Protein AF-A0A8J1YBP2-F1 (afdb_monomer)

InterPro domains:
  IPR032171 C-terminal of Roc, COR-A domain [PF16095] (63-232)
  IPR036388 Winged helix-like DNA-binding domain superfamily [G3DSA:1.10.10.10] (39-136)

Radius of gyration: 26.57 Å; Cα contacts (8 Å, |Δi|>4): 537; chains: 1; bounding box: 78×64×63 Å

Structure (mmCIF, N/CA/C/O backbone):
data_AF-A0A8J1YBP2-F1
#
_entry.id   AF-A0A8J1YBP2-F1
#
loop_
_atom_site.group_PDB
_atom_site.id
_atom_site.type_symbol
_atom_site.label_atom_id
_atom_site.label_alt_id
_atom_site.label_comp_id
_atom_site.label_asym_id
_atom_site.label_entity_id
_atom_site.label_seq_id
_atom_site.pdbx_PDB_ins_code
_atom_site.Cartn_x
_atom_site.Cartn_y
_atom_site.Cartn_z
_atom_site.occupancy
_atom_site.B_iso_or_equiv
_atom_site.auth_seq_id
_atom_site.auth_comp_id
_atom_site.auth_asym_id
_atom_site.auth_atom_id
_atom_site.pdbx_PDB_model_num
ATOM 1 N N . THR A 1 1 ? -0.899 -42.991 -10.304 1.00 75.31 1 THR A N 1
ATOM 2 C CA . THR A 1 1 ? -0.446 -41.584 -10.368 1.00 75.31 1 THR A CA 1
ATOM 3 C C . THR A 1 1 ? -1.577 -40.623 -10.692 1.00 75.31 1 THR A C 1
ATOM 5 O O . THR A 1 1 ? -1.861 -39.784 -9.856 1.00 75.31 1 THR A O 1
ATOM 8 N N . VAL A 1 2 ? -2.296 -40.777 -11.814 1.00 81.94 2 VAL A N 1
ATOM 9 C CA . VAL A 1 2 ? -3.406 -39.869 -12.197 1.00 81.94 2 VAL A CA 1
ATOM 10 C C . VAL A 1 2 ? -4.534 -39.805 -11.155 1.00 81.94 2 VAL A C 1
ATOM 12 O O . VAL A 1 2 ? -4.934 -38.715 -10.767 1.00 81.94 2 VAL A O 1
ATOM 15 N N . GLN A 1 3 ? -4.990 -40.953 -10.634 1.00 84.62 3 GLN A N 1
ATOM 16 C CA . GLN A 1 3 ? -5.997 -41.007 -9.559 1.00 84.62 3 GLN A CA 1
ATOM 17 C C . GLN A 1 3 ? -5.565 -40.187 -8.331 1.00 84.62 3 GLN A C 1
ATOM 19 O O . GLN A 1 3 ? -6.313 -39.351 -7.848 1.00 84.62 3 GLN A O 1
ATOM 24 N N . TYR A 1 4 ? -4.317 -40.368 -7.891 1.00 89.19 4 TYR A N 1
ATOM 25 C CA . TYR A 1 4 ? -3.750 -39.655 -6.746 1.00 89.19 4 TYR A CA 1
ATOM 26 C C . TYR A 1 4 ? -3.688 -38.137 -6.973 1.00 89.19 4 TYR A C 1
ATOM 28 O O . TYR A 1 4 ? -4.004 -37.369 -6.069 1.00 89.19 4 TYR A O 1
ATOM 36 N N . ILE A 1 5 ? -3.313 -37.700 -8.181 1.00 89.62 5 ILE A N 1
ATOM 37 C CA . ILE A 1 5 ? -3.302 -36.279 -8.562 1.00 89.62 5 ILE A CA 1
ATOM 38 C C . ILE A 1 5 ? -4.719 -35.698 -8.499 1.00 89.62 5 ILE A C 1
ATOM 40 O O . ILE A 1 5 ? -4.921 -34.649 -7.891 1.00 89.62 5 ILE A O 1
ATOM 44 N N . ASN A 1 6 ? -5.705 -36.397 -9.066 1.00 90.88 6 ASN A N 1
ATOM 45 C CA . ASN A 1 6 ? -7.100 -35.954 -9.055 1.00 90.88 6 ASN A CA 1
ATOM 46 C C . ASN A 1 6 ? -7.674 -35.892 -7.634 1.00 90.88 6 ASN A C 1
ATOM 48 O O . ASN A 1 6 ? -8.322 -34.908 -7.281 1.00 90.88 6 ASN A O 1
ATOM 52 N N . ASP A 1 7 ? -7.377 -36.886 -6.793 1.00 92.94 7 ASP A N 1
ATOM 53 C CA . ASP A 1 7 ? -7.766 -36.882 -5.381 1.00 92.94 7 ASP A CA 1
ATOM 54 C C . ASP A 1 7 ? -7.135 -35.692 -4.639 1.00 92.94 7 ASP A C 1
ATOM 56 O O . ASP A 1 7 ? -7.766 -35.070 -3.782 1.00 92.94 7 ASP A O 1
ATOM 60 N N . TYR A 1 8 ? -5.891 -35.339 -4.974 1.00 93.12 8 TYR A N 1
ATOM 61 C CA . TYR A 1 8 ? -5.205 -34.189 -4.391 1.00 93.12 8 TYR A CA 1
ATOM 62 C C . TYR A 1 8 ? -5.815 -32.859 -4.852 1.00 93.12 8 TYR A C 1
ATOM 64 O O . TYR A 1 8 ? -6.065 -31.985 -4.023 1.00 93.12 8 TYR A O 1
ATOM 72 N N . PHE A 1 9 ? -6.128 -32.711 -6.141 1.00 94.38 9 PHE A N 1
ATOM 73 C CA . PHE A 1 9 ? -6.833 -31.534 -6.656 1.00 94.38 9 PHE A CA 1
ATOM 74 C C . PHE A 1 9 ? -8.212 -31.375 -6.021 1.00 94.38 9 PHE A C 1
ATOM 76 O O . PHE A 1 9 ? -8.542 -30.276 -5.587 1.00 94.38 9 PHE A O 1
ATOM 83 N N . HIS A 1 10 ? -8.969 -32.461 -5.859 1.00 92.00 10 HIS A N 1
ATOM 84 C CA . HIS A 1 10 ? -10.250 -32.427 -5.156 1.00 92.00 10 HIS A CA 1
ATOM 85 C C . HIS A 1 10 ? -10.090 -31.970 -3.699 1.00 92.00 10 HIS A C 1
ATOM 87 O O . HIS A 1 10 ? -10.885 -31.172 -3.202 1.00 92.00 10 HIS A O 1
ATOM 93 N N . LYS A 1 11 ? -9.049 -32.439 -2.995 1.00 92.62 11 LYS A N 1
ATOM 94 C CA . LYS A 1 11 ? -8.742 -31.968 -1.635 1.00 92.62 11 LYS A CA 1
ATOM 95 C C . LYS A 1 11 ? -8.429 -30.476 -1.613 1.00 92.62 11 LYS A C 1
ATOM 97 O O . LYS A 1 11 ? -8.917 -29.786 -0.721 1.00 92.62 11 LYS A O 1
ATOM 102 N N . ILE A 1 12 ? -7.633 -29.974 -2.558 1.00 90.25 12 ILE A N 1
ATOM 103 C CA . ILE A 1 12 ? -7.346 -28.537 -2.651 1.00 90.25 12 ILE A CA 1
ATOM 104 C C . ILE A 1 12 ? -8.647 -27.771 -2.903 1.00 90.25 12 ILE A C 1
ATOM 106 O O . ILE A 1 12 ? -8.955 -26.861 -2.142 1.00 90.25 12 ILE A O 1
ATOM 110 N N . ASP A 1 13 ? -9.432 -28.168 -3.903 1.00 88.69 13 ASP A N 1
ATOM 111 C CA . ASP A 1 13 ? -10.696 -27.517 -4.252 1.00 88.69 13 ASP A CA 1
ATOM 112 C C . ASP A 1 13 ? -11.648 -27.467 -3.052 1.00 88.69 13 ASP A C 1
ATOM 114 O O . ASP A 1 13 ? -12.064 -26.388 -2.651 1.00 88.69 13 ASP A O 1
ATOM 118 N N . THR A 1 14 ? -11.854 -28.592 -2.360 1.00 89.88 14 THR A N 1
ATOM 119 C CA . THR A 1 14 ? -12.707 -28.666 -1.159 1.00 89.88 14 THR A CA 1
ATOM 120 C C . THR A 1 14 ? -12.252 -27.698 -0.059 1.00 89.88 14 THR A C 1
ATOM 122 O O . THR A 1 14 ? -13.075 -27.046 0.584 1.00 89.88 14 THR A O 1
ATOM 125 N N . ASN A 1 15 ? -10.937 -27.572 0.161 1.00 86.81 15 ASN A N 1
ATOM 126 C CA . ASN A 1 15 ? -10.382 -26.661 1.167 1.00 86.81 15 ASN A CA 1
ATOM 127 C C . ASN A 1 15 ? -10.476 -25.188 0.751 1.00 86.81 15 ASN A C 1
ATOM 129 O O . ASN A 1 15 ? -10.581 -24.307 1.608 1.00 86.81 15 ASN A O 1
ATOM 133 N N . LEU A 1 16 ? -10.416 -24.919 -0.554 1.00 86.00 16 LEU A N 1
ATOM 134 C CA . LEU A 1 16 ? -10.424 -23.572 -1.102 1.00 86.00 16 LEU A CA 1
ATOM 135 C C . LEU A 1 16 ? -11.826 -23.058 -1.409 1.00 86.00 16 LEU A C 1
ATOM 137 O O . LEU A 1 16 ? -12.016 -21.856 -1.324 1.00 86.00 16 LEU A O 1
ATOM 141 N N . HIS A 1 17 ? -12.805 -23.911 -1.704 1.00 81.75 17 HIS A N 1
ATOM 142 C CA . HIS A 1 17 ? -14.106 -23.522 -2.259 1.00 81.75 17 HIS A CA 1
ATOM 143 C C . HIS A 1 17 ? -14.854 -22.477 -1.415 1.00 81.75 17 HIS A C 1
ATOM 145 O O . HIS A 1 17 ? -15.512 -21.584 -1.941 1.00 81.75 17 HIS A O 1
ATOM 151 N N . SER A 1 18 ? -14.717 -22.550 -0.088 1.00 75.81 18 SER A N 1
ATOM 152 C CA . SER A 1 18 ? -15.318 -21.596 0.859 1.00 75.81 18 SER A CA 1
ATOM 153 C C . SER A 1 18 ? -14.463 -20.348 1.121 1.00 75.81 18 SER A C 1
ATOM 155 O O . SER A 1 18 ? -14.872 -19.449 1.857 1.00 75.81 18 SER A O 1
ATOM 157 N N . LYS A 1 19 ? -13.256 -20.281 0.557 1.00 79.12 19 LYS A N 1
ATOM 158 C CA . LYS A 1 19 ? -12.270 -19.227 0.794 1.00 79.12 19 LYS A CA 1
ATOM 159 C C . LYS A 1 19 ? -12.343 -18.166 -0.292 1.00 79.12 19 LYS A C 1
ATOM 161 O O . LYS A 1 19 ? -12.462 -18.435 -1.482 1.00 79.12 19 LYS A O 1
ATOM 166 N N . VAL A 1 20 ? -12.149 -16.921 0.118 1.00 70.56 20 VAL A N 1
ATOM 167 C CA . VAL A 1 20 ? -12.237 -15.751 -0.769 1.00 70.56 20 VAL A CA 1
ATOM 168 C C . VAL A 1 20 ? -11.179 -15.741 -1.870 1.00 70.56 20 VAL A C 1
ATOM 170 O O . VAL A 1 20 ? -11.384 -15.127 -2.918 1.00 70.56 20 VAL A O 1
ATOM 173 N N . TYR A 1 21 ? -10.062 -16.437 -1.668 1.00 74.19 21 TYR A N 1
ATOM 174 C CA . TYR A 1 21 ? -9.009 -16.556 -2.669 1.00 74.19 21 TYR A CA 1
ATOM 175 C C . TYR A 1 21 ? -9.258 -17.650 -3.714 1.00 74.19 21 TYR A C 1
ATOM 177 O O . TYR A 1 21 ? -8.520 -17.708 -4.694 1.00 74.19 21 TYR A O 1
ATOM 185 N N . PHE A 1 22 ? -10.325 -18.448 -3.592 1.00 82.06 22 PHE A N 1
ATOM 186 C CA . PHE A 1 22 ? -10.689 -19.456 -4.593 1.00 82.06 22 PHE A CA 1
ATOM 187 C C . PHE A 1 22 ? -10.850 -18.869 -5.996 1.00 82.06 22 PHE A C 1
ATOM 189 O O . PHE A 1 22 ? -10.316 -19.402 -6.959 1.00 82.06 22 PHE A O 1
ATOM 196 N N . ARG A 1 23 ? -11.478 -17.693 -6.107 1.00 78.75 23 ARG A N 1
ATOM 197 C CA . ARG A 1 23 ? -11.649 -16.960 -7.378 1.00 78.75 23 ARG A CA 1
ATOM 198 C C . ARG A 1 23 ? -10.333 -16.581 -8.079 1.00 78.75 23 ARG A C 1
ATOM 200 O O . ARG A 1 23 ? -10.348 -16.214 -9.257 1.00 78.75 23 ARG A O 1
ATOM 207 N N . HIS A 1 24 ? -9.209 -16.615 -7.357 1.00 78.31 24 HIS A N 1
ATOM 208 C CA . HIS A 1 24 ? -7.876 -16.371 -7.910 1.00 78.31 24 HIS A CA 1
ATOM 209 C C . HIS A 1 24 ? -7.230 -17.642 -8.471 1.00 78.31 24 HIS A C 1
ATOM 211 O O . HIS A 1 24 ? -6.307 -17.538 -9.276 1.00 78.31 24 HIS A O 1
ATOM 217 N N . VAL A 1 25 ? -7.729 -18.828 -8.115 1.00 86.88 25 VAL A N 1
ATOM 218 C CA . VAL A 1 25 ? -7.287 -20.093 -8.702 1.00 86.88 25 VAL A CA 1
ATOM 219 C C . VAL A 1 25 ? -7.885 -20.215 -10.102 1.00 86.88 25 VAL A C 1
ATOM 221 O O . VAL A 1 25 ? -9.101 -20.186 -10.275 1.00 86.88 25 VAL A O 1
ATOM 224 N N . LYS A 1 26 ? -7.026 -20.304 -11.123 1.00 87.12 26 LYS A N 1
ATOM 225 C CA . LYS A 1 26 ? -7.454 -20.416 -12.530 1.00 87.12 26 LYS A CA 1
ATOM 226 C C . LYS A 1 26 ? -7.502 -21.850 -13.035 1.00 87.12 26 LYS A C 1
ATOM 228 O O . LYS A 1 26 ? -8.333 -22.164 -13.877 1.00 87.12 26 LYS A O 1
ATOM 233 N N . THR A 1 27 ? -6.606 -22.701 -12.551 1.00 91.44 27 THR A N 1
ATOM 234 C CA . THR A 1 27 ? -6.520 -24.113 -12.932 1.00 91.44 27 THR A CA 1
ATOM 235 C C . THR A 1 27 ? -5.600 -24.857 -11.964 1.00 91.44 27 THR A C 1
ATOM 237 O O . THR A 1 27 ? -4.835 -24.233 -11.226 1.00 91.44 27 THR A O 1
ATOM 240 N N . TYR A 1 28 ? -5.640 -26.186 -12.015 1.00 92.00 28 TYR A N 1
ATOM 241 C CA . TYR A 1 28 ? -4.717 -27.080 -11.327 1.00 92.00 28 TYR A CA 1
ATOM 242 C C . TYR A 1 28 ? -3.837 -27.797 -12.351 1.00 92.00 28 TYR A C 1
ATOM 244 O O . TYR A 1 28 ? -4.343 -28.313 -13.351 1.00 92.00 28 TYR A O 1
ATOM 252 N N . ILE A 1 29 ? -2.522 -27.814 -12.119 1.00 92.44 29 ILE A N 1
ATOM 253 C CA . ILE A 1 29 ? -1.518 -28.437 -12.995 1.00 92.44 29 ILE A CA 1
ATOM 254 C C . ILE A 1 29 ? -0.521 -29.199 -12.128 1.00 92.44 29 ILE A C 1
ATOM 256 O O . ILE A 1 29 ? -0.041 -28.657 -11.133 1.00 92.44 29 ILE A O 1
ATOM 260 N N . ALA A 1 30 ? -0.248 -30.456 -12.476 1.00 92.25 30 ALA A N 1
ATOM 261 C CA . ALA A 1 30 ? 0.678 -31.314 -11.745 1.00 92.25 30 ALA A CA 1
ATOM 262 C C . ALA A 1 30 ? 1.942 -31.485 -12.581 1.00 92.25 30 ALA A C 1
ATOM 264 O O . ALA A 1 30 ? 1.922 -32.218 -13.559 1.00 92.25 30 ALA A O 1
ATOM 265 N N . VAL A 1 31 ? 3.008 -30.783 -12.200 1.00 90.81 31 VAL A N 1
ATOM 266 C CA . VAL A 1 31 ? 4.286 -30.805 -12.920 1.00 90.81 31 VAL A CA 1
ATOM 267 C C . VAL A 1 31 ? 5.199 -31.871 -12.314 1.00 90.81 31 VAL A C 1
ATOM 269 O O . VAL A 1 31 ? 5.371 -31.908 -11.093 1.00 90.81 31 VAL A O 1
ATOM 272 N N . ASP A 1 32 ? 5.784 -32.720 -13.156 1.00 87.44 32 ASP A N 1
ATOM 273 C CA . ASP A 1 32 ? 6.799 -33.697 -12.761 1.00 87.44 32 ASP A CA 1
ATOM 274 C C . ASP A 1 32 ? 8.190 -33.051 -12.791 1.00 87.44 32 ASP A C 1
ATOM 276 O O . ASP A 1 32 ? 8.646 -32.551 -13.815 1.00 87.44 32 ASP A O 1
ATOM 280 N N . ASN A 1 33 ? 8.891 -33.065 -11.657 1.00 85.62 33 ASN A N 1
ATOM 281 C CA . ASN A 1 33 ? 10.236 -32.504 -11.542 1.00 85.62 33 ASN A CA 1
ATOM 282 C C . ASN A 1 33 ? 11.355 -33.478 -11.950 1.00 85.62 33 ASN A C 1
ATOM 284 O O . ASN A 1 33 ? 12.526 -33.118 -11.847 1.00 85.62 33 ASN A O 1
ATOM 288 N N . LYS A 1 34 ? 11.019 -34.709 -12.356 1.00 86.81 34 LYS A N 1
ATOM 289 C CA . LYS A 1 34 ? 11.974 -35.738 -12.803 1.00 86.81 34 LYS A CA 1
ATOM 290 C C . LYS A 1 34 ? 11.939 -35.991 -14.307 1.00 86.81 34 LYS A C 1
ATOM 292 O O . LYS A 1 34 ? 12.757 -36.767 -14.794 1.00 86.81 34 LYS A O 1
ATOM 297 N N . SER A 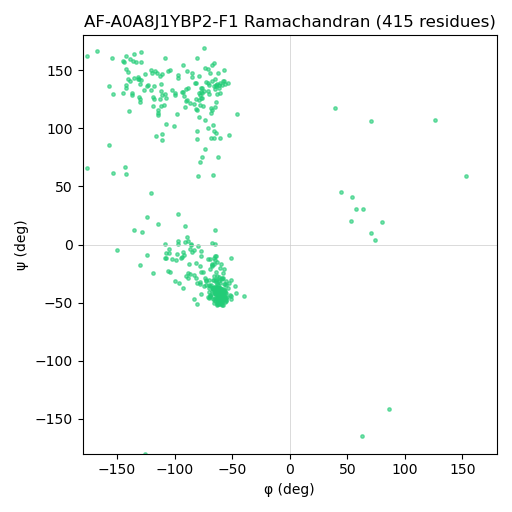1 35 ? 10.982 -35.404 -15.021 1.00 83.06 35 SER A N 1
ATOM 298 C CA . SER A 1 35 ? 10.832 -35.572 -16.463 1.00 83.06 35 SER A CA 1
ATOM 299 C C . SER A 1 35 ? 11.220 -34.287 -17.181 1.00 83.06 35 SER A C 1
ATOM 301 O O . SER A 1 35 ? 10.599 -33.248 -16.974 1.00 83.06 35 SER A O 1
ATOM 303 N N . ASP A 1 36 ? 12.223 -34.372 -18.054 1.00 78.38 36 ASP A N 1
ATOM 304 C CA . ASP A 1 36 ? 12.651 -33.234 -18.875 1.00 78.38 36 ASP A CA 1
ATOM 305 C C . ASP A 1 36 ? 11.602 -32.850 -19.943 1.00 78.38 36 ASP A C 1
ATOM 307 O O . ASP A 1 36 ? 11.572 -31.706 -20.395 1.00 78.38 36 ASP A O 1
ATOM 311 N N . ASP A 1 37 ? 10.699 -33.776 -20.296 1.00 83.62 37 ASP A N 1
ATOM 312 C CA . ASP A 1 37 ? 9.673 -33.640 -21.344 1.00 83.62 37 ASP A CA 1
ATOM 313 C C . ASP A 1 37 ? 8.241 -33.803 -20.790 1.00 83.62 37 ASP A C 1
ATOM 315 O O . ASP A 1 37 ? 7.387 -34.485 -21.362 1.00 83.62 37 ASP A O 1
ATOM 319 N N . ASP A 1 38 ? 7.949 -33.166 -19.652 1.00 86.38 38 ASP A N 1
ATOM 320 C CA . ASP A 1 38 ? 6.623 -33.216 -19.028 1.00 86.38 38 ASP A CA 1
ATOM 321 C C . ASP A 1 38 ? 5.543 -32.476 -19.865 1.00 86.38 38 ASP A C 1
ATOM 323 O O . ASP A 1 38 ? 5.597 -31.246 -20.034 1.00 86.38 38 ASP A O 1
ATOM 327 N N . PRO A 1 39 ? 4.496 -33.172 -20.362 1.00 89.38 39 PRO A N 1
ATOM 328 C CA . PRO A 1 39 ? 3.372 -32.536 -21.047 1.00 89.38 39 PRO A CA 1
ATOM 329 C C . PRO A 1 39 ? 2.642 -31.496 -20.187 1.00 89.38 39 PRO A C 1
ATOM 331 O O . PRO A 1 39 ? 2.119 -30.515 -20.727 1.00 89.38 39 PRO A O 1
ATOM 334 N N . GLU A 1 40 ? 2.620 -31.664 -18.863 1.00 92.38 40 GLU A N 1
ATOM 335 C CA . GLU A 1 40 ? 1.961 -30.740 -17.938 1.00 92.38 40 GLU A CA 1
ATOM 336 C C . GLU A 1 40 ? 2.739 -29.428 -17.787 1.00 92.38 40 GLU A C 1
ATOM 338 O O . GLU A 1 40 ? 2.123 -28.363 -17.689 1.00 92.38 40 GLU A O 1
ATOM 343 N N . LEU A 1 41 ? 4.072 -29.451 -17.898 1.00 91.62 41 LEU A N 1
ATOM 344 C CA . LEU A 1 41 ? 4.877 -28.231 -18.006 1.00 91.62 41 LEU A CA 1
ATOM 345 C C . LEU A 1 41 ? 4.533 -27.451 -19.284 1.00 91.62 41 LEU A C 1
ATOM 347 O O . LEU A 1 41 ? 4.387 -26.225 -19.263 1.00 91.62 41 LEU A O 1
ATOM 351 N N . ASN A 1 42 ? 4.344 -28.150 -20.404 1.00 90.31 42 ASN A N 1
ATOM 352 C CA . ASN A 1 42 ? 3.882 -27.523 -21.643 1.00 90.31 42 ASN A CA 1
ATOM 353 C C . ASN A 1 42 ? 2.449 -26.985 -21.512 1.00 90.31 42 ASN A C 1
ATOM 355 O O . ASN A 1 42 ? 2.147 -25.903 -22.027 1.00 90.31 42 ASN A O 1
ATOM 359 N N . ARG A 1 43 ? 1.571 -27.685 -20.782 1.00 94.00 43 ARG A N 1
ATOM 360 C CA . ARG A 1 43 ? 0.224 -27.199 -20.450 1.00 94.00 43 ARG A CA 1
ATOM 361 C C . ARG A 1 43 ? 0.273 -25.942 -19.585 1.00 94.00 43 ARG A C 1
ATOM 363 O O . ARG A 1 43 ? -0.477 -25.006 -19.861 1.00 94.00 43 ARG A O 1
ATOM 370 N N . LEU A 1 44 ? 1.175 -25.876 -18.605 1.00 93.75 44 LEU A N 1
ATOM 371 C CA . LEU A 1 44 ? 1.409 -24.686 -17.787 1.00 93.75 44 LEU A CA 1
ATOM 372 C C . LEU A 1 44 ? 1.823 -23.495 -18.652 1.00 93.75 44 LEU A C 1
ATOM 374 O O . LEU A 1 44 ? 1.166 -22.457 -18.596 1.00 93.75 44 LEU A O 1
ATOM 378 N N . LYS A 1 45 ? 2.840 -23.656 -19.510 1.00 93.00 45 LYS A N 1
ATOM 379 C CA . LYS A 1 45 ? 3.295 -22.598 -20.432 1.00 93.00 45 LYS A CA 1
ATOM 380 C C . LYS A 1 45 ? 2.151 -22.080 -21.312 1.00 93.00 45 LYS A C 1
ATOM 382 O O . LYS A 1 45 ? 1.932 -20.874 -21.379 1.00 93.00 45 LYS A O 1
ATOM 387 N N . LYS A 1 46 ? 1.375 -22.981 -21.930 1.00 94.69 46 LYS A N 1
ATOM 388 C CA . LYS A 1 46 ? 0.204 -22.612 -22.751 1.00 94.69 46 LYS A CA 1
ATOM 389 C C . LYS A 1 46 ? -0.863 -21.880 -21.943 1.00 94.69 46 LYS A C 1
ATOM 391 O O . LYS A 1 46 ? -1.400 -20.885 -22.414 1.00 94.69 46 LYS A O 1
ATOM 396 N N . THR A 1 47 ? -1.140 -22.345 -20.727 1.00 95.38 47 THR A N 1
ATOM 397 C CA . THR A 1 47 ? -2.120 -21.710 -19.837 1.00 95.38 47 THR A CA 1
ATOM 398 C C . THR A 1 47 ? -1.691 -20.289 -19.476 1.00 95.38 47 THR A C 1
ATOM 400 O O . THR A 1 47 ? -2.517 -19.383 -19.507 1.00 95.38 47 THR A O 1
ATOM 403 N N . ILE A 1 48 ? -0.408 -20.069 -19.166 1.00 94.75 48 ILE A N 1
ATOM 404 C CA . ILE A 1 48 ? 0.124 -18.732 -18.862 1.00 94.75 48 ILE A CA 1
ATOM 405 C C . ILE A 1 48 ? -0.093 -17.788 -20.050 1.00 94.75 48 ILE A C 1
ATOM 407 O O . ILE A 1 48 ? -0.603 -16.688 -19.856 1.00 94.75 48 ILE A O 1
ATOM 411 N N . VAL A 1 49 ? 0.229 -18.231 -21.271 1.00 94.31 49 VAL A N 1
ATOM 412 C CA . VAL A 1 49 ? 0.016 -17.436 -22.492 1.00 94.31 49 VAL A CA 1
ATOM 413 C C . VAL A 1 49 ? -1.468 -17.125 -22.696 1.00 94.31 49 VAL A C 1
ATOM 415 O O . VAL A 1 49 ? -1.817 -15.963 -22.855 1.00 94.31 49 VAL A O 1
ATOM 418 N N . GLN A 1 50 ? -2.354 -18.118 -22.587 1.00 94.38 50 GLN A N 1
ATOM 419 C CA . GLN A 1 50 ? -3.804 -17.915 -22.727 1.00 94.38 50 GLN A CA 1
ATOM 420 C C . GLN A 1 50 ? -4.367 -16.931 -21.689 1.00 94.38 50 GLN A C 1
ATOM 422 O O . GLN A 1 50 ? -5.222 -16.103 -22.000 1.00 94.38 50 GLN A O 1
ATOM 427 N N . LEU A 1 51 ? -3.888 -17.000 -20.443 1.00 92.69 51 LEU A N 1
ATOM 428 C CA . LEU A 1 51 ? -4.284 -16.062 -19.391 1.00 92.69 51 LEU A CA 1
ATOM 429 C C . LEU A 1 51 ? -3.756 -14.647 -19.650 1.00 92.69 51 LEU A C 1
ATOM 431 O O . LEU A 1 51 ? -4.450 -13.685 -19.315 1.00 92.69 51 LEU A O 1
ATOM 435 N N . ALA A 1 52 ? -2.558 -14.516 -20.225 1.00 91.31 52 ALA A N 1
ATOM 436 C CA . ALA A 1 52 ? -1.986 -13.234 -20.629 1.00 91.31 52 ALA A CA 1
ATOM 437 C C . ALA A 1 52 ? -2.759 -12.620 -21.809 1.00 91.31 52 ALA A C 1
ATOM 439 O O . ALA A 1 52 ? -3.107 -11.443 -21.760 1.00 91.31 52 ALA A O 1
ATOM 440 N N . GLU A 1 53 ? -3.114 -13.427 -22.812 1.00 93.12 53 GLU A N 1
ATOM 441 C CA . GLU A 1 53 ? -3.938 -13.024 -23.961 1.00 93.12 53 GLU A CA 1
ATOM 442 C C . GLU A 1 53 ? -5.340 -12.557 -23.550 1.00 93.12 53 GLU A C 1
ATOM 444 O O . GLU A 1 53 ? -5.916 -11.674 -24.183 1.00 93.12 53 GLU A O 1
ATOM 449 N N . GLY A 1 54 ? -5.887 -13.123 -22.470 1.00 90.25 54 GLY A N 1
ATOM 450 C CA . GLY A 1 54 ? -7.178 -12.725 -21.908 1.00 90.25 54 GLY A CA 1
ATOM 451 C C . GLY A 1 54 ? -7.157 -11.426 -21.093 1.00 90.25 54 GLY A C 1
ATOM 452 O O . GLY A 1 54 ? -8.215 -10.985 -20.640 1.00 90.25 54 GLY A O 1
ATOM 453 N N . GLN A 1 55 ? -5.992 -10.813 -20.858 1.00 87.00 55 GLN A N 1
ATOM 454 C CA . GLN A 1 55 ? -5.920 -9.539 -20.142 1.00 87.00 55 GLN A CA 1
ATOM 455 C C . GLN A 1 55 ? -6.434 -8.395 -21.022 1.00 87.00 55 GLN A C 1
ATOM 457 O O . GLN A 1 55 ? -6.102 -8.306 -22.198 1.00 87.00 55 GLN A O 1
ATOM 462 N N . GLY A 1 56 ? -7.185 -7.451 -20.445 1.00 85.56 56 GLY A N 1
ATOM 463 C CA . GLY A 1 56 ? -7.789 -6.344 -21.208 1.00 85.56 56 GLY A CA 1
ATOM 464 C C . GLY A 1 56 ? -6.791 -5.370 -21.854 1.00 85.56 56 GLY A C 1
ATOM 465 O O . GLY A 1 56 ? -7.180 -4.560 -22.696 1.00 85.56 56 GLY A O 1
ATOM 466 N N . PHE A 1 57 ? -5.516 -5.431 -21.464 1.00 81.94 57 PHE A N 1
ATOM 467 C CA . PHE A 1 57 ? -4.440 -4.654 -22.080 1.00 81.94 57 PHE A CA 1
ATOM 468 C C . PHE A 1 57 ? -3.702 -5.400 -23.198 1.00 81.94 57 PHE A C 1
ATOM 470 O O . PHE A 1 57 ? -2.930 -4.787 -23.935 1.00 81.94 57 PHE A O 1
ATOM 477 N N . TRP A 1 58 ? -3.939 -6.703 -23.364 1.00 87.50 58 TRP A N 1
ATOM 478 C CA . TRP A 1 58 ? -3.326 -7.468 -24.441 1.00 87.50 58 TRP A CA 1
ATOM 479 C C . TRP A 1 58 ? -3.812 -6.966 -25.806 1.00 87.50 58 TRP A C 1
ATOM 481 O O . TRP A 1 58 ? -5.001 -6.733 -26.017 1.00 87.50 58 TRP A O 1
ATOM 491 N N . GLY A 1 59 ? -2.883 -6.767 -26.743 1.00 86.62 59 GLY A N 1
ATOM 492 C CA . GLY A 1 59 ? -3.191 -6.243 -28.078 1.00 86.62 59 GLY A CA 1
ATOM 493 C C . GLY A 1 59 ? -3.509 -4.742 -28.133 1.00 86.62 59 GLY A C 1
ATOM 494 O O . GLY A 1 59 ? -3.827 -4.237 -29.214 1.00 86.62 59 GLY A O 1
ATOM 495 N N . GLN A 1 60 ? -3.407 -4.006 -27.017 1.00 87.75 60 GLN A N 1
ATOM 496 C CA . GLN A 1 60 ? -3.488 -2.546 -27.052 1.00 87.75 60 GLN A CA 1
ATOM 497 C C . GLN A 1 60 ? -2.357 -1.969 -27.910 1.00 87.75 60 GLN A C 1
ATOM 499 O O . GLN A 1 60 ? -1.198 -2.377 -27.822 1.00 87.75 60 GLN A O 1
ATOM 504 N N . LYS A 1 61 ? -2.705 -1.007 -28.768 1.00 91.06 61 LYS A N 1
ATOM 505 C CA . LYS A 1 61 ? -1.737 -0.339 -29.637 1.00 91.06 61 LYS A CA 1
ATOM 506 C C . LYS A 1 61 ? -0.971 0.700 -28.831 1.00 91.06 61 LYS A C 1
ATOM 508 O O . LYS A 1 61 ? -1.577 1.618 -28.286 1.00 91.06 61 LYS A O 1
ATOM 513 N N . VAL A 1 62 ? 0.351 0.585 -28.832 1.00 90.75 62 VAL A N 1
ATOM 514 C CA . VAL A 1 62 ? 1.263 1.588 -28.275 1.00 90.75 62 VAL A CA 1
ATOM 515 C C . VAL A 1 62 ? 2.039 2.275 -29.403 1.00 90.75 62 VAL A C 1
ATOM 517 O O . VAL A 1 62 ? 2.320 1.636 -30.424 1.00 90.75 62 VAL A O 1
ATOM 520 N N . PRO A 1 63 ? 2.381 3.569 -29.276 1.00 94.38 63 PRO A N 1
ATOM 521 C CA . PRO A 1 63 ? 3.210 4.250 -30.264 1.00 94.38 63 PRO A CA 1
ATOM 522 C C . PRO A 1 63 ? 4.572 3.566 -30.434 1.00 94.38 63 PRO A C 1
ATOM 524 O O . PRO A 1 63 ? 5.239 3.245 -29.456 1.00 94.38 63 PRO A O 1
ATOM 527 N N . ILE A 1 64 ? 5.040 3.414 -31.678 1.00 94.56 64 ILE A N 1
ATOM 528 C CA . ILE A 1 64 ? 6.348 2.792 -31.968 1.00 94.56 64 ILE A CA 1
ATOM 529 C C . ILE A 1 64 ? 7.486 3.534 -31.253 1.00 94.56 64 ILE A C 1
ATOM 531 O O . ILE A 1 64 ? 8.385 2.900 -30.711 1.00 94.56 64 ILE A O 1
ATOM 535 N N . LYS A 1 65 ? 7.410 4.868 -31.177 1.00 95.75 65 LYS A N 1
ATOM 536 C CA . LYS A 1 65 ? 8.390 5.700 -30.462 1.00 95.75 65 LYS A CA 1
ATOM 537 C C . LYS A 1 65 ? 8.530 5.310 -28.982 1.00 95.75 65 LYS A C 1
ATOM 539 O O . LYS A 1 65 ? 9.631 5.334 -28.447 1.00 95.75 65 LYS A O 1
ATOM 544 N N . TRP A 1 66 ? 7.446 4.869 -28.335 1.00 95.62 66 TRP A N 1
ATOM 545 C CA . TRP A 1 66 ? 7.485 4.407 -26.942 1.00 95.62 66 TRP A CA 1
ATOM 546 C C . TRP A 1 66 ? 8.246 3.090 -26.798 1.00 95.62 66 TRP A C 1
ATOM 548 O O . TRP A 1 66 ? 8.955 2.901 -25.812 1.00 95.62 66 TRP A O 1
ATOM 558 N N . LEU A 1 67 ? 8.132 2.195 -27.784 1.00 94.06 67 LEU A N 1
ATOM 559 C CA . LEU A 1 67 ? 8.901 0.948 -27.835 1.00 94.06 67 LEU A CA 1
ATOM 560 C C . LEU A 1 67 ? 10.385 1.212 -28.116 1.00 94.06 67 LEU A C 1
ATOM 562 O O . LEU A 1 67 ? 11.245 0.537 -27.564 1.00 94.06 67 LEU A O 1
ATOM 566 N N . LEU A 1 68 ? 10.702 2.198 -28.962 1.00 95.06 68 LEU A N 1
ATOM 567 C CA . LEU A 1 68 ? 12.087 2.587 -29.248 1.00 95.06 68 LEU A CA 1
ATOM 568 C C . LEU A 1 68 ? 12.775 3.166 -28.006 1.00 95.06 68 LEU A C 1
ATOM 570 O O . LEU A 1 68 ? 13.876 2.733 -27.658 1.00 95.06 68 LEU A O 1
ATOM 574 N N . LEU A 1 69 ? 12.093 4.074 -27.299 1.00 95.81 69 LEU A N 1
ATOM 575 C CA . LEU A 1 69 ? 12.572 4.613 -26.029 1.00 95.81 69 LEU A CA 1
ATOM 576 C C . LEU A 1 69 ? 12.761 3.499 -24.989 1.00 95.81 69 LEU A C 1
ATOM 578 O O . LEU A 1 69 ? 13.823 3.405 -24.377 1.00 95.81 69 LEU A O 1
ATOM 582 N N . GLU A 1 70 ? 11.767 2.626 -24.820 1.00 94.62 70 GLU A N 1
ATOM 583 C CA . GLU A 1 70 ? 11.828 1.503 -23.879 1.00 94.62 70 GLU A CA 1
ATOM 584 C C . GLU A 1 70 ? 12.978 0.549 -24.187 1.00 94.62 70 GLU A C 1
ATOM 586 O O . GLU A 1 70 ? 13.749 0.220 -23.286 1.00 94.62 70 GLU A O 1
ATOM 591 N N . LYS A 1 71 ? 13.171 0.187 -25.458 1.00 93.94 71 LYS A N 1
ATOM 592 C CA . LYS A 1 71 ? 14.291 -0.645 -25.899 1.00 93.94 71 LYS A CA 1
ATOM 593 C C . LYS A 1 71 ? 15.632 -0.012 -25.537 1.00 93.94 71 LYS A C 1
ATOM 595 O O . LYS A 1 71 ? 16.525 -0.715 -25.060 1.00 93.94 71 LYS A O 1
ATOM 600 N N . HIS A 1 72 ? 15.779 1.298 -25.745 1.00 93.75 72 HIS A N 1
ATOM 601 C CA . HIS A 1 72 ? 16.996 2.019 -25.376 1.00 93.75 72 HIS A CA 1
ATOM 602 C C . HIS A 1 72 ? 17.223 1.955 -23.864 1.00 93.75 72 HIS A C 1
ATOM 604 O O . HIS A 1 72 ? 18.292 1.539 -23.424 1.00 93.75 72 HIS A O 1
ATOM 610 N N . LEU A 1 73 ? 16.208 2.308 -23.070 1.00 94.69 73 LEU A N 1
ATOM 611 C CA . LEU A 1 73 ? 16.281 2.315 -21.610 1.00 94.69 73 LEU A CA 1
ATOM 612 C C . LEU A 1 73 ? 16.540 0.917 -21.038 1.00 94.69 73 LEU A C 1
ATOM 614 O O . LEU A 1 73 ? 17.363 0.775 -20.141 1.00 94.69 73 LEU A O 1
ATOM 618 N N . ARG A 1 74 ? 15.907 -0.131 -21.578 1.00 91.56 74 ARG A N 1
ATOM 619 C CA . ARG A 1 74 ? 16.151 -1.526 -21.188 1.00 91.56 74 ARG A CA 1
ATOM 620 C C . ARG A 1 74 ? 17.588 -1.947 -21.482 1.00 91.56 74 ARG A C 1
ATOM 622 O O . ARG A 1 74 ? 18.188 -2.608 -20.644 1.00 91.56 74 ARG A O 1
ATOM 629 N N . GLY A 1 75 ? 18.161 -1.509 -22.604 1.00 91.31 75 GLY A N 1
ATOM 630 C CA . GLY A 1 75 ? 19.578 -1.725 -22.910 1.00 91.31 75 GLY A CA 1
ATOM 631 C C . GLY A 1 75 ? 20.525 -1.133 -21.859 1.00 91.31 75 GLY A C 1
ATOM 632 O O . GLY A 1 75 ? 21.591 -1.687 -21.626 1.00 91.31 75 GLY A O 1
ATOM 633 N N . LEU A 1 76 ? 20.121 -0.059 -21.170 1.00 91.00 76 LEU A N 1
ATOM 634 C CA . LEU A 1 76 ? 20.892 0.533 -20.069 1.00 91.00 76 LEU A CA 1
ATOM 635 C C . LEU A 1 76 ? 20.807 -0.283 -18.768 1.00 91.00 76 LEU A C 1
ATOM 637 O O . LEU A 1 76 ? 21.702 -0.153 -17.935 1.00 91.00 76 LEU A O 1
ATOM 641 N N . LYS A 1 77 ? 19.749 -1.090 -18.584 1.00 86.06 77 LYS A N 1
ATOM 642 C CA . LYS A 1 77 ? 19.521 -1.928 -17.389 1.00 86.06 77 LYS A CA 1
ATOM 643 C C . LYS A 1 77 ? 20.369 -3.208 -17.388 1.00 86.06 77 LYS A C 1
ATOM 645 O O . LYS A 1 77 ? 20.497 -3.847 -16.344 1.00 86.06 77 LYS A O 1
ATOM 650 N N . VAL A 1 78 ? 20.882 -3.615 -18.551 1.00 84.81 78 VAL A N 1
ATOM 651 C CA . VAL A 1 78 ? 21.635 -4.863 -18.738 1.00 84.81 78 VAL A CA 1
ATOM 652 C C . VAL A 1 78 ? 23.115 -4.611 -18.469 1.00 84.81 78 VAL A C 1
ATOM 654 O O . VAL A 1 78 ? 23.674 -3.616 -18.924 1.00 84.81 78 VAL A O 1
ATOM 657 N N . GLU A 1 79 ? 23.734 -5.509 -17.709 1.00 78.75 79 GLU A N 1
ATOM 658 C CA . GLU A 1 79 ? 25.172 -5.489 -17.453 1.00 78.75 79 GLU A CA 1
ATOM 659 C C . GLU A 1 79 ? 25.949 -5.788 -18.740 1.00 78.75 79 GLU A C 1
ATOM 661 O O . GLU A 1 79 ? 25.549 -6.628 -19.548 1.00 78.75 79 GLU A O 1
ATOM 666 N N . SER A 1 80 ? 27.060 -5.086 -18.936 1.00 79.44 80 SER A N 1
ATOM 667 C CA . SER A 1 80 ? 27.973 -5.306 -20.058 1.00 79.44 80 SER A CA 1
ATOM 668 C C . SER A 1 80 ? 29.412 -5.271 -19.558 1.00 79.44 80 SER A C 1
ATOM 670 O O . SER A 1 80 ? 29.669 -4.660 -18.524 1.00 79.44 80 SER A O 1
ATOM 672 N N . GLU A 1 81 ? 30.341 -5.881 -20.299 1.00 75.06 81 GLU A N 1
ATOM 673 C CA . GLU A 1 81 ? 31.760 -5.991 -19.910 1.00 75.06 81 GLU A CA 1
ATOM 674 C C . GLU A 1 81 ? 32.394 -4.642 -19.519 1.00 75.06 81 GLU A C 1
ATOM 676 O O . GLU A 1 81 ? 33.240 -4.597 -18.630 1.00 75.06 81 GLU A O 1
ATOM 681 N N . ASP A 1 82 ? 31.928 -3.540 -20.117 1.00 79.75 82 ASP A N 1
ATOM 682 C CA . ASP A 1 82 ? 32.483 -2.197 -19.922 1.00 79.75 82 ASP A CA 1
ATOM 683 C C . ASP A 1 82 ? 31.633 -1.278 -19.026 1.00 79.75 82 ASP A C 1
ATOM 685 O O . ASP A 1 82 ? 32.004 -0.122 -18.791 1.00 79.75 82 ASP A O 1
ATOM 689 N N . ARG A 1 83 ? 30.454 -1.722 -18.567 1.00 80.25 83 ARG A N 1
ATOM 690 C CA . ARG A 1 83 ? 29.509 -0.829 -17.886 1.00 80.25 83 ARG A CA 1
ATOM 691 C C . ARG A 1 83 ? 28.581 -1.542 -16.911 1.00 80.25 83 ARG A C 1
ATOM 693 O O . ARG A 1 83 ? 27.818 -2.435 -17.282 1.00 80.25 83 ARG A O 1
ATOM 700 N N . GLU A 1 84 ? 28.549 -0.977 -15.708 1.00 81.06 84 GLU A N 1
ATOM 701 C CA . GLU A 1 84 ? 27.575 -1.283 -14.666 1.00 81.06 84 GLU A CA 1
ATOM 702 C C . GLU A 1 84 ? 26.136 -0.966 -15.114 1.00 81.06 84 GLU A C 1
ATOM 704 O O . GLU A 1 84 ? 25.865 0.096 -15.698 1.00 81.06 84 GLU A O 1
ATOM 709 N N . PRO A 1 85 ? 25.183 -1.854 -14.809 1.00 86.75 85 PRO A N 1
ATOM 710 C CA . PRO A 1 85 ? 23.795 -1.677 -15.189 1.00 86.75 85 PRO A CA 1
ATOM 711 C C . PRO A 1 85 ? 23.157 -0.481 -14.474 1.00 86.75 85 PRO A C 1
ATOM 713 O O . PRO A 1 85 ? 23.289 -0.278 -13.265 1.00 86.75 85 PRO A O 1
ATOM 716 N N . VAL A 1 86 ? 22.400 0.309 -15.230 1.00 90.25 86 VAL A N 1
ATOM 717 C CA . VAL A 1 86 ? 21.760 1.525 -14.728 1.00 90.25 86 VAL A CA 1
ATOM 718 C C . VAL A 1 86 ? 20.364 1.216 -14.206 1.00 90.25 86 VAL A C 1
ATOM 720 O O . VAL A 1 86 ? 19.479 0.783 -14.943 1.00 90.25 86 VAL A O 1
ATOM 723 N N . ARG A 1 87 ? 20.167 1.471 -12.909 1.00 90.56 87 ARG A N 1
ATOM 724 C CA . ARG A 1 87 ? 18.909 1.211 -12.190 1.00 90.56 87 ARG A CA 1
ATOM 725 C C . ARG A 1 87 ? 17.924 2.372 -12.250 1.00 90.56 87 ARG A C 1
ATOM 727 O O . ARG A 1 87 ? 16.721 2.158 -12.120 1.00 90.56 87 ARG A O 1
ATOM 734 N N . PHE A 1 88 ? 18.419 3.587 -12.457 1.00 92.75 88 PHE A N 1
ATOM 735 C CA . PHE A 1 88 ? 17.628 4.810 -12.509 1.00 92.75 88 PHE A CA 1
ATOM 736 C C . PHE A 1 88 ? 18.330 5.881 -13.349 1.00 92.75 88 PHE A C 1
ATOM 738 O O . PHE A 1 88 ? 19.540 5.817 -13.551 1.00 92.75 88 PHE A O 1
ATOM 745 N N . LEU A 1 89 ? 17.573 6.871 -13.809 1.00 94.38 89 LEU A N 1
ATOM 746 C CA . LEU A 1 89 ? 18.060 8.048 -14.525 1.00 94.38 89 LEU A CA 1
ATOM 747 C C . LEU A 1 89 ? 17.322 9.293 -14.051 1.00 94.38 89 LEU A C 1
ATOM 749 O O . LEU A 1 89 ? 16.203 9.200 -13.539 1.00 94.38 89 LEU A O 1
ATOM 753 N N . LYS A 1 90 ? 17.917 10.462 -14.283 1.00 94.62 90 LYS A N 1
ATOM 754 C CA . LYS A 1 90 ? 17.186 11.718 -14.181 1.00 94.62 90 LYS A CA 1
ATOM 755 C C . LYS A 1 90 ? 16.195 11.867 -15.328 1.00 94.62 90 LYS A C 1
ATOM 757 O O . LYS A 1 90 ? 16.436 11.394 -16.443 1.00 94.62 90 LYS A O 1
ATOM 762 N N . PHE A 1 91 ? 15.101 12.580 -15.090 1.00 95.69 91 PHE A N 1
ATOM 763 C CA . PHE A 1 91 ? 14.078 12.814 -16.106 1.00 95.69 91 PHE A CA 1
ATOM 764 C C . PHE A 1 91 ? 14.650 13.518 -17.341 1.00 95.69 91 PHE A C 1
ATOM 766 O O . PHE A 1 91 ? 14.355 13.119 -18.467 1.00 95.69 91 PHE A O 1
ATOM 773 N N . GLU A 1 92 ? 15.533 14.503 -17.156 1.00 95.50 92 GLU A N 1
ATOM 774 C CA . GLU A 1 92 ? 16.181 15.199 -18.276 1.00 95.50 92 GLU A CA 1
ATOM 775 C C . GLU A 1 92 ? 17.080 14.276 -19.123 1.00 95.50 92 GLU A C 1
ATOM 777 O O . GLU A 1 92 ? 17.161 14.447 -20.340 1.00 95.50 92 GLU A O 1
ATOM 782 N N . GLU A 1 93 ? 17.692 13.243 -18.533 1.00 95.75 93 GLU A N 1
ATOM 783 C CA . GLU A 1 93 ? 18.465 12.244 -19.287 1.00 95.75 93 GLU A CA 1
ATOM 784 C C . GLU A 1 93 ? 17.543 11.382 -20.154 1.00 95.75 93 GLU A C 1
ATOM 786 O O . GLU A 1 93 ? 17.807 11.171 -21.340 1.00 95.75 93 GLU A O 1
ATOM 791 N N . VAL A 1 94 ? 16.415 10.937 -19.595 1.00 96.81 94 VAL A N 1
ATOM 792 C CA . VAL A 1 94 ? 15.402 10.177 -20.341 1.00 96.81 94 VAL A CA 1
ATOM 793 C C . VAL A 1 94 ? 14.785 11.025 -21.451 1.00 96.81 94 VAL A C 1
ATOM 795 O O . VAL A 1 94 ? 14.605 10.550 -22.573 1.00 96.81 94 VAL A O 1
ATOM 798 N N . LYS A 1 95 ? 14.518 12.302 -21.179 1.00 96.50 95 LYS A N 1
ATOM 799 C CA . LYS A 1 95 ? 14.024 13.266 -22.164 1.00 96.50 95 LYS A CA 1
ATOM 800 C C . LYS A 1 95 ? 15.018 13.483 -23.299 1.00 96.50 95 LYS A C 1
ATOM 802 O O . LYS A 1 95 ? 14.604 13.493 -24.454 1.00 96.50 95 LYS A O 1
ATOM 807 N N . ALA A 1 96 ? 16.316 13.588 -23.013 1.00 96.56 96 ALA A N 1
ATOM 808 C CA . ALA A 1 96 ? 17.343 13.674 -24.050 1.00 96.56 96 ALA A CA 1
ATOM 809 C C . ALA A 1 96 ? 17.362 12.426 -24.951 1.00 96.56 96 ALA A C 1
ATOM 811 O O . ALA A 1 96 ? 17.524 12.547 -26.165 1.00 96.56 96 ALA A O 1
ATOM 812 N N . ILE A 1 97 ? 17.140 11.233 -24.384 1.00 95.50 97 ILE A N 1
ATOM 813 C CA . ILE A 1 97 ? 16.979 9.997 -25.166 1.00 95.50 97 ILE A CA 1
ATOM 814 C C . ILE A 1 97 ? 15.709 10.077 -26.025 1.00 95.50 97 ILE A C 1
ATOM 816 O O . ILE A 1 97 ? 15.786 9.835 -27.226 1.00 95.50 97 ILE A O 1
ATOM 820 N N . GLY A 1 98 ? 14.573 10.471 -25.444 1.00 95.31 98 GLY A N 1
ATOM 821 C CA . GLY A 1 98 ? 13.299 10.610 -26.157 1.00 95.31 98 GLY A CA 1
ATOM 822 C C . GLY A 1 98 ? 13.342 11.625 -27.302 1.00 95.31 98 GLY A C 1
ATOM 823 O O . GLY A 1 98 ? 12.787 11.370 -28.366 1.00 95.31 98 GLY A O 1
ATOM 824 N N . LEU A 1 99 ? 14.066 12.736 -27.141 1.00 94.00 99 LEU A N 1
ATOM 825 C CA . LEU A 1 99 ? 14.258 13.734 -28.198 1.00 94.00 99 LEU A CA 1
ATOM 826 C C . LEU A 1 99 ? 14.982 13.159 -29.425 1.00 94.00 99 LEU A C 1
ATOM 828 O O . LEU A 1 99 ? 14.652 13.538 -30.547 1.00 94.00 99 LEU A O 1
ATOM 832 N N . ARG A 1 100 ? 15.927 12.224 -29.238 1.00 92.62 100 ARG A N 1
ATOM 833 C CA . ARG A 1 100 ? 16.586 11.517 -30.358 1.00 92.62 100 ARG A CA 1
ATOM 834 C C . ARG A 1 100 ? 15.619 10.626 -31.134 1.00 92.62 100 ARG A C 1
ATOM 836 O O . ARG A 1 100 ? 15.813 10.429 -32.326 1.00 92.62 100 ARG A O 1
ATOM 843 N N . GLU A 1 101 ? 14.565 10.159 -30.472 1.00 91.62 101 GLU A N 1
ATOM 844 C CA . GLU A 1 101 ? 13.452 9.412 -31.069 1.00 91.62 101 GLU A CA 1
ATOM 845 C C . GLU A 1 101 ? 12.305 10.339 -31.526 1.00 91.62 101 GLU A C 1
ATOM 847 O O . GLU A 1 101 ? 11.175 9.891 -31.747 1.00 91.62 101 GLU A O 1
ATOM 852 N N . GLU A 1 102 ? 12.574 11.648 -31.647 1.00 93.88 102 GLU A N 1
ATOM 853 C CA . GLU A 1 102 ? 11.610 12.684 -32.032 1.00 93.88 102 GLU A CA 1
ATOM 854 C C . GLU A 1 102 ? 10.349 12.691 -31.145 1.00 93.88 102 GLU A C 1
ATOM 856 O O . GLU A 1 102 ? 9.217 12.806 -31.636 1.00 93.88 102 GLU A O 1
ATOM 861 N N . MET A 1 103 ? 10.526 12.499 -29.839 1.00 96.50 103 MET A N 1
ATOM 862 C CA . MET A 1 103 ? 9.471 12.640 -28.838 1.00 96.50 103 MET A CA 1
ATOM 863 C C . MET A 1 103 ? 9.591 14.000 -28.157 1.00 96.50 103 MET A C 1
ATOM 865 O O . MET A 1 103 ? 10.663 14.370 -27.680 1.00 96.50 103 MET A O 1
ATOM 869 N N . ASP A 1 104 ? 8.484 14.736 -28.078 1.00 95.44 104 ASP A N 1
ATOM 870 C CA . ASP A 1 104 ? 8.412 15.919 -27.226 1.00 95.44 104 ASP A CA 1
ATOM 871 C C . ASP A 1 104 ? 8.300 15.529 -25.741 1.00 95.44 104 ASP A C 1
ATOM 873 O O . ASP A 1 104 ? 8.093 14.366 -25.381 1.00 95.44 104 ASP A O 1
ATOM 877 N N . GLN A 1 105 ? 8.444 16.514 -24.852 1.00 94.56 105 GLN A N 1
ATOM 878 C CA . GLN A 1 105 ? 8.407 16.271 -23.410 1.00 94.56 105 GLN A CA 1
ATOM 879 C C . GLN A 1 105 ? 7.082 15.636 -22.963 1.00 94.56 105 GLN A C 1
ATOM 881 O O . GLN A 1 105 ? 7.100 14.709 -22.158 1.00 94.56 105 GLN A O 1
ATOM 886 N N . ALA A 1 106 ? 5.949 16.084 -23.514 1.00 95.31 106 ALA A N 1
ATOM 887 C CA . ALA A 1 106 ? 4.636 15.531 -23.189 1.00 95.31 106 ALA A CA 1
ATOM 888 C C . ALA A 1 106 ? 4.526 14.046 -23.578 1.00 95.31 106 ALA A C 1
ATOM 890 O O . ALA A 1 106 ? 4.022 13.238 -22.799 1.00 95.31 106 ALA A O 1
ATOM 891 N N . SER A 1 107 ? 5.058 13.665 -24.743 1.00 96.12 107 SER A N 1
ATOM 892 C CA . SER A 1 107 ? 5.101 12.274 -25.199 1.00 96.12 107 SER A CA 1
ATOM 893 C C . SER A 1 107 ? 6.005 11.404 -24.329 1.00 96.12 107 SER A C 1
ATOM 895 O O . SER A 1 107 ? 5.662 10.250 -24.079 1.00 96.12 107 SER A O 1
ATOM 897 N N . VAL A 1 108 ? 7.146 11.929 -23.862 1.00 97.06 108 VAL A N 1
ATOM 898 C CA . VAL A 1 108 ? 8.037 11.212 -22.930 1.00 97.06 108 VAL A CA 1
ATOM 899 C C . VAL A 1 108 ? 7.346 11.001 -21.585 1.00 97.06 108 VAL A C 1
ATOM 901 O O . VAL A 1 108 ? 7.330 9.880 -21.086 1.00 97.06 108 VAL A O 1
ATOM 904 N N . THR A 1 109 ? 6.718 12.037 -21.028 1.00 96.75 109 THR A N 1
ATOM 905 C CA . THR A 1 109 ? 5.963 11.937 -19.772 1.00 96.75 109 THR A CA 1
ATOM 906 C C . THR A 1 109 ? 4.834 10.908 -19.877 1.00 96.75 109 THR A C 1
ATOM 908 O O . THR A 1 109 ? 4.771 10.003 -19.049 1.00 96.75 109 THR A O 1
ATOM 911 N N . ALA A 1 110 ? 4.010 10.963 -20.930 1.00 96.06 110 ALA A N 1
ATOM 912 C CA . ALA A 1 110 ? 2.925 9.999 -21.139 1.00 96.06 110 ALA A CA 1
ATOM 913 C C . ALA A 1 110 ? 3.435 8.554 -21.304 1.00 96.06 110 ALA A C 1
ATOM 915 O O . ALA A 1 110 ? 2.825 7.610 -20.805 1.00 96.06 110 ALA A O 1
ATOM 916 N N . CYS A 1 111 ? 4.578 8.382 -21.976 1.00 96.31 111 CYS A N 1
ATOM 917 C CA . CYS A 1 111 ? 5.248 7.092 -22.124 1.00 96.31 111 CYS A CA 1
ATOM 918 C C . CYS A 1 111 ? 5.702 6.527 -20.766 1.00 96.31 111 CYS A C 1
ATOM 920 O O . CYS A 1 111 ? 5.454 5.361 -20.459 1.00 96.31 111 CYS A O 1
ATOM 922 N N . LEU A 1 112 ? 6.317 7.357 -19.918 1.00 97.00 112 LEU A N 1
ATOM 923 C CA . LEU A 1 112 ? 6.755 6.953 -18.580 1.00 97.00 112 LEU A CA 1
ATOM 924 C C . LEU A 1 112 ? 5.580 6.651 -17.643 1.00 97.00 112 LEU A C 1
ATOM 926 O O . LEU A 1 112 ? 5.634 5.670 -16.908 1.00 97.00 112 LEU A O 1
ATOM 930 N N . GLU A 1 113 ? 4.501 7.435 -17.692 1.00 95.81 113 GLU A N 1
ATOM 931 C CA . GLU A 1 113 ? 3.271 7.171 -16.930 1.00 95.81 113 GLU A CA 1
ATOM 932 C C . GLU A 1 113 ? 2.601 5.854 -17.359 1.00 95.81 113 GLU A C 1
ATOM 934 O O . GLU A 1 113 ? 2.100 5.096 -16.519 1.00 95.81 113 GLU A O 1
ATOM 939 N N . PHE A 1 114 ? 2.643 5.529 -18.655 1.00 94.62 114 PHE A N 1
ATOM 940 C CA . PHE A 1 114 ? 2.204 4.230 -19.161 1.00 94.62 114 PHE A CA 1
ATOM 941 C C . PHE A 1 114 ? 3.064 3.088 -18.605 1.00 94.62 114 PHE A C 1
ATOM 943 O O . PHE A 1 114 ? 2.516 2.145 -18.030 1.00 94.62 114 PHE A O 1
ATOM 950 N N . TYR A 1 115 ? 4.395 3.180 -18.708 1.00 94.56 115 TYR A N 1
ATOM 951 C CA . TYR A 1 115 ? 5.291 2.136 -18.194 1.00 94.56 115 TYR A CA 1
ATOM 952 C C . TYR A 1 115 ? 5.250 1.997 -16.669 1.00 94.56 115 TYR A C 1
ATOM 954 O O . TYR A 1 115 ? 5.369 0.882 -16.157 1.00 94.56 115 TYR A O 1
ATOM 962 N N . HIS A 1 116 ? 4.981 3.092 -15.955 1.00 94.56 116 HIS A N 1
ATOM 963 C CA . HIS A 1 116 ? 4.657 3.078 -14.531 1.00 94.56 116 HIS A CA 1
ATOM 964 C C . HIS A 1 116 ? 3.390 2.283 -14.230 1.00 94.56 116 HIS A C 1
ATOM 966 O O . HIS A 1 116 ? 3.384 1.442 -13.334 1.00 94.56 116 HIS A O 1
ATOM 972 N N . SER A 1 117 ? 2.335 2.491 -15.017 1.00 89.75 117 SER A N 1
ATOM 973 C CA . SER A 1 117 ? 1.046 1.823 -14.817 1.00 89.75 117 SER A CA 1
ATOM 974 C C . SER A 1 117 ? 1.104 0.310 -15.058 1.00 89.75 117 SER A C 1
ATOM 976 O O . SER A 1 117 ? 0.356 -0.433 -14.424 1.00 89.75 117 SER A O 1
ATOM 978 N N . VAL A 1 118 ? 1.986 -0.159 -15.948 1.00 89.62 118 VAL A N 1
ATOM 979 C CA . VAL A 1 118 ? 2.207 -1.601 -16.191 1.00 89.62 118 VAL A CA 1
ATOM 980 C C . VAL A 1 118 ? 3.323 -2.203 -15.329 1.00 89.62 118 VAL A C 1
ATOM 982 O O . VAL A 1 118 ? 3.467 -3.422 -15.296 1.00 89.62 118 VAL A O 1
ATOM 985 N N . GLY A 1 119 ? 4.090 -1.372 -14.616 1.00 91.19 119 GLY A N 1
ATOM 986 C CA . GLY A 1 119 ? 5.146 -1.802 -13.700 1.00 91.19 119 GLY A CA 1
ATOM 987 C C . GLY A 1 119 ? 6.482 -2.176 -14.354 1.00 91.19 119 GLY A C 1
ATOM 988 O O . GLY A 1 119 ? 7.270 -2.867 -13.715 1.00 91.19 119 GLY A O 1
ATOM 989 N N . ASP A 1 120 ? 6.762 -1.744 -15.591 1.00 92.75 120 ASP A N 1
ATOM 990 C CA . ASP A 1 120 ? 8.071 -1.976 -16.246 1.00 92.75 120 ASP A CA 1
ATOM 991 C C . ASP A 1 120 ? 9.144 -0.964 -15.793 1.00 92.75 120 ASP A C 1
ATOM 993 O O . ASP A 1 120 ? 10.340 -1.266 -15.752 1.00 92.75 120 ASP A O 1
ATOM 997 N N . MET A 1 121 ? 8.711 0.242 -15.418 1.00 95.81 121 MET A N 1
ATOM 998 C CA . MET A 1 121 ? 9.532 1.333 -14.876 1.00 95.81 121 MET A CA 1
ATOM 999 C C . MET A 1 121 ? 8.737 2.050 -13.783 1.00 95.81 121 MET A C 1
ATOM 1001 O O . MET A 1 121 ? 7.522 1.915 -13.743 1.00 95.81 121 MET A O 1
ATOM 1005 N N . ILE A 1 122 ? 9.373 2.824 -12.900 1.00 95.88 122 ILE A N 1
ATOM 1006 C CA . ILE A 1 122 ? 8.661 3.649 -11.908 1.00 95.88 122 ILE A CA 1
ATOM 1007 C C . ILE A 1 122 ? 8.979 5.122 -12.152 1.00 95.88 122 ILE A C 1
ATOM 1009 O O . ILE A 1 122 ? 10.144 5.515 -12.177 1.00 95.88 122 ILE A O 1
ATOM 1013 N N . PHE A 1 123 ? 7.936 5.932 -12.317 1.00 96.19 123 PHE A N 1
ATOM 1014 C CA . PHE A 1 123 ? 8.035 7.372 -12.506 1.00 96.19 123 PHE A CA 1
ATOM 1015 C C . PHE A 1 123 ? 6.855 8.053 -11.815 1.00 96.19 123 PHE A C 1
ATOM 1017 O O . PHE A 1 123 ? 5.706 7.664 -12.025 1.00 96.19 123 PHE A O 1
ATOM 1024 N N . PHE A 1 124 ? 7.142 9.068 -11.004 1.00 94.19 124 PHE A N 1
ATOM 1025 C CA . PHE A 1 124 ? 6.127 9.869 -10.329 1.00 94.19 124 PHE A CA 1
ATOM 1026 C C . PHE A 1 124 ? 6.178 11.292 -10.865 1.00 94.19 124 PHE A C 1
ATOM 1028 O O . PHE A 1 124 ? 7.135 12.017 -10.616 1.00 94.19 124 PHE A O 1
ATOM 1035 N N . ASN A 1 125 ? 5.129 11.713 -11.565 1.00 92.06 125 ASN A N 1
ATOM 1036 C CA . ASN A 1 125 ? 4.998 13.077 -12.068 1.00 92.06 125 ASN A CA 1
ATOM 1037 C C . ASN A 1 125 ? 4.517 14.036 -10.956 1.00 92.06 125 ASN A C 1
ATOM 1039 O O . ASN A 1 125 ? 3.440 14.622 -11.025 1.00 92.06 125 ASN A O 1
ATOM 1043 N N . GLU A 1 126 ? 5.289 14.114 -9.870 1.00 89.44 126 GLU A N 1
ATOM 1044 C CA . GLU A 1 126 ? 4.976 14.841 -8.635 1.00 89.44 126 GLU A CA 1
ATOM 1045 C C . GLU A 1 126 ? 6.192 15.696 -8.228 1.00 89.44 126 GLU A C 1
ATOM 1047 O O . GLU A 1 126 ? 7.325 15.258 -8.403 1.00 89.44 126 GLU A O 1
ATOM 1052 N N . ASN A 1 127 ? 5.984 16.899 -7.672 1.00 77.38 127 ASN A N 1
ATOM 1053 C CA . ASN A 1 127 ? 7.027 17.938 -7.511 1.00 77.38 127 ASN A CA 1
ATOM 1054 C C . ASN A 1 127 ? 8.375 17.470 -6.921 1.00 77.38 127 ASN A C 1
ATOM 1056 O O . ASN A 1 127 ? 9.412 17.996 -7.311 1.00 77.38 127 ASN A O 1
ATOM 1060 N N . ASN A 1 128 ? 8.375 16.517 -5.983 1.00 82.12 128 ASN A N 1
ATOM 1061 C CA . ASN A 1 128 ? 9.600 16.051 -5.316 1.00 82.12 128 ASN A CA 1
ATOM 1062 C C . ASN A 1 128 ? 10.220 14.801 -5.963 1.00 82.12 128 ASN A C 1
ATOM 1064 O O . ASN A 1 128 ? 11.338 14.428 -5.622 1.00 82.12 128 ASN A O 1
ATOM 1068 N N . LEU A 1 129 ? 9.503 14.139 -6.874 1.00 90.81 129 LEU A N 1
ATOM 1069 C CA . LEU A 1 129 ? 9.886 12.845 -7.450 1.00 90.81 129 LEU A CA 1
ATOM 1070 C C . LEU A 1 129 ? 9.973 12.867 -8.985 1.00 90.81 129 LEU A C 1
ATOM 1072 O O . LEU A 1 129 ? 10.482 11.920 -9.580 1.00 90.81 129 LEU A O 1
ATOM 1076 N N . CYS A 1 130 ? 9.533 13.953 -9.629 1.00 90.94 130 CYS A N 1
ATOM 1077 C CA . CYS A 1 130 ? 9.462 14.072 -11.086 1.00 90.94 130 CYS A CA 1
ATOM 1078 C C . CYS A 1 130 ? 10.819 14.139 -11.790 1.00 90.94 130 CYS A C 1
ATOM 1080 O O . CYS A 1 130 ? 10.859 14.004 -13.008 1.00 90.94 130 CYS A O 1
ATOM 1082 N N . ASP A 1 131 ? 11.920 14.346 -11.064 1.00 92.56 131 ASP A N 1
ATOM 1083 C CA . ASP A 1 131 ? 13.264 14.303 -11.649 1.00 92.56 131 ASP A CA 1
ATOM 1084 C C . ASP A 1 131 ? 13.832 12.880 -11.720 1.00 92.56 131 ASP A C 1
ATOM 1086 O O . ASP A 1 131 ? 14.888 12.690 -12.302 1.00 92.56 131 ASP A O 1
ATOM 1090 N N . LEU A 1 132 ? 13.170 11.860 -11.164 1.00 94.12 132 LEU A N 1
ATOM 1091 C CA . LEU A 1 132 ? 13.731 10.511 -11.067 1.00 94.12 132 LEU A CA 1
ATOM 1092 C C . LEU A 1 132 ? 12.886 9.478 -11.817 1.00 94.12 132 LEU A C 1
ATOM 1094 O O . LEU A 1 132 ? 11.695 9.303 -11.562 1.00 94.12 132 LEU A O 1
ATOM 1098 N N . VAL A 1 133 ? 13.540 8.732 -12.705 1.00 95.56 133 VAL A N 1
ATOM 1099 C CA . VAL A 1 133 ? 12.965 7.597 -13.427 1.00 95.56 133 VAL A CA 1
ATOM 1100 C C . VAL A 1 133 ? 13.685 6.332 -12.986 1.00 95.56 133 VAL A C 1
ATOM 1102 O O . VAL A 1 133 ? 14.856 6.128 -13.301 1.00 95.56 133 VAL A O 1
ATOM 1105 N N . ILE A 1 134 ? 12.988 5.455 -12.269 1.00 95.12 134 ILE A N 1
ATOM 1106 C CA . ILE A 1 134 ? 13.516 4.140 -11.910 1.00 95.12 134 ILE A CA 1
ATOM 1107 C C . ILE A 1 134 ? 13.316 3.208 -13.097 1.00 95.12 134 ILE A C 1
ATOM 1109 O O . ILE A 1 134 ? 12.192 2.898 -13.496 1.00 95.12 134 ILE A O 1
ATOM 1113 N N . LEU A 1 135 ? 14.429 2.736 -13.640 1.00 95.00 135 LEU A N 1
ATOM 1114 C CA . LEU A 1 135 ? 14.445 1.789 -14.738 1.00 95.00 135 LEU A CA 1
ATOM 1115 C C . LEU A 1 135 ? 14.217 0.366 -14.234 1.00 95.00 135 LEU A C 1
ATOM 1117 O O . LEU A 1 135 ? 13.602 -0.421 -14.934 1.00 95.00 135 LEU A O 1
ATOM 1121 N N . ASP A 1 136 ? 14.676 0.021 -13.037 1.00 92.75 136 ASP A N 1
ATOM 1122 C CA . ASP A 1 136 ? 14.612 -1.345 -12.515 1.00 92.75 136 ASP A CA 1
ATOM 1123 C C . ASP A 1 136 ? 13.708 -1.432 -11.266 1.00 92.75 136 ASP A C 1
ATOM 1125 O O . ASP A 1 136 ? 14.166 -1.192 -10.142 1.00 92.75 136 ASP A O 1
ATOM 1129 N N . PRO A 1 137 ? 12.408 -1.758 -11.431 1.00 93.69 137 PRO A N 1
ATOM 1130 C CA . PRO A 1 137 ? 11.496 -1.946 -10.305 1.00 93.69 137 PRO A CA 1
ATOM 1131 C C . PRO A 1 137 ? 11.913 -3.078 -9.359 1.00 93.69 137 PRO A C 1
ATOM 1133 O O . PRO A 1 137 ? 11.624 -2.998 -8.167 1.00 93.69 137 PRO A O 1
ATOM 1136 N N . GLN A 1 138 ? 12.589 -4.121 -9.857 1.00 91.62 138 GLN A N 1
ATOM 1137 C CA . GLN A 1 138 ? 13.035 -5.237 -9.020 1.00 91.62 138 GLN A CA 1
ATOM 1138 C C . GLN A 1 138 ? 14.148 -4.781 -8.076 1.00 91.62 138 GLN A C 1
ATOM 1140 O O . GLN A 1 138 ? 14.063 -5.022 -6.872 1.00 91.62 138 GLN A O 1
ATOM 1145 N N . TRP A 1 139 ? 15.118 -4.026 -8.594 1.00 90.69 139 TRP A N 1
ATOM 1146 C CA . TRP A 1 139 ? 16.125 -3.365 -7.765 1.00 90.69 139 TRP A CA 1
ATOM 1147 C C . TRP A 1 139 ? 15.487 -2.476 -6.690 1.00 90.69 139 TRP A C 1
ATOM 1149 O O . TRP A 1 139 ? 15.855 -2.573 -5.522 1.00 90.69 139 TRP A O 1
ATOM 1159 N N . LEU A 1 140 ? 14.484 -1.665 -7.046 1.00 91.81 140 LEU A N 1
ATOM 1160 C CA . LEU A 1 140 ? 13.786 -0.813 -6.078 1.00 91.81 140 LEU A CA 1
ATOM 1161 C C . LEU A 1 140 ? 13.082 -1.634 -4.984 1.00 91.81 140 LEU A C 1
ATOM 1163 O O . LEU A 1 140 ? 13.143 -1.284 -3.806 1.00 91.81 140 LEU A O 1
ATOM 1167 N N . ILE A 1 141 ? 12.445 -2.748 -5.354 1.00 91.50 141 ILE A N 1
ATOM 1168 C CA . ILE A 1 141 ? 11.837 -3.682 -4.398 1.00 91.50 141 ILE A CA 1
ATOM 1169 C C . ILE A 1 141 ? 12.893 -4.230 -3.438 1.00 91.50 141 ILE A C 1
ATOM 1171 O O . ILE A 1 141 ? 12.640 -4.316 -2.236 1.00 91.50 141 ILE A O 1
ATOM 1175 N N . ASP A 1 142 ? 14.065 -4.604 -3.941 1.00 87.62 142 ASP A N 1
ATOM 1176 C CA . ASP A 1 142 ? 15.124 -5.155 -3.103 1.00 87.62 142 ASP A CA 1
ATOM 1177 C C . ASP A 1 142 ? 15.738 -4.081 -2.186 1.00 87.62 142 ASP A C 1
ATOM 1179 O O . ASP A 1 142 ? 16.109 -4.385 -1.046 1.00 87.62 142 ASP A O 1
ATOM 1183 N N . VAL A 1 143 ? 15.763 -2.813 -2.616 1.00 88.19 143 VAL A N 1
ATOM 1184 C CA . VAL A 1 143 ? 16.068 -1.667 -1.745 1.00 88.19 143 VAL A CA 1
ATOM 1185 C C . VAL A 1 143 ? 15.016 -1.544 -0.645 1.00 88.19 143 VAL A C 1
ATOM 1187 O O . VAL A 1 143 ? 15.373 -1.487 0.530 1.00 88.19 143 VAL A O 1
ATOM 1190 N N . PHE A 1 144 ? 13.720 -1.591 -0.965 1.00 89.88 144 PHE A N 1
ATOM 1191 C CA . PHE A 1 144 ? 12.675 -1.529 0.063 1.00 89.88 144 PHE A CA 1
ATOM 1192 C C . PHE A 1 144 ? 12.773 -2.676 1.061 1.00 89.88 144 PHE A C 1
ATOM 1194 O O . PHE A 1 144 ? 12.686 -2.429 2.264 1.00 89.88 144 PHE A O 1
ATOM 1201 N N . LYS A 1 145 ? 12.999 -3.911 0.588 1.00 88.25 145 LYS A N 1
ATOM 1202 C CA . LYS A 1 145 ? 13.152 -5.102 1.442 1.00 88.25 145 LYS A CA 1
ATOM 1203 C C . LYS A 1 145 ? 14.218 -4.912 2.511 1.00 88.25 145 LYS A C 1
ATOM 1205 O O . LYS A 1 145 ? 14.004 -5.361 3.627 1.00 88.25 145 LYS A O 1
ATOM 1210 N N . SER A 1 146 ? 15.316 -4.223 2.205 1.00 83.19 146 SER A N 1
ATOM 1211 C CA . SER A 1 146 ? 16.353 -3.959 3.210 1.00 83.19 146 SER A CA 1
ATOM 1212 C C . SER A 1 146 ? 15.852 -3.131 4.401 1.00 83.19 146 SER A C 1
ATOM 1214 O O . SER A 1 146 ? 16.343 -3.311 5.504 1.00 83.19 146 SER A O 1
ATOM 1216 N N . VAL A 1 147 ? 14.837 -2.281 4.215 1.00 85.12 147 VAL A N 1
ATOM 1217 C CA . VAL A 1 147 ? 14.249 -1.469 5.295 1.00 85.12 147 VAL A CA 1
ATOM 1218 C C . VAL A 1 147 ? 13.060 -2.168 5.947 1.00 85.12 147 VAL A C 1
ATOM 1220 O O . VAL A 1 147 ? 12.869 -2.075 7.153 1.00 85.12 147 VAL A O 1
ATOM 1223 N N . ILE A 1 148 ? 12.239 -2.869 5.162 1.00 86.06 148 ILE A N 1
ATOM 1224 C CA . ILE A 1 148 ? 11.003 -3.496 5.657 1.00 86.06 148 ILE A CA 1
ATOM 1225 C C . ILE A 1 148 ? 11.200 -4.942 6.132 1.00 86.06 148 ILE A C 1
ATOM 1227 O O . ILE A 1 148 ? 10.230 -5.618 6.470 1.00 86.06 148 ILE A O 1
ATOM 1231 N N . THR A 1 149 ? 12.424 -5.468 6.100 1.00 84.25 149 THR A N 1
ATOM 1232 C CA . THR A 1 149 ? 12.759 -6.828 6.538 1.00 84.25 149 THR A CA 1
ATOM 1233 C C . THR A 1 149 ? 14.081 -6.817 7.293 1.00 84.25 149 THR A C 1
ATOM 1235 O O . THR A 1 149 ? 15.130 -6.561 6.709 1.00 84.25 149 THR A O 1
ATOM 1238 N N . VAL A 1 150 ? 14.033 -7.147 8.584 1.00 75.75 150 VAL A N 1
ATOM 1239 C CA . VAL A 1 150 ? 15.237 -7.263 9.414 1.00 75.75 150 VAL A CA 1
ATOM 1240 C C . VAL A 1 150 ? 15.954 -8.584 9.103 1.00 75.75 150 VAL A C 1
ATOM 1242 O O . VAL A 1 150 ? 15.327 -9.651 9.172 1.00 75.75 150 VAL A O 1
ATOM 1245 N N . PRO A 1 151 ? 17.255 -8.563 8.763 1.00 68.25 151 PRO A N 1
ATOM 1246 C CA . PRO A 1 151 ? 18.023 -9.777 8.525 1.00 68.25 151 PRO A CA 1
ATOM 1247 C C . PRO A 1 151 ? 18.265 -10.523 9.846 1.00 68.25 151 PRO A C 1
ATOM 1249 O O . PRO A 1 151 ? 19.155 -10.187 10.617 1.00 68.25 151 PRO A O 1
ATOM 1252 N N . LYS A 1 152 ? 17.483 -11.573 10.117 1.00 60.94 152 LYS A N 1
ATOM 1253 C CA . LYS A 1 152 ? 17.585 -12.342 11.375 1.00 60.94 152 LYS A CA 1
ATOM 1254 C C . LYS A 1 152 ? 18.887 -13.135 11.542 1.00 60.94 152 LYS A C 1
ATOM 1256 O O . LYS A 1 152 ? 19.177 -13.568 12.648 1.00 60.94 152 LYS A O 1
ATOM 1261 N N . PHE A 1 153 ? 19.642 -13.346 10.463 1.00 50.22 153 PHE A N 1
ATOM 1262 C CA . PHE A 1 153 ? 20.876 -14.143 10.462 1.00 50.22 153 PHE A CA 1
ATOM 1263 C C . PHE A 1 153 ? 22.166 -13.302 10.396 1.00 50.22 153 PHE A C 1
ATOM 1265 O O . PHE A 1 153 ? 23.237 -13.871 10.568 1.00 50.22 153 PHE A O 1
ATOM 1272 N N . ASP A 1 154 ? 22.082 -11.975 10.204 1.00 50.41 154 ASP A N 1
ATOM 1273 C CA . ASP A 1 154 ? 23.271 -11.101 10.093 1.00 50.41 154 ASP A CA 1
ATOM 1274 C C . ASP A 1 154 ? 23.613 -10.362 11.403 1.00 50.41 154 ASP A C 1
ATOM 1276 O O . ASP A 1 154 ? 24.720 -9.838 11.527 1.00 50.41 154 ASP A O 1
ATOM 1280 N N . ILE A 1 155 ? 22.710 -10.337 12.396 1.00 51.31 155 ILE A N 1
ATOM 1281 C CA . ILE A 1 155 ? 22.912 -9.617 13.675 1.00 51.31 155 ILE A CA 1
ATOM 1282 C C . ILE A 1 155 ? 24.085 -10.220 14.476 1.00 51.31 155 ILE A C 1
ATOM 1284 O O . ILE A 1 155 ? 24.824 -9.493 15.139 1.00 51.31 155 ILE A O 1
ATOM 1288 N N . ASP A 1 156 ? 24.319 -11.530 14.335 1.00 47.56 156 ASP A N 1
ATOM 1289 C CA . ASP A 1 156 ? 25.424 -12.257 14.980 1.00 47.56 156 ASP A CA 1
ATOM 1290 C C . ASP A 1 156 ? 26.731 -12.258 14.163 1.00 47.56 156 ASP A C 1
ATOM 1292 O O . ASP A 1 156 ? 27.724 -12.866 14.574 1.00 47.56 156 ASP A O 1
ATOM 1296 N N . SER A 1 157 ? 26.781 -11.579 13.010 1.00 53.09 157 SER A N 1
ATOM 1297 C CA . SER A 1 157 ? 28.026 -11.488 12.243 1.00 53.09 157 SER A CA 1
ATOM 1298 C C . SER A 1 157 ? 29.035 -10.577 12.959 1.00 53.09 157 SER A C 1
ATOM 1300 O O . SER A 1 157 ? 28.735 -9.464 13.407 1.00 53.09 157 SER A O 1
ATOM 1302 N N . SER A 1 158 ? 30.274 -11.054 13.092 1.00 53.84 158 SER A N 1
ATOM 1303 C CA . SER A 1 158 ? 31.384 -10.350 13.750 1.00 53.84 158 SER A CA 1
ATOM 1304 C C . SER A 1 158 ? 31.866 -9.095 13.006 1.00 53.84 158 SER A C 1
ATOM 1306 O O . SER A 1 158 ? 32.814 -8.459 13.458 1.00 53.84 158 SER A O 1
ATOM 1308 N N . GLU A 1 159 ? 31.242 -8.750 11.877 1.00 59.78 159 GLU A N 1
ATOM 1309 C CA . GLU A 1 159 ? 31.674 -7.687 10.962 1.00 59.78 159 GLU A CA 1
ATOM 1310 C C . GLU A 1 159 ? 30.868 -6.381 11.102 1.00 59.78 159 GLU A C 1
ATOM 1312 O O . GLU A 1 159 ? 31.313 -5.351 10.603 1.00 59.78 159 GLU A O 1
ATOM 1317 N N . GLN A 1 160 ? 29.732 -6.380 11.814 1.00 62.56 160 GLN A N 1
ATOM 1318 C CA . GLN A 1 160 ? 28.920 -5.169 12.006 1.00 62.56 160 GLN A CA 1
ATOM 1319 C C . GLN A 1 160 ? 29.457 -4.259 13.118 1.00 62.56 160 GLN A C 1
ATOM 1321 O O . GLN A 1 160 ? 29.816 -4.716 14.209 1.00 62.56 160 GLN A O 1
ATOM 1326 N N . SER A 1 161 ? 29.432 -2.946 12.876 1.00 69.81 161 SER A N 1
ATOM 1327 C CA . SER A 1 161 ? 29.719 -1.943 13.901 1.00 69.81 161 SER A CA 1
ATOM 1328 C C . SER A 1 161 ? 28.632 -1.913 14.983 1.00 69.81 161 SER A C 1
ATOM 1330 O O . SER A 1 161 ? 27.462 -2.214 14.743 1.00 69.81 161 SER A O 1
ATOM 1332 N N . GLU A 1 162 ? 28.987 -1.466 16.190 1.00 73.06 162 GLU A N 1
ATOM 1333 C CA . GLU A 1 162 ? 28.031 -1.283 17.297 1.00 73.06 162 GLU A CA 1
ATOM 1334 C C . GLU A 1 162 ? 26.862 -0.354 16.908 1.00 73.06 162 GLU A C 1
ATOM 1336 O O . GLU A 1 162 ? 25.709 -0.575 17.289 1.00 73.06 162 GLU A O 1
ATOM 1341 N N . SER A 1 163 ? 27.140 0.652 16.072 1.00 72.94 163 SER A N 1
ATOM 1342 C CA . SER A 1 163 ? 26.123 1.580 15.577 1.00 72.94 163 SER A CA 1
ATOM 1343 C C . SER A 1 163 ? 25.136 0.948 14.593 1.00 72.94 163 SER A C 1
ATOM 1345 O O . SER A 1 163 ? 23.960 1.302 14.621 1.00 72.94 163 SER A O 1
ATOM 1347 N N . GLU A 1 164 ? 25.579 0.009 13.754 1.00 72.62 164 GLU A N 1
ATOM 1348 C CA . GLU A 1 164 ? 24.712 -0.733 12.828 1.00 72.62 164 GLU A CA 1
ATOM 1349 C C . GLU A 1 164 ? 23.799 -1.690 13.582 1.00 72.62 164 GLU A C 1
ATOM 1351 O O . GLU A 1 164 ? 22.587 -1.677 13.365 1.00 72.62 164 GLU A O 1
ATOM 1356 N N . ARG A 1 165 ? 24.357 -2.443 14.537 1.00 75.88 165 ARG A N 1
ATOM 1357 C CA . ARG A 1 165 ? 23.577 -3.340 15.402 1.00 75.88 165 ARG A CA 1
ATOM 1358 C C . ARG A 1 165 ? 22.470 -2.587 16.131 1.00 75.88 165 ARG A C 1
ATOM 1360 O O . ARG A 1 165 ? 21.316 -2.996 16.081 1.00 75.88 165 ARG A O 1
ATOM 1367 N N . THR A 1 166 ? 22.792 -1.419 16.690 1.00 81.50 166 THR A N 1
ATOM 1368 C CA . THR A 1 166 ? 21.806 -0.565 17.372 1.00 81.50 166 THR A CA 1
ATOM 1369 C C . THR A 1 166 ? 20.663 -0.132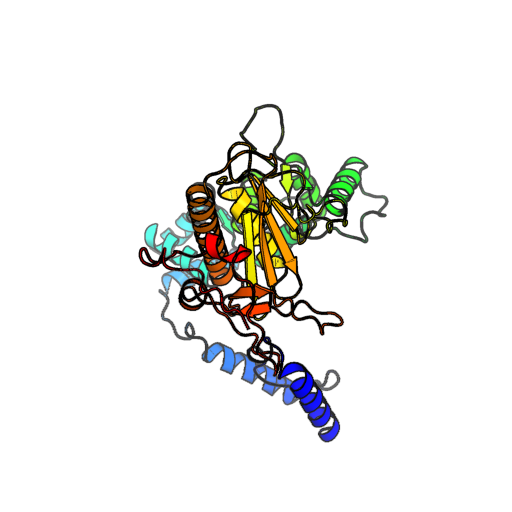 16.441 1.00 81.50 166 THR A C 1
ATOM 1371 O O . THR A 1 166 ? 19.510 -0.056 16.863 1.00 81.50 166 THR A O 1
ATOM 1374 N N . VAL A 1 167 ? 20.951 0.160 15.165 1.00 83.81 167 VAL A N 1
ATOM 1375 C CA . VAL A 1 167 ? 19.914 0.527 14.182 1.00 83.81 167 VAL A CA 1
ATOM 1376 C C . VAL A 1 167 ? 18.987 -0.653 13.903 1.00 83.81 167 VAL A C 1
ATOM 1378 O O . VAL A 1 167 ? 17.768 -0.476 13.930 1.00 83.81 167 VAL A O 1
ATOM 1381 N N . TRP A 1 168 ? 19.544 -1.842 13.665 1.00 83.75 168 TRP A N 1
ATOM 1382 C CA . TRP A 1 168 ? 18.760 -3.048 13.402 1.00 83.75 168 TRP A CA 1
ATOM 1383 C C . TRP A 1 168 ? 17.925 -3.482 14.609 1.00 83.75 168 TRP A C 1
ATOM 1385 O O . TRP A 1 168 ? 16.768 -3.850 14.432 1.00 83.75 168 TRP A O 1
ATOM 1395 N N . GLU A 1 169 ? 18.457 -3.367 15.826 1.00 85.12 169 GLU A N 1
ATOM 1396 C CA . GLU A 1 169 ? 17.731 -3.666 17.066 1.00 85.12 169 GLU A CA 1
ATOM 1397 C C . GLU A 1 169 ? 16.520 -2.746 17.274 1.00 85.12 169 GLU A C 1
ATOM 1399 O O . GLU A 1 169 ? 15.434 -3.224 17.601 1.00 85.12 169 GLU A O 1
ATOM 1404 N N . ILE A 1 170 ? 16.674 -1.432 17.060 1.00 87.75 170 ILE A N 1
ATOM 1405 C CA . ILE A 1 170 ? 15.557 -0.475 17.161 1.00 87.75 170 ILE A CA 1
ATOM 1406 C C . ILE A 1 170 ? 14.513 -0.758 16.076 1.00 87.75 170 ILE A C 1
ATOM 1408 O O . ILE A 1 170 ? 13.311 -0.727 16.344 1.00 87.75 170 ILE A O 1
ATOM 1412 N N . LEU A 1 171 ? 14.957 -1.052 14.853 1.00 88.88 171 LEU A N 1
ATOM 1413 C CA . LEU A 1 171 ? 14.060 -1.347 13.743 1.00 88.88 171 LEU A CA 1
ATOM 1414 C C . LEU A 1 171 ? 13.270 -2.648 13.963 1.00 88.88 171 LEU A C 1
ATOM 1416 O O . LEU A 1 171 ? 12.075 -2.668 13.688 1.00 88.88 171 LEU A O 1
ATOM 1420 N N . ASP A 1 172 ? 13.902 -3.701 14.488 1.00 88.06 172 ASP A N 1
ATOM 1421 C CA . ASP A 1 172 ? 13.252 -4.987 14.793 1.00 88.06 172 ASP A CA 1
ATOM 1422 C C . ASP A 1 172 ? 12.283 -4.889 15.974 1.00 88.06 172 ASP A C 1
ATOM 1424 O O . ASP A 1 172 ? 11.192 -5.456 15.946 1.00 88.06 172 ASP A O 1
ATOM 1428 N N . LYS A 1 173 ? 12.674 -4.148 17.015 1.00 88.00 173 LYS A N 1
ATOM 1429 C CA . LYS A 1 173 ? 11.912 -4.062 18.262 1.00 88.00 173 LYS A CA 1
ATOM 1430 C C . LYS A 1 173 ? 10.773 -3.051 18.204 1.00 88.00 173 LYS A C 1
ATOM 1432 O O . LYS A 1 173 ? 9.675 -3.332 18.683 1.00 88.00 173 LYS A O 1
ATOM 1437 N N . ASP A 1 174 ? 11.053 -1.856 17.695 1.00 88.81 174 ASP A N 1
ATOM 1438 C CA . ASP A 1 174 ? 10.129 -0.723 17.739 1.00 88.81 174 ASP A CA 1
ATOM 1439 C C . ASP A 1 174 ? 9.539 -0.395 16.359 1.00 88.81 174 ASP A C 1
ATOM 1441 O O . ASP A 1 174 ? 8.586 0.380 16.285 1.00 88.81 174 ASP A O 1
ATOM 1445 N N . GLY A 1 175 ? 10.067 -0.961 15.265 1.00 91.81 175 GLY A N 1
ATOM 1446 C CA . GLY A 1 175 ? 9.615 -0.641 13.909 1.00 91.81 175 GLY A CA 1
ATOM 1447 C C . GLY A 1 175 ? 9.880 0.818 13.530 1.00 91.81 175 GLY A C 1
ATOM 1448 O O . GLY A 1 175 ? 9.097 1.413 12.788 1.00 91.81 175 GLY A O 1
ATOM 1449 N N . VAL A 1 176 ? 10.941 1.425 14.073 1.00 90.44 176 VAL A N 1
ATOM 1450 C CA . VAL A 1 176 ? 11.297 2.837 13.863 1.00 90.44 176 VAL A CA 1
ATOM 1451 C C . VAL A 1 176 ? 12.655 2.941 13.183 1.00 90.44 176 VAL A C 1
ATOM 1453 O O . VAL A 1 176 ? 13.613 2.285 13.581 1.00 90.44 176 VAL A O 1
ATOM 1456 N N . ILE A 1 177 ? 12.759 3.826 12.192 1.00 89.44 177 ILE A N 1
ATOM 1457 C CA . ILE A 1 177 ? 14.019 4.156 11.528 1.00 89.44 177 ILE A CA 1
ATOM 1458 C C . ILE A 1 177 ? 14.274 5.664 11.543 1.00 89.44 177 ILE A C 1
ATOM 1460 O O . ILE A 1 177 ? 13.401 6.481 11.242 1.00 89.44 177 ILE A O 1
ATOM 1464 N N . MET A 1 178 ? 15.496 6.045 11.913 1.00 87.75 178 MET A N 1
ATOM 1465 C CA . MET A 1 178 ? 15.974 7.423 11.802 1.00 87.75 178 MET A CA 1
ATOM 1466 C C . MET A 1 178 ? 16.460 7.684 10.378 1.00 87.75 178 MET A C 1
ATOM 1468 O O . MET A 1 178 ? 17.192 6.869 9.825 1.00 87.75 178 MET A O 1
ATOM 1472 N N . GLU A 1 179 ? 16.162 8.858 9.824 1.00 87.06 179 GLU A N 1
ATOM 1473 C CA . GLU A 1 179 ? 16.615 9.255 8.483 1.00 87.06 179 GLU A CA 1
ATOM 1474 C C . GLU A 1 179 ? 18.130 9.079 8.292 1.00 87.06 179 GLU A C 1
ATOM 1476 O O . GLU A 1 179 ? 18.569 8.449 7.338 1.00 87.06 179 GLU A O 1
ATOM 1481 N N . LYS A 1 180 ? 18.944 9.530 9.258 1.00 83.06 180 LYS A N 1
ATOM 1482 C CA . LYS A 1 180 ? 20.416 9.375 9.214 1.00 83.06 180 LYS A CA 1
ATOM 1483 C C . LYS A 1 180 ? 20.906 7.926 9.163 1.00 83.06 180 LYS A C 1
ATOM 1485 O O . LYS A 1 180 ? 22.064 7.698 8.840 1.00 83.06 180 LYS A O 1
ATOM 1490 N N . SER A 1 181 ? 20.067 6.984 9.575 1.00 83.38 181 SER A N 1
ATOM 1491 C CA . SER A 1 181 ? 20.398 5.567 9.675 1.00 83.38 181 SER A CA 1
ATOM 1492 C C . SER A 1 181 ? 19.920 4.789 8.451 1.00 83.38 181 SER A C 1
ATOM 1494 O O . SER A 1 181 ? 20.288 3.629 8.300 1.00 83.38 181 SER A O 1
ATOM 1496 N N . ILE A 1 182 ? 19.139 5.411 7.560 1.00 82.25 182 ILE A N 1
ATOM 1497 C CA . ILE A 1 182 ? 18.622 4.744 6.364 1.00 82.25 182 ILE A CA 1
ATOM 1498 C C . ILE A 1 182 ? 19.751 4.385 5.392 1.00 82.25 182 ILE A C 1
ATOM 1500 O O . ILE A 1 182 ? 19.774 3.294 4.834 1.00 82.25 182 ILE A O 1
ATOM 1504 N N . GLU A 1 183 ? 20.756 5.256 5.275 1.00 79.31 183 GLU A N 1
ATOM 1505 C CA . GLU A 1 183 ? 21.949 4.978 4.475 1.00 79.31 183 GLU A CA 1
ATOM 1506 C C . GLU A 1 183 ? 22.741 3.809 5.050 1.00 79.31 183 GLU A C 1
ATOM 1508 O O . GLU A 1 183 ? 23.251 2.995 4.292 1.00 79.31 183 GLU A O 1
ATOM 1513 N N . THR A 1 184 ? 22.817 3.687 6.377 1.00 78.06 184 THR A N 1
ATOM 1514 C CA . THR A 1 184 ? 23.451 2.542 7.040 1.00 78.06 184 THR A CA 1
ATOM 1515 C C . THR A 1 184 ? 22.761 1.231 6.671 1.00 78.06 184 THR A C 1
ATOM 1517 O O . THR A 1 184 ? 23.439 0.279 6.309 1.00 78.06 184 THR A O 1
ATOM 1520 N N . VAL A 1 185 ? 21.425 1.205 6.658 1.00 78.75 185 VAL A N 1
ATOM 1521 C CA . VAL A 1 185 ? 20.646 0.031 6.224 1.00 78.75 185 VAL A CA 1
ATOM 1522 C C . VAL A 1 185 ? 20.933 -0.346 4.763 1.00 78.75 185 VAL A C 1
ATOM 1524 O O . VAL A 1 185 ? 20.933 -1.526 4.409 1.00 78.75 185 VAL A O 1
ATOM 1527 N N . TRP A 1 186 ? 21.209 0.638 3.904 1.00 78.69 186 TRP A N 1
ATOM 1528 C CA . TRP A 1 186 ? 21.494 0.403 2.487 1.00 78.69 186 TRP A CA 1
ATOM 1529 C C . TRP A 1 186 ? 22.957 0.107 2.169 1.00 78.69 186 TRP A C 1
ATOM 1531 O O . TRP A 1 186 ? 23.209 -0.558 1.166 1.00 78.69 186 TRP A O 1
ATOM 1541 N N . LYS A 1 187 ? 23.913 0.554 2.990 1.00 68.31 187 LYS A N 1
ATOM 1542 C CA . LYS A 1 187 ? 25.357 0.414 2.732 1.00 68.31 187 LYS A CA 1
ATOM 1543 C C . LYS A 1 187 ? 25.789 -1.034 2.509 1.00 68.31 187 LYS A C 1
ATOM 1545 O O . LYS A 1 187 ? 26.534 -1.284 1.566 1.00 68.31 187 LYS A O 1
ATOM 1550 N N . ASP A 1 188 ? 25.268 -1.973 3.294 1.00 59.03 188 ASP A N 1
ATOM 1551 C CA . ASP A 1 188 ? 25.702 -3.377 3.243 1.00 59.03 188 ASP A CA 1
ATOM 1552 C C . ASP A 1 188 ? 25.195 -4.123 2.002 1.00 59.03 188 ASP A C 1
ATOM 1554 O O . ASP A 1 188 ? 25.834 -5.055 1.520 1.00 59.03 188 ASP A O 1
ATOM 1558 N N . ARG A 1 189 ? 24.041 -3.716 1.455 1.00 60.97 189 ARG A N 1
ATOM 1559 C CA . ARG A 1 189 ? 23.398 -4.394 0.310 1.00 60.97 189 ARG A CA 1
ATOM 1560 C C . ARG A 1 189 ? 23.535 -3.627 -1.003 1.00 60.97 189 ARG A C 1
ATOM 1562 O O . ARG A 1 189 ? 23.465 -4.223 -2.072 1.00 60.97 189 ARG A O 1
ATOM 1569 N N . TYR A 1 190 ? 23.757 -2.317 -0.921 1.00 66.00 190 TYR A N 1
ATOM 1570 C CA . TYR A 1 190 ? 23.839 -1.388 -2.042 1.00 66.00 190 TYR A CA 1
ATOM 1571 C C . TYR A 1 190 ? 24.911 -0.339 -1.744 1.00 66.00 190 TYR A C 1
ATOM 1573 O O . TYR A 1 190 ? 24.616 0.845 -1.584 1.00 66.00 190 TYR A O 1
ATOM 1581 N N . ALA A 1 191 ? 26.172 -0.779 -1.690 1.00 50.31 191 ALA A N 1
ATOM 1582 C CA . ALA A 1 191 ? 27.348 0.016 -1.310 1.00 50.31 191 ALA A CA 1
ATOM 1583 C C . ALA A 1 191 ? 27.509 1.365 -2.047 1.00 50.31 191 ALA A C 1
ATOM 1585 O O . ALA A 1 191 ? 28.318 2.199 -1.642 1.00 50.31 191 ALA A O 1
ATOM 1586 N N . LYS A 1 192 ? 26.742 1.606 -3.119 1.00 56.09 192 LYS A N 1
ATOM 1587 C CA . LYS A 1 192 ? 26.645 2.885 -3.830 1.00 56.09 192 LYS A CA 1
ATOM 1588 C C . LYS A 1 192 ? 25.214 3.169 -4.289 1.00 56.09 192 LYS A C 1
ATOM 1590 O O . LYS A 1 192 ? 24.956 3.307 -5.483 1.00 56.09 192 LYS A O 1
ATOM 1595 N N . LEU A 1 193 ? 24.266 3.270 -3.360 1.00 64.44 193 LEU A N 1
ATOM 1596 C CA . LEU A 1 193 ? 22.993 3.911 -3.682 1.00 64.44 193 LEU A CA 1
ATOM 1597 C C . LEU A 1 193 ? 23.281 5.397 -3.973 1.00 64.44 193 LEU A C 1
ATOM 1599 O O . LEU A 1 193 ? 23.474 6.190 -3.061 1.00 64.44 193 LEU A O 1
ATOM 1603 N N . SER A 1 194 ? 23.405 5.769 -5.251 1.00 72.94 194 SER A N 1
ATOM 1604 C CA . SER A 1 194 ? 23.687 7.160 -5.651 1.00 72.94 194 SER A CA 1
ATOM 1605 C C . SER A 1 194 ? 22.445 8.060 -5.633 1.00 72.94 194 SER A C 1
ATOM 1607 O O . SER A 1 194 ? 22.549 9.247 -5.932 1.00 72.94 194 SER A O 1
ATOM 1609 N N . ILE A 1 195 ? 21.274 7.507 -5.294 1.00 80.94 195 ILE A N 1
ATOM 1610 C CA . ILE A 1 195 ? 20.053 8.284 -5.070 1.00 80.94 195 ILE A CA 1
ATOM 1611 C C . ILE A 1 195 ? 20.142 8.939 -3.684 1.00 80.94 195 ILE A C 1
ATOM 1613 O O . ILE A 1 195 ? 20.424 8.231 -2.714 1.00 80.94 195 ILE A O 1
ATOM 1617 N N . PRO A 1 196 ? 19.872 10.251 -3.566 1.00 84.00 196 PRO A N 1
ATOM 1618 C CA . PRO A 1 196 ? 19.759 10.921 -2.275 1.00 84.00 196 PRO A CA 1
ATOM 1619 C C . PRO A 1 196 ? 18.757 10.228 -1.337 1.00 84.00 196 PRO A C 1
ATOM 1621 O O . PRO A 1 196 ? 17.686 9.781 -1.760 1.00 84.00 196 PRO A O 1
ATOM 1624 N N . SER A 1 197 ? 19.104 10.125 -0.054 1.00 83.88 197 SER A N 1
ATOM 1625 C CA . SER A 1 197 ? 18.309 9.391 0.934 1.00 83.88 197 SER A CA 1
ATOM 1626 C C . SER A 1 197 ? 16.923 9.999 1.167 1.00 83.88 197 SER A C 1
ATOM 1628 O O . SER A 1 197 ? 15.962 9.258 1.367 1.00 83.88 197 SER A O 1
ATOM 1630 N N . ASP A 1 198 ? 16.786 11.318 1.051 1.00 86.19 198 ASP A N 1
ATOM 1631 C CA . ASP A 1 198 ? 15.513 12.035 1.114 1.00 86.19 198 ASP A CA 1
ATOM 1632 C C . ASP A 1 198 ? 14.573 11.677 -0.045 1.00 86.19 198 ASP A C 1
ATOM 1634 O O . ASP A 1 198 ? 13.396 11.414 0.192 1.00 86.19 198 ASP A O 1
ATOM 1638 N N . VAL A 1 199 ? 15.090 11.570 -1.273 1.00 88.44 199 VAL A N 1
ATOM 1639 C CA . VAL A 1 199 ? 14.301 11.137 -2.439 1.00 88.44 199 VAL A CA 1
ATOM 1640 C C . VAL A 1 199 ? 13.811 9.700 -2.256 1.00 88.44 199 VAL A C 1
ATOM 1642 O O . VAL A 1 199 ? 12.651 9.395 -2.525 1.00 88.44 199 VAL A O 1
ATOM 1645 N N . MET A 1 200 ? 14.665 8.802 -1.760 1.00 88.88 200 MET A N 1
ATOM 1646 C CA . MET A 1 200 ? 14.264 7.413 -1.519 1.00 88.88 200 MET A CA 1
ATOM 1647 C C . MET A 1 200 ? 13.224 7.295 -0.393 1.00 88.88 200 MET A C 1
ATOM 1649 O O . MET A 1 200 ? 12.286 6.505 -0.503 1.00 88.88 200 MET A O 1
ATOM 1653 N N . ILE A 1 201 ? 13.337 8.112 0.658 1.00 90.56 201 ILE A N 1
ATOM 1654 C CA . ILE A 1 201 ? 12.311 8.236 1.703 1.00 90.56 201 ILE A CA 1
ATOM 1655 C C . ILE A 1 201 ? 10.980 8.682 1.097 1.00 90.56 201 ILE A C 1
ATOM 1657 O O . ILE A 1 201 ? 9.963 8.038 1.354 1.00 90.56 201 ILE A O 1
ATOM 1661 N N . ASP A 1 202 ? 10.984 9.719 0.259 1.00 91.62 202 ASP A N 1
ATOM 1662 C CA . ASP A 1 202 ? 9.773 10.225 -0.392 1.00 91.62 202 ASP A CA 1
ATOM 1663 C C . ASP A 1 202 ? 9.117 9.133 -1.263 1.00 91.62 202 ASP A C 1
ATOM 1665 O O . ASP A 1 202 ? 7.899 8.945 -1.212 1.00 91.62 202 ASP A O 1
ATOM 1669 N N . ILE A 1 203 ? 9.908 8.325 -1.982 1.00 92.88 203 ILE A N 1
ATOM 1670 C CA . ILE A 1 203 ? 9.402 7.158 -2.724 1.00 92.88 203 ILE A CA 1
ATOM 1671 C C . ILE A 1 203 ? 8.780 6.120 -1.774 1.00 92.88 203 ILE A C 1
ATOM 1673 O O . ILE A 1 203 ? 7.681 5.622 -2.028 1.00 92.88 203 ILE A O 1
ATOM 1677 N N . MET A 1 204 ? 9.456 5.763 -0.678 1.00 93.62 204 MET A N 1
ATOM 1678 C CA . MET A 1 204 ? 8.936 4.786 0.287 1.00 93.62 204 MET A CA 1
ATOM 1679 C C . MET A 1 204 ? 7.632 5.260 0.945 1.00 93.62 204 MET A C 1
ATOM 1681 O O . MET A 1 204 ? 6.720 4.455 1.155 1.00 93.62 204 MET A O 1
ATOM 1685 N N . GLN A 1 205 ? 7.519 6.558 1.238 1.00 93.06 205 GLN A N 1
ATOM 1686 C CA . GLN A 1 205 ? 6.279 7.176 1.709 1.00 93.06 205 GLN A CA 1
ATOM 1687 C C . GLN A 1 205 ? 5.189 7.108 0.638 1.00 93.06 205 GLN A C 1
ATOM 1689 O O . GLN A 1 205 ? 4.055 6.748 0.950 1.00 93.06 205 GLN A O 1
ATOM 1694 N N 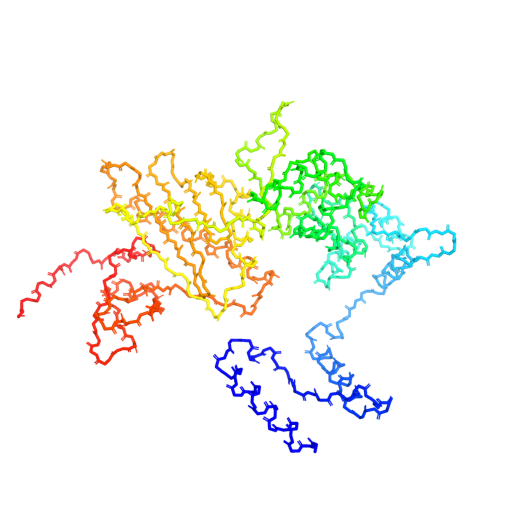. ARG A 1 206 ? 5.538 7.358 -0.630 1.00 92.38 206 ARG A N 1
ATOM 1695 C CA . ARG A 1 206 ? 4.609 7.307 -1.765 1.00 92.38 206 ARG A CA 1
ATOM 1696 C C . ARG A 1 206 ? 4.020 5.916 -2.023 1.00 92.38 206 ARG A C 1
ATOM 1698 O O . ARG A 1 206 ? 2.904 5.816 -2.542 1.00 92.38 206 ARG A O 1
ATOM 1705 N N . PHE A 1 207 ? 4.750 4.863 -1.649 1.00 92.69 207 PHE A N 1
ATOM 1706 C CA . PHE A 1 207 ? 4.288 3.467 -1.635 1.00 92.69 207 PHE A CA 1
ATOM 1707 C C . PHE A 1 207 ? 3.630 3.037 -0.311 1.00 92.69 207 PHE A C 1
ATOM 1709 O O . PHE A 1 207 ? 3.305 1.856 -0.137 1.00 92.69 207 PHE A O 1
ATOM 1716 N N . ASP A 1 208 ? 3.421 3.977 0.615 1.00 93.75 208 ASP A N 1
ATOM 1717 C CA . ASP A 1 208 ? 2.812 3.761 1.928 1.00 93.75 208 ASP A CA 1
ATOM 1718 C C . ASP A 1 208 ? 3.569 2.716 2.783 1.00 93.75 208 ASP A C 1
ATOM 1720 O O . ASP A 1 208 ? 2.967 1.988 3.575 1.00 93.75 208 ASP A O 1
ATOM 1724 N N . LEU A 1 209 ? 4.893 2.602 2.596 1.00 93.88 209 LEU A N 1
ATOM 1725 C CA . LEU A 1 209 ? 5.748 1.632 3.300 1.00 93.88 209 LEU A CA 1
ATOM 1726 C C . LEU A 1 209 ? 6.286 2.167 4.627 1.00 93.88 209 LEU A C 1
ATOM 1728 O O . LEU A 1 209 ? 6.542 1.387 5.543 1.00 93.88 209 LEU A O 1
ATOM 1732 N N . ILE A 1 210 ? 6.462 3.485 4.714 1.00 93.81 210 ILE A N 1
ATOM 1733 C CA . ILE A 1 210 ? 6.885 4.199 5.918 1.00 93.81 210 ILE A CA 1
ATOM 1734 C C . ILE A 1 210 ? 5.999 5.425 6.130 1.00 93.81 210 ILE A C 1
ATOM 1736 O O . ILE A 1 210 ? 5.396 5.947 5.187 1.00 93.81 210 ILE A O 1
ATOM 1740 N N . CYS A 1 211 ? 5.923 5.916 7.362 1.00 90.12 211 CYS A N 1
ATOM 1741 C CA . CYS A 1 211 ? 5.190 7.140 7.671 1.00 90.12 211 CYS A CA 1
ATOM 1742 C C . CYS A 1 211 ? 5.903 7.979 8.736 1.00 90.12 211 CYS A C 1
ATOM 1744 O O . CYS A 1 211 ? 6.631 7.428 9.563 1.00 90.12 211 CYS A O 1
ATOM 1746 N N . PRO A 1 212 ? 5.737 9.312 8.717 1.00 86.50 212 PRO A N 1
ATOM 1747 C CA . PRO A 1 212 ? 6.462 10.190 9.624 1.00 86.50 212 PRO A CA 1
ATOM 1748 C C . PRO A 1 212 ? 6.053 9.945 11.082 1.00 86.50 212 PRO A C 1
ATOM 1750 O O . PRO A 1 212 ? 4.885 9.703 11.391 1.00 86.50 212 PRO A O 1
ATOM 1753 N N . PHE A 1 213 ? 7.030 10.028 11.982 1.00 76.38 213 PHE A N 1
ATOM 1754 C CA . PHE A 1 213 ? 6.808 10.039 13.423 1.00 76.38 213 PHE A CA 1
ATOM 1755 C C . PHE A 1 213 ? 6.406 11.448 13.892 1.00 76.38 213 PHE A C 1
ATOM 1757 O O . PHE A 1 213 ? 7.206 12.375 13.821 1.00 76.38 213 PHE A O 1
ATOM 1764 N N . GLY A 1 214 ? 5.187 11.619 14.411 1.00 66.62 214 GLY A N 1
ATOM 1765 C CA . GLY A 1 214 ? 4.726 12.897 14.978 1.00 66.62 214 GLY A CA 1
ATOM 1766 C C . GLY A 1 214 ? 4.666 14.064 13.976 1.00 66.62 214 GLY A C 1
ATOM 1767 O O . GLY A 1 214 ? 4.707 13.872 12.762 1.00 66.62 214 GLY A O 1
ATOM 1768 N N . ASN A 1 215 ? 4.568 15.297 14.491 1.00 54.03 215 ASN A N 1
ATOM 1769 C CA . ASN A 1 215 ? 4.646 16.513 13.676 1.00 54.03 215 ASN A CA 1
ATOM 1770 C C . ASN A 1 215 ? 6.111 16.767 13.293 1.00 54.03 215 ASN A C 1
ATOM 1772 O O . ASN A 1 215 ? 6.755 17.644 13.864 1.00 54.03 215 ASN A O 1
ATOM 1776 N N . ASN A 1 216 ? 6.636 15.995 12.340 1.00 47.97 216 ASN A N 1
ATOM 1777 C CA . ASN A 1 216 ? 7.958 16.179 11.731 1.00 47.97 216 ASN A CA 1
ATOM 1778 C C . ASN A 1 216 ? 8.009 17.483 10.900 1.00 47.97 216 ASN A C 1
ATOM 1780 O O . ASN A 1 216 ? 8.243 17.472 9.690 1.00 47.97 216 ASN A O 1
ATOM 1784 N N . GLN A 1 217 ? 7.775 18.633 11.536 1.00 44.25 217 GLN A N 1
ATOM 1785 C CA . GLN A 1 217 ? 8.216 19.908 10.988 1.00 44.25 217 GLN A CA 1
ATOM 1786 C C . GLN A 1 217 ? 9.743 19.879 10.955 1.00 44.25 217 GLN A C 1
ATOM 1788 O O . GLN A 1 217 ? 10.371 19.395 11.894 1.00 44.25 217 GLN A O 1
ATOM 1793 N N . ARG A 1 218 ? 10.334 20.370 9.860 1.00 44.28 218 ARG A N 1
ATOM 1794 C CA . ARG A 1 218 ? 11.787 20.495 9.671 1.00 44.28 218 ARG A CA 1
ATOM 1795 C C . ARG A 1 218 ? 12.371 21.457 10.717 1.00 44.28 218 ARG A C 1
ATOM 1797 O O . ARG A 1 218 ? 12.656 22.611 10.410 1.00 44.28 218 ARG A O 1
ATOM 1804 N N . SER A 1 219 ? 12.508 21.022 11.964 1.00 43.16 219 SER A N 1
ATOM 1805 C CA . SER A 1 219 ? 13.296 21.726 12.963 1.00 43.16 219 SER A CA 1
ATOM 1806 C C . SER A 1 219 ? 14.768 21.431 12.669 1.00 43.16 219 SER A C 1
ATOM 1808 O O . SER A 1 219 ? 15.160 20.305 12.377 1.00 43.16 219 SER A O 1
ATOM 1810 N N . PHE A 1 220 ? 15.605 22.464 12.700 1.00 43.72 220 PHE A N 1
ATOM 1811 C CA . PHE A 1 220 ? 17.017 22.394 12.303 1.00 43.72 220 PHE A CA 1
ATOM 1812 C C . PHE A 1 220 ? 17.892 21.490 13.202 1.00 43.72 220 PHE A C 1
ATOM 1814 O O . PHE A 1 220 ? 19.097 21.401 12.977 1.00 43.72 220 PHE A O 1
ATOM 1821 N N . GLN A 1 221 ? 17.324 20.847 14.230 1.00 44.62 221 GLN A N 1
ATOM 1822 C CA . GLN A 1 221 ? 18.079 20.152 15.278 1.00 44.62 221 GLN A CA 1
ATOM 1823 C C . GLN A 1 221 ? 17.617 18.711 15.561 1.00 44.62 221 GLN A C 1
ATOM 1825 O O . GLN A 1 221 ? 18.419 17.935 16.078 1.00 44.62 221 GLN A O 1
ATOM 1830 N N . GLU A 1 222 ? 16.409 18.296 15.158 1.00 52.28 222 GLU A N 1
ATOM 1831 C CA . GLU A 1 222 ? 15.936 16.914 15.335 1.00 52.28 222 GLU A CA 1
ATOM 1832 C C . GLU A 1 222 ? 15.756 16.230 13.974 1.00 52.28 222 GLU A C 1
ATOM 1834 O O . GLU A 1 222 ? 14.968 16.645 13.128 1.00 52.28 222 GLU A O 1
ATOM 1839 N N . LYS A 1 223 ? 16.550 15.183 13.727 1.00 64.81 223 LYS A N 1
ATOM 1840 C CA . LYS A 1 223 ? 16.510 14.418 12.472 1.00 64.81 223 LYS A CA 1
ATOM 1841 C C . LYS A 1 223 ? 15.208 13.611 12.391 1.00 64.81 223 LYS A C 1
ATOM 1843 O O . LYS A 1 223 ? 14.827 12.994 13.386 1.00 64.81 223 LYS A O 1
ATOM 1848 N N . ARG A 1 224 ? 14.566 13.582 11.213 1.00 84.12 224 ARG A N 1
ATOM 1849 C CA . ARG A 1 224 ? 13.264 12.921 11.010 1.00 84.12 224 ARG A CA 1
ATOM 1850 C C . ARG A 1 224 ? 13.333 11.441 11.392 1.00 84.12 224 ARG A C 1
ATOM 1852 O O . ARG A 1 224 ? 14.313 10.747 11.105 1.00 84.12 224 ARG A O 1
ATOM 1859 N N . GLN A 1 225 ? 12.266 10.968 12.020 1.00 88.19 225 GLN A N 1
ATOM 1860 C CA . GLN A 1 225 ? 12.037 9.554 12.306 1.00 88.19 225 GLN A CA 1
ATOM 1861 C C . GLN A 1 225 ? 10.811 9.070 11.542 1.00 88.19 225 GLN A C 1
ATOM 1863 O O . GLN A 1 225 ? 9.856 9.828 11.338 1.00 88.19 225 GLN A O 1
ATOM 1868 N N . PHE A 1 226 ? 10.838 7.802 11.151 1.00 91.69 226 PHE A N 1
ATOM 1869 C CA . PHE A 1 226 ? 9.762 7.161 10.417 1.00 91.69 226 PHE A CA 1
ATOM 1870 C C . PHE A 1 226 ? 9.389 5.844 11.083 1.00 91.69 226 PHE A C 1
ATOM 1872 O O . PHE A 1 226 ? 10.259 5.075 11.490 1.00 91.69 226 PHE A O 1
ATOM 1879 N N . PHE A 1 227 ? 8.091 5.577 11.164 1.00 92.56 227 PHE A N 1
ATOM 1880 C CA . PHE A 1 227 ? 7.599 4.240 11.447 1.00 92.56 227 PHE A CA 1
ATOM 1881 C C . PHE A 1 227 ? 7.653 3.397 10.176 1.00 92.56 227 PHE A C 1
ATOM 1883 O O . PHE A 1 227 ? 7.369 3.895 9.083 1.00 92.56 227 PHE A O 1
ATOM 1890 N N . VAL A 1 228 ? 7.947 2.112 10.343 1.00 94.19 228 VAL A N 1
ATOM 1891 C CA . VAL A 1 228 ? 7.842 1.063 9.331 1.00 94.19 228 VAL A CA 1
ATOM 1892 C C . VAL A 1 228 ? 6.691 0.152 9.762 1.00 94.19 228 VAL A C 1
ATOM 1894 O O . VAL A 1 228 ? 6.915 -0.789 10.524 1.00 94.19 228 VAL A O 1
ATOM 1897 N N . PRO A 1 229 ? 5.436 0.417 9.342 1.00 93.19 229 PRO A N 1
ATOM 1898 C CA . PRO A 1 229 ? 4.266 -0.186 9.978 1.00 93.19 229 PRO A CA 1
ATOM 1899 C C . PRO A 1 229 ? 4.252 -1.720 9.988 1.00 93.19 229 PRO A C 1
ATOM 1901 O O . PRO A 1 229 ? 3.717 -2.324 10.910 1.00 93.19 229 PRO A O 1
ATOM 1904 N N . CYS A 1 230 ? 4.880 -2.364 8.998 1.00 92.12 230 CYS A N 1
ATOM 1905 C CA . CYS A 1 230 ? 4.968 -3.823 8.930 1.00 92.12 230 CYS A CA 1
ATOM 1906 C C . CYS A 1 230 ? 5.991 -4.466 9.875 1.00 92.12 230 CYS A C 1
ATOM 1908 O O . CYS A 1 230 ? 6.001 -5.691 9.975 1.00 92.12 230 CYS A O 1
ATOM 1910 N N . LEU A 1 231 ? 6.839 -3.669 10.525 1.00 93.38 231 LEU A N 1
ATOM 1911 C CA . LEU A 1 231 ? 7.808 -4.104 11.533 1.00 93.38 231 LEU A CA 1
ATOM 1912 C C . LEU A 1 231 ? 7.418 -3.659 12.946 1.00 93.38 231 LEU A C 1
ATOM 1914 O O . LEU A 1 231 ? 8.142 -3.935 13.895 1.00 93.38 231 LEU A O 1
ATOM 1918 N N . LEU A 1 232 ? 6.283 -2.972 13.103 1.00 93.19 232 LEU A N 1
ATOM 1919 C CA . LEU A 1 232 ? 5.820 -2.561 14.421 1.00 93.19 232 LEU A CA 1
ATOM 1920 C C . LEU A 1 232 ? 5.535 -3.783 15.305 1.00 93.19 232 LEU A C 1
ATOM 1922 O O . LEU A 1 232 ? 5.061 -4.811 14.806 1.00 93.19 232 LEU A O 1
ATOM 1926 N N . PRO A 1 233 ? 5.751 -3.668 16.624 1.00 93.06 233 PRO A N 1
ATOM 1927 C CA . PRO A 1 233 ? 5.384 -4.718 17.556 1.00 93.06 233 PRO A CA 1
ATOM 1928 C C . PRO A 1 233 ? 3.863 -4.888 17.607 1.00 93.06 233 PRO A C 1
ATOM 1930 O O . PRO A 1 233 ? 3.093 -3.966 17.319 1.00 93.06 233 PRO A O 1
ATOM 1933 N N . LYS A 1 234 ? 3.416 -6.076 18.014 1.00 93.12 234 LYS A N 1
ATOM 1934 C CA . LYS A 1 234 ? 2.013 -6.275 18.385 1.00 93.12 234 LYS A CA 1
ATOM 1935 C C . LYS A 1 234 ? 1.703 -5.529 19.688 1.00 93.12 234 LYS A C 1
ATOM 1937 O O . LYS A 1 234 ? 2.592 -5.419 20.531 1.00 93.12 234 LYS A O 1
ATOM 1942 N N . PRO A 1 235 ? 0.474 -5.026 19.863 1.00 92.00 235 PRO A N 1
ATOM 1943 C CA . PRO A 1 235 ? 0.065 -4.392 21.103 1.00 92.00 235 PRO A CA 1
ATOM 1944 C C . PRO A 1 235 ? -0.091 -5.445 22.202 1.00 92.00 235 PRO A C 1
ATOM 1946 O O . PRO A 1 235 ? -0.679 -6.507 21.984 1.00 92.00 235 PRO A O 1
ATOM 1949 N N . GLU A 1 236 ? 0.366 -5.125 23.407 1.00 91.31 236 GLU A N 1
ATOM 1950 C CA . GLU A 1 236 ? 0.007 -5.878 24.603 1.00 91.31 236 GLU A CA 1
ATOM 1951 C C . GLU A 1 236 ? -1.382 -5.441 25.110 1.00 91.31 236 GLU A C 1
ATOM 1953 O O . GLU A 1 236 ? -1.849 -4.333 24.820 1.00 91.31 236 GLU A O 1
ATOM 1958 N N . PRO A 1 237 ? -2.073 -6.250 25.937 1.00 88.38 237 PRO A N 1
ATOM 1959 C CA . PRO A 1 237 ? -3.380 -5.879 26.490 1.00 88.38 237 PRO A CA 1
ATOM 1960 C C . PRO A 1 237 ? -3.397 -4.562 27.289 1.00 88.38 237 PRO A C 1
ATOM 1962 O O . PRO A 1 237 ? -4.465 -3.983 27.504 1.00 88.38 237 PRO A O 1
ATOM 1965 N N . SER A 1 238 ? -2.238 -4.104 27.775 1.00 87.81 238 SER A N 1
ATOM 1966 C CA . SER A 1 238 ? -2.063 -2.806 28.437 1.00 87.81 238 SER A CA 1
ATOM 1967 C C . SER A 1 238 ? -2.021 -1.621 27.473 1.00 87.81 238 SER A C 1
ATOM 1969 O O . SER A 1 238 ? -2.334 -0.508 27.891 1.00 87.81 238 SER A O 1
ATOM 1971 N N . ASP A 1 239 ? -1.658 -1.852 26.211 1.00 87.38 239 ASP A N 1
ATOM 1972 C CA . ASP A 1 239 ? -1.509 -0.811 25.189 1.00 87.38 239 ASP A CA 1
ATOM 1973 C C . ASP A 1 239 ? -2.847 -0.446 24.539 1.00 87.38 239 ASP A C 1
ATOM 1975 O O . ASP A 1 239 ? -3.052 0.677 24.068 1.00 87.38 239 ASP A O 1
ATOM 1979 N N . VAL A 1 240 ? -3.787 -1.393 24.536 1.00 87.69 240 VAL A N 1
ATOM 1980 C CA . VAL A 1 240 ? -5.122 -1.202 23.974 1.00 87.69 240 VAL A CA 1
ATOM 1981 C C . VAL A 1 240 ? -5.974 -0.370 24.931 1.00 87.69 240 VAL A C 1
ATOM 1983 O O . VAL A 1 240 ? -6.173 -0.717 26.100 1.00 87.69 240 VAL A O 1
ATOM 1986 N N . ILE A 1 241 ? -6.546 0.727 24.423 1.00 84.31 241 ILE A N 1
ATOM 1987 C CA . ILE A 1 241 ? -7.474 1.560 25.192 1.00 84.31 241 ILE A CA 1
ATOM 1988 C C . ILE A 1 241 ? -8.731 0.731 25.455 1.00 84.31 241 ILE A C 1
ATOM 1990 O O . ILE A 1 241 ? -9.576 0.533 24.580 1.00 84.31 241 ILE A O 1
ATOM 1994 N N . LYS A 1 242 ? -8.844 0.231 26.689 1.00 73.88 242 LYS A N 1
ATOM 1995 C CA . LYS A 1 242 ? -9.989 -0.566 27.136 1.00 73.88 242 LYS A CA 1
ATOM 1996 C C . LYS A 1 242 ? -11.286 0.213 26.954 1.00 73.88 242 LYS A C 1
ATOM 1998 O O . LYS A 1 242 ? -11.302 1.435 27.099 1.00 73.88 242 LYS A O 1
ATOM 2003 N N . ASN A 1 243 ? -12.376 -0.518 26.713 1.00 64.50 243 ASN A N 1
ATOM 2004 C CA . ASN A 1 243 ? -13.732 0.024 26.631 1.00 64.50 243 ASN A CA 1
ATOM 2005 C C . ASN A 1 243 ? -14.053 0.845 27.886 1.00 64.50 243 ASN A C 1
ATOM 2007 O O . ASN A 1 243 ? -14.466 0.306 28.913 1.00 64.50 243 ASN A O 1
ATOM 2011 N N . LYS A 1 244 ? -13.846 2.159 27.815 1.00 57.31 244 LYS A N 1
ATOM 2012 C CA . LYS A 1 244 ? -14.339 3.079 28.832 1.00 57.31 244 LYS A CA 1
ATOM 2013 C C . LYS A 1 244 ? -15.858 3.202 28.647 1.00 57.31 244 LYS A C 1
ATOM 2015 O O . LYS A 1 244 ? -16.332 3.126 27.516 1.00 57.31 244 LYS A O 1
ATOM 2020 N N . PRO A 1 245 ? -16.633 3.490 29.705 1.00 52.19 245 PRO A N 1
ATOM 2021 C CA . PRO A 1 245 ? -18.072 3.784 29.608 1.00 52.19 245 PRO A CA 1
ATOM 2022 C C . PRO A 1 245 ? -18.407 5.075 28.822 1.00 52.19 245 PRO A C 1
ATOM 2024 O O . PRO A 1 245 ? -19.521 5.576 28.902 1.00 52.19 245 PRO A O 1
ATOM 2027 N N . LEU A 1 246 ? -17.433 5.640 28.102 1.00 58.22 246 LEU A N 1
ATOM 2028 C CA . LEU A 1 246 ? -17.469 6.911 27.376 1.00 58.22 246 LEU A CA 1
ATOM 2029 C C . LEU A 1 246 ? -17.106 6.716 25.892 1.00 58.22 246 LEU A C 1
ATOM 2031 O O . LEU A 1 246 ? -16.587 7.631 25.250 1.00 58.22 246 LEU A O 1
ATOM 2035 N N . ALA A 1 247 ? -17.292 5.506 25.355 1.00 66.19 247 ALA A N 1
ATOM 2036 C CA . ALA A 1 247 ? -17.169 5.292 23.920 1.00 66.19 247 ALA A CA 1
ATOM 2037 C C . ALA A 1 247 ? -18.265 6.103 23.211 1.00 66.19 247 ALA A C 1
ATOM 2039 O O . ALA A 1 247 ? -19.448 5.956 23.508 1.00 66.19 247 ALA A O 1
ATOM 2040 N N . VAL A 1 248 ? -17.853 6.988 22.306 1.00 76.19 248 VAL A N 1
ATOM 2041 C CA . VAL A 1 248 ? -18.749 7.859 21.536 1.00 76.19 248 VAL A CA 1
ATOM 2042 C C . VAL A 1 248 ? -19.474 7.059 20.457 1.00 76.19 248 VAL A C 1
ATOM 2044 O O . VAL A 1 248 ? -20.640 7.311 20.170 1.00 76.19 248 VAL A O 1
ATOM 2047 N N . GLY A 1 249 ? -18.785 6.076 19.884 1.00 85.31 249 GLY A N 1
ATOM 2048 C CA . GLY A 1 249 ? -19.354 5.130 18.941 1.00 85.31 249 GLY A CA 1
ATOM 2049 C C . GLY A 1 249 ? -18.343 4.062 18.543 1.00 85.31 249 GLY A C 1
ATOM 2050 O O . GLY A 1 249 ? -17.133 4.236 18.710 1.00 85.31 249 GLY A O 1
ATOM 2051 N N . THR A 1 250 ? -18.850 2.961 17.992 1.00 90.31 250 THR A N 1
ATOM 2052 C CA . THR A 1 250 ? -18.055 1.864 17.418 1.00 90.31 250 THR A CA 1
ATOM 2053 C C . THR A 1 250 ? -18.589 1.518 16.031 1.00 90.31 250 THR A C 1
ATOM 2055 O O . THR A 1 250 ? -19.797 1.530 15.820 1.00 90.31 250 THR A O 1
ATOM 2058 N N . LEU A 1 251 ? -17.703 1.189 15.096 1.00 93.06 251 LEU A N 1
ATOM 2059 C CA . LEU A 1 251 ? -18.039 0.723 13.756 1.00 93.06 251 LEU A CA 1
ATOM 2060 C C . LEU A 1 251 ? -17.084 -0.398 13.348 1.00 93.06 251 LEU A C 1
ATOM 2062 O O . LEU A 1 251 ? -15.893 -0.333 13.637 1.00 93.06 251 LEU A O 1
ATOM 2066 N N . PHE A 1 252 ? -17.594 -1.408 12.647 1.00 94.06 252 PHE A N 1
ATOM 2067 C CA . PHE A 1 252 ? -16.765 -2.455 12.058 1.00 94.06 252 PHE A CA 1
ATOM 2068 C C . PHE A 1 252 ? -16.807 -2.378 10.543 1.00 94.06 252 PHE A C 1
ATOM 2070 O O . PHE A 1 252 ? -17.863 -2.145 9.958 1.00 94.06 252 PHE A O 1
ATOM 2077 N N . TYR A 1 253 ? -15.682 -2.684 9.912 1.00 95.69 253 TYR A N 1
ATOM 2078 C CA . TYR A 1 253 ? -15.634 -3.072 8.513 1.00 95.69 253 TYR A CA 1
ATOM 2079 C C . TYR A 1 253 ? -15.240 -4.532 8.404 1.00 95.69 253 TYR A C 1
ATOM 2081 O O . TYR A 1 253 ? -14.150 -4.910 8.816 1.00 95.69 253 TYR A O 1
ATOM 2089 N N . THR A 1 254 ? -16.113 -5.354 7.831 1.00 92.94 254 THR A N 1
ATOM 2090 C CA . THR A 1 254 ? -15.809 -6.754 7.513 1.00 92.94 254 THR A CA 1
ATOM 2091 C C . THR A 1 254 ? -15.307 -6.864 6.089 1.00 92.94 254 THR A C 1
ATOM 2093 O O . THR A 1 254 ? -15.960 -6.376 5.161 1.00 92.94 254 THR A O 1
ATOM 2096 N N . PHE A 1 255 ? -14.192 -7.557 5.916 1.00 90.75 255 PHE A N 1
ATOM 2097 C CA . PHE A 1 255 ? -13.550 -7.807 4.640 1.00 90.75 255 PHE A CA 1
ATOM 2098 C C . PHE A 1 255 ? -13.774 -9.253 4.219 1.00 90.75 255 PHE A C 1
ATOM 2100 O O . PHE A 1 255 ? -13.838 -10.169 5.034 1.00 90.75 255 PHE A O 1
ATOM 2107 N N . SER A 1 256 ? -13.824 -9.464 2.908 1.00 83.25 256 SER A N 1
ATOM 2108 C CA . SER A 1 256 ? -13.721 -10.812 2.338 1.00 83.25 256 SER A CA 1
ATOM 2109 C C . SER A 1 256 ? -12.391 -11.492 2.745 1.00 83.25 256 SER A C 1
ATOM 2111 O O . SER A 1 256 ? -12.338 -12.669 3.086 1.00 83.25 256 SER A O 1
ATOM 2113 N N . PHE A 1 257 ? -11.319 -10.711 2.790 1.00 83.56 257 PHE A N 1
ATOM 2114 C CA . PHE A 1 257 ? -10.022 -11.022 3.379 1.00 83.56 257 PHE A CA 1
ATOM 2115 C C . PHE A 1 257 ? -9.380 -9.672 3.697 1.00 83.56 257 PHE A C 1
ATOM 2117 O O . PHE A 1 257 ? -9.480 -8.772 2.860 1.00 83.56 257 PHE A O 1
ATOM 2124 N N . LEU A 1 258 ? -8.758 -9.511 4.867 1.00 88.00 258 LEU A N 1
ATOM 2125 C CA . LEU A 1 258 ? -8.016 -8.297 5.204 1.00 88.00 258 LEU A CA 1
ATOM 2126 C C . LEU A 1 258 ? -6.514 -8.559 5.007 1.00 88.00 258 LEU A C 1
ATOM 2128 O O . LEU A 1 258 ? -5.890 -9.201 5.853 1.00 88.00 258 LEU A O 1
ATOM 2132 N N . PRO A 1 259 ? -5.892 -8.089 3.905 1.00 88.44 259 PRO A N 1
ATOM 2133 C CA . PRO A 1 259 ? -4.445 -8.173 3.777 1.00 88.44 259 PRO A CA 1
ATOM 2134 C C . PRO A 1 259 ? -3.793 -7.376 4.909 1.00 88.44 259 PRO A C 1
ATOM 2136 O O . PRO A 1 259 ? -4.109 -6.202 5.080 1.00 88.44 259 PRO A O 1
ATOM 2139 N N . LYS A 1 260 ? -2.834 -7.962 5.636 1.00 85.19 260 LYS A N 1
ATOM 2140 C CA . LYS A 1 260 ? -2.101 -7.251 6.707 1.00 85.19 260 LYS A CA 1
ATOM 2141 C C . LYS A 1 260 ? -1.510 -5.925 6.213 1.00 85.19 260 LYS A C 1
ATOM 2143 O O . LYS A 1 260 ? -1.676 -4.879 6.828 1.00 85.19 260 LYS A O 1
ATOM 2148 N N . GLY A 1 261 ? -0.924 -5.953 5.015 1.00 90.94 261 GLY A N 1
ATOM 2149 C CA . GLY A 1 261 ? -0.387 -4.763 4.360 1.00 90.94 261 GLY A CA 1
ATOM 2150 C C . GLY A 1 261 ? -1.428 -3.708 3.968 1.00 90.94 261 GLY A C 1
ATOM 2151 O O . GLY A 1 261 ? -1.026 -2.626 3.569 1.00 90.94 261 GLY A O 1
ATOM 2152 N N . LEU A 1 262 ? -2.737 -3.978 4.034 1.00 93.81 262 LEU A N 1
ATOM 2153 C CA . LEU A 1 262 ? -3.763 -2.951 3.827 1.00 93.81 262 LEU A CA 1
ATOM 2154 C C . LEU A 1 262 ? -3.903 -2.060 5.067 1.00 93.81 262 LEU A C 1
ATOM 2156 O O . LEU A 1 262 ? -3.972 -0.843 4.924 1.00 93.81 262 LEU A O 1
ATOM 2160 N N . PHE A 1 263 ? -3.886 -2.647 6.268 1.00 94.81 263 PHE A N 1
ATOM 2161 C CA . PHE A 1 263 ? -3.940 -1.889 7.521 1.00 94.81 263 PHE A CA 1
ATOM 2162 C C . PHE A 1 263 ? -2.715 -0.981 7.682 1.00 94.81 263 PHE A C 1
ATOM 2164 O O . PHE A 1 263 ? -2.856 0.210 7.940 1.00 94.81 263 PHE A O 1
ATOM 2171 N N . HIS A 1 264 ? -1.521 -1.515 7.420 1.00 94.12 264 HIS A N 1
ATOM 2172 C CA . HIS A 1 264 ? -0.268 -0.754 7.451 1.00 94.12 264 HIS A CA 1
ATOM 2173 C C . HIS A 1 264 ? -0.318 0.491 6.557 1.00 94.12 264 HIS A C 1
ATOM 2175 O O . HIS A 1 264 ? 0.056 1.582 6.978 1.00 94.12 264 HIS A O 1
ATOM 2181 N N . ARG A 1 265 ? -0.841 0.336 5.335 1.00 94.56 265 ARG A N 1
ATOM 2182 C CA . ARG A 1 265 ? -0.968 1.435 4.373 1.00 94.56 265 ARG A CA 1
ATOM 2183 C C . ARG A 1 265 ? -2.063 2.425 4.747 1.00 94.56 265 ARG A C 1
ATOM 2185 O O . ARG A 1 265 ? -1.893 3.617 4.526 1.00 94.56 265 ARG A O 1
ATOM 2192 N N . LEU A 1 266 ? -3.165 1.954 5.336 1.00 94.56 266 LEU A N 1
ATOM 2193 C CA . LEU A 1 266 ? -4.191 2.829 5.907 1.00 94.56 266 LEU A CA 1
ATOM 2194 C C . LEU A 1 266 ? -3.576 3.747 6.971 1.00 94.56 266 LEU A C 1
ATOM 2196 O O . LEU A 1 266 ? -3.723 4.962 6.883 1.00 94.56 266 LEU A O 1
ATOM 2200 N N . VAL A 1 267 ? -2.857 3.172 7.939 1.00 93.31 267 VAL A N 1
ATOM 2201 C CA . VAL A 1 267 ? -2.177 3.927 9.003 1.00 93.31 267 VAL A CA 1
ATOM 2202 C C . VAL A 1 267 ? -1.155 4.898 8.410 1.00 93.31 267 VAL A C 1
ATOM 2204 O O . VAL A 1 267 ? -1.163 6.074 8.769 1.00 93.31 267 VAL A O 1
ATOM 2207 N N . ALA A 1 268 ? -0.336 4.444 7.455 1.00 93.19 268 ALA A N 1
ATOM 2208 C CA . ALA A 1 268 ? 0.658 5.290 6.804 1.00 93.19 268 ALA A CA 1
ATOM 2209 C C . ALA A 1 268 ? 0.027 6.504 6.104 1.00 93.19 268 ALA A C 1
ATOM 2211 O O . ALA A 1 268 ? 0.491 7.625 6.309 1.00 93.19 268 ALA A O 1
ATOM 2212 N N . LYS A 1 269 ? -1.061 6.306 5.347 1.00 92.50 269 LYS A N 1
ATOM 2213 C CA . LYS A 1 269 ? -1.790 7.398 4.686 1.00 92.50 269 LYS A CA 1
ATOM 2214 C C . LYS A 1 269 ? -2.401 8.383 5.674 1.00 92.50 269 LYS A C 1
ATOM 2216 O O . LYS A 1 269 ? -2.253 9.585 5.483 1.00 92.50 269 LYS A O 1
ATOM 2221 N N . ILE A 1 270 ? -3.022 7.896 6.752 1.00 91.75 270 ILE A N 1
ATOM 2222 C CA . ILE A 1 270 ? -3.571 8.764 7.807 1.00 91.75 270 ILE A CA 1
ATOM 2223 C C . ILE A 1 270 ? -2.464 9.649 8.402 1.00 91.75 270 ILE A C 1
ATOM 2225 O O . ILE A 1 270 ? -2.651 10.856 8.545 1.00 91.75 270 ILE A O 1
ATOM 2229 N N . CYS A 1 271 ? -1.294 9.071 8.697 1.00 89.56 271 CYS A N 1
ATOM 2230 C CA . CYS A 1 271 ? -0.139 9.820 9.194 1.00 89.56 271 CYS A CA 1
ATOM 2231 C C . CYS A 1 271 ? 0.395 10.847 8.181 1.00 89.56 271 CYS A C 1
ATOM 2233 O O . CYS A 1 271 ? 0.877 11.897 8.587 1.00 89.56 271 CYS A O 1
ATOM 2235 N N . GLN A 1 272 ? 0.330 10.567 6.877 1.00 87.19 272 GLN A N 1
ATOM 2236 C CA . GLN A 1 272 ? 0.800 11.486 5.834 1.00 87.19 272 GLN A CA 1
ATOM 2237 C C . GLN A 1 272 ? -0.183 12.636 5.555 1.00 87.19 272 GLN A C 1
ATOM 2239 O O . GLN A 1 272 ? 0.255 13.753 5.284 1.00 87.19 272 GLN A O 1
ATOM 2244 N N . GLU A 1 273 ? -1.498 12.402 5.658 1.00 85.88 273 GLU A N 1
ATOM 2245 C CA . GLU A 1 273 ? -2.521 13.446 5.477 1.00 85.88 273 GLU A CA 1
ATOM 2246 C C . GLU A 1 273 ? -2.497 14.506 6.591 1.00 85.88 273 GLU A C 1
ATOM 2248 O O . GLU A 1 273 ? -3.031 15.598 6.401 1.00 85.88 273 GLU A O 1
ATOM 2253 N N . ASN A 1 274 ? -1.886 14.208 7.747 1.00 80.19 274 ASN A N 1
ATOM 2254 C CA . ASN A 1 274 ? -1.770 15.103 8.907 1.00 80.19 274 ASN A CA 1
ATOM 2255 C C . ASN A 1 274 ? -3.110 15.681 9.412 1.00 80.19 274 ASN A C 1
ATOM 2257 O O . ASN A 1 274 ? -3.124 16.675 10.138 1.00 80.19 274 ASN A O 1
ATOM 2261 N N . LYS A 1 275 ? -4.245 15.053 9.069 1.00 83.81 275 LYS A N 1
ATOM 2262 C CA . LYS A 1 275 ? -5.571 15.420 9.594 1.00 83.81 275 LYS A CA 1
ATOM 2263 C C . LYS A 1 275 ? -5.686 15.132 11.087 1.00 83.81 275 LYS A C 1
ATOM 2265 O O . LYS A 1 275 ? -6.316 15.891 11.818 1.00 83.81 275 LYS A O 1
ATOM 2270 N N . TRP A 1 276 ? -5.081 14.031 11.533 1.00 87.69 276 TRP A N 1
ATOM 2271 C CA . TRP A 1 276 ? -5.091 13.581 12.921 1.00 87.69 276 TRP A CA 1
ATOM 2272 C C . TRP A 1 276 ? -3.668 13.369 13.410 1.00 87.69 276 TRP A C 1
ATOM 2274 O O . TRP A 1 276 ? -2.796 12.937 12.658 1.00 87.69 276 TRP A O 1
ATOM 2284 N N . SER A 1 277 ? -3.437 13.638 14.693 1.00 86.00 277 SER A N 1
ATOM 2285 C CA . SER A 1 277 ? -2.122 13.426 15.301 1.00 86.00 277 SER A CA 1
ATOM 2286 C C . SER A 1 277 ? -2.068 12.087 16.021 1.00 86.00 277 SER A C 1
ATOM 2288 O O . SER A 1 277 ? -3.053 11.636 16.603 1.00 86.00 277 SER A O 1
ATOM 2290 N N . LEU A 1 278 ? -0.909 11.435 16.005 1.00 87.06 278 LEU A N 1
ATOM 2291 C CA . LEU A 1 278 ? -0.720 10.169 16.704 1.00 87.06 278 LEU A CA 1
ATOM 2292 C C . LEU A 1 278 ? -0.897 10.337 18.226 1.00 87.06 278 LEU A C 1
ATOM 2294 O O . LEU A 1 278 ? -0.410 11.296 18.830 1.00 87.06 278 LEU A O 1
ATOM 2298 N N . HIS A 1 279 ? -1.578 9.384 18.863 1.00 85.31 279 HIS A N 1
ATOM 2299 C CA . HIS A 1 279 ? -1.717 9.303 20.314 1.00 85.31 279 HIS A CA 1
ATOM 2300 C C . HIS A 1 279 ? -0.939 8.103 20.869 1.00 85.31 279 HIS A C 1
ATOM 2302 O O . HIS A 1 279 ? -1.454 6.992 20.930 1.00 85.31 279 HIS A O 1
ATOM 2308 N N . GLY A 1 280 ? 0.293 8.334 21.323 1.00 81.31 280 GLY A N 1
ATOM 2309 C CA . GLY A 1 280 ? 1.149 7.268 21.852 1.00 81.31 280 GLY A CA 1
ATOM 2310 C C . GLY A 1 280 ? 1.940 6.559 20.751 1.00 81.31 280 GLY A C 1
ATOM 2311 O O . GLY A 1 280 ? 2.437 7.219 19.841 1.00 81.31 280 GLY A O 1
ATOM 2312 N N . LYS A 1 281 ? 2.100 5.235 20.866 1.00 83.38 281 LYS A N 1
ATOM 2313 C CA . LYS A 1 281 ? 2.824 4.394 19.898 1.00 83.38 281 LYS A CA 1
ATOM 2314 C C . LYS A 1 281 ? 1.878 3.803 18.845 1.00 83.38 281 LYS A C 1
ATOM 2316 O O . LYS A 1 281 ? 0.691 3.616 19.110 1.00 83.38 281 LYS A O 1
ATOM 2321 N N . LEU A 1 282 ? 2.424 3.493 17.670 1.00 89.31 282 LEU A N 1
ATOM 2322 C CA . LEU A 1 282 ? 1.774 2.639 16.676 1.00 89.31 282 LEU A CA 1
ATOM 2323 C C . LEU A 1 282 ? 2.148 1.178 16.917 1.00 89.31 282 LEU A C 1
ATOM 2325 O O . LEU A 1 282 ? 3.259 0.885 17.354 1.00 89.31 282 LEU A O 1
ATOM 2329 N N . TYR A 1 283 ? 1.231 0.281 16.575 1.00 93.31 283 TYR A N 1
ATOM 2330 C CA . TYR A 1 283 ? 1.425 -1.160 16.646 1.00 93.31 283 TYR A CA 1
ATOM 2331 C C . TYR A 1 283 ? 1.041 -1.817 15.320 1.00 93.31 283 TYR A C 1
ATOM 2333 O O . TYR A 1 283 ? 0.378 -1.213 14.474 1.00 93.31 283 TYR A O 1
ATOM 2341 N N . PHE A 1 284 ? 1.451 -3.073 15.158 1.00 93.75 284 PHE A N 1
ATOM 2342 C CA . PHE A 1 284 ? 1.273 -3.865 13.941 1.00 93.75 284 PHE A CA 1
ATOM 2343 C C . PHE A 1 284 ? -0.174 -3.883 13.429 1.00 93.75 284 PHE A C 1
ATOM 2345 O O . PHE A 1 284 ? -0.433 -3.740 12.239 1.00 93.75 284 PHE A O 1
ATOM 2352 N N . ASP A 1 285 ? -1.124 -4.056 14.340 1.00 95.00 285 ASP A N 1
ATOM 2353 C CA . ASP A 1 285 ? -2.552 -4.210 14.070 1.00 95.00 285 ASP A CA 1
ATOM 2354 C C . ASP A 1 285 ? -3.412 -3.233 14.892 1.00 95.00 285 ASP A C 1
ATOM 2356 O O . ASP A 1 285 ? -4.638 -3.336 14.895 1.00 95.00 285 ASP A O 1
ATOM 2360 N N . TYR A 1 286 ? -2.791 -2.243 15.547 1.00 95.12 286 TYR A N 1
ATOM 2361 C CA . TYR A 1 286 ? -3.484 -1.261 16.377 1.00 95.12 286 TYR A CA 1
ATOM 2362 C C . TYR A 1 286 ? -2.877 0.143 16.266 1.00 95.12 286 TYR A C 1
ATOM 2364 O O . TYR A 1 286 ? -1.664 0.333 16.340 1.00 95.12 286 TYR A O 1
ATOM 2372 N N . ALA A 1 287 ? -3.732 1.153 16.113 1.00 93.88 287 ALA A N 1
ATOM 2373 C CA . ALA A 1 287 ? -3.323 2.551 16.022 1.00 93.88 287 ALA A CA 1
ATOM 2374 C C . ALA A 1 287 ? -4.288 3.462 16.781 1.00 93.88 287 ALA A C 1
ATOM 2376 O O . ALA A 1 287 ? -5.492 3.202 16.834 1.00 93.88 287 ALA A O 1
ATOM 2377 N N . VAL A 1 288 ? -3.767 4.558 17.339 1.00 92.69 288 VAL A N 1
ATOM 2378 C CA . VAL A 1 288 ? -4.573 5.547 18.063 1.00 92.69 288 VAL A CA 1
ATOM 2379 C C . VAL A 1 288 ? -4.261 6.952 17.572 1.00 92.69 288 VAL A C 1
ATOM 2381 O O . VAL A 1 288 ? -3.111 7.382 17.587 1.00 92.69 288 VAL A O 1
ATOM 2384 N N . PHE A 1 289 ? -5.295 7.694 17.195 1.00 92.12 289 PHE A N 1
ATOM 2385 C CA . PHE A 1 289 ? -5.188 9.051 16.673 1.00 92.12 289 PHE A CA 1
ATOM 2386 C C . PHE A 1 289 ? -6.020 10.023 17.506 1.00 92.12 289 PHE A C 1
ATOM 2388 O O . PHE A 1 289 ? -7.158 9.728 17.860 1.00 92.12 289 PHE A O 1
ATOM 2395 N N . LYS A 1 290 ? -5.481 11.205 17.804 1.00 89.81 290 LYS A N 1
ATOM 2396 C CA . LYS A 1 290 ? -6.248 12.337 18.332 1.00 89.81 290 LYS A CA 1
ATOM 2397 C C . LYS A 1 290 ? -6.991 12.991 17.172 1.00 89.81 290 LYS A C 1
ATOM 2399 O O . LYS A 1 290 ? -6.356 13.464 16.229 1.00 89.81 290 LYS A O 1
ATOM 2404 N N . VAL A 1 291 ? -8.317 13.016 17.262 1.00 88.19 291 VAL A N 1
ATOM 2405 C CA . VAL A 1 291 ? -9.204 13.520 16.195 1.00 88.19 291 VAL A CA 1
ATOM 2406 C C . VAL A 1 291 ? -9.839 14.872 16.526 1.00 88.19 291 VAL A C 1
ATOM 2408 O O . VAL A 1 291 ? -10.399 15.519 15.650 1.00 88.19 291 VAL A O 1
ATOM 2411 N N . THR A 1 292 ? -9.734 15.321 17.778 1.00 79.56 292 THR A N 1
ATOM 2412 C CA . THR A 1 292 ? -10.078 16.684 18.204 1.00 79.56 292 THR A CA 1
ATOM 2413 C C . THR A 1 292 ? -8.994 17.228 19.120 1.00 79.56 292 THR A C 1
ATOM 2415 O O . THR A 1 292 ? -8.204 16.452 19.664 1.00 79.56 292 THR A O 1
ATOM 2418 N N . ASP A 1 293 ? -8.979 18.547 19.325 1.00 67.94 293 ASP A N 1
ATOM 2419 C CA . ASP A 1 293 ? -7.845 19.218 19.959 1.00 67.94 293 ASP A CA 1
ATOM 2420 C C . ASP A 1 293 ? -7.466 18.653 21.333 1.00 67.94 293 ASP A C 1
ATOM 2422 O O . ASP A 1 293 ? -6.274 18.634 21.626 1.00 67.94 293 ASP A O 1
ATOM 2426 N N . GLN A 1 294 ? -8.394 18.127 22.156 1.00 63.50 294 GLN A N 1
ATOM 2427 C CA . GLN A 1 294 ? -8.026 17.547 23.470 1.00 63.50 294 GLN A CA 1
ATOM 2428 C C . GLN A 1 294 ? -8.908 16.404 24.021 1.00 63.50 294 GLN A C 1
ATOM 2430 O O . GLN A 1 294 ? -8.570 15.841 25.062 1.00 63.50 294 GLN A O 1
ATOM 2435 N N . LEU A 1 295 ? -10.019 16.022 23.376 1.00 78.12 295 LEU A N 1
ATOM 2436 C CA . LEU A 1 295 ? -11.057 15.217 24.052 1.00 78.12 295 LEU A CA 1
ATOM 2437 C C . LEU A 1 295 ? -11.332 13.843 23.449 1.00 78.12 295 LEU A C 1
ATOM 2439 O O . LEU A 1 295 ? -11.789 12.969 24.187 1.00 78.12 295 LEU A O 1
ATOM 2443 N N . HIS A 1 296 ? -11.057 13.630 22.162 1.00 87.69 296 HIS A N 1
ATOM 2444 C CA . HIS A 1 296 ? -11.422 12.392 21.478 1.00 87.69 296 HIS A CA 1
ATOM 2445 C C . HIS A 1 296 ? -10.227 11.706 20.835 1.00 87.69 296 HIS A C 1
ATOM 2447 O O . HIS A 1 296 ? -9.408 12.335 20.159 1.00 87.69 296 HIS A O 1
ATOM 2453 N N . VAL A 1 297 ? -10.173 10.388 21.014 1.00 91.06 297 VAL A N 1
ATOM 2454 C CA . VAL A 1 297 ? -9.221 9.521 20.325 1.00 91.06 297 VAL A CA 1
ATOM 2455 C C . VAL A 1 297 ? -9.956 8.476 19.502 1.00 91.06 297 VAL A C 1
ATOM 2457 O O . VAL A 1 297 ? -10.882 7.829 19.989 1.00 91.06 297 VAL A O 1
ATOM 2460 N N . LEU A 1 298 ? -9.528 8.314 18.257 1.00 93.38 298 LEU A N 1
ATOM 2461 C CA . LEU A 1 298 ? -9.916 7.234 17.368 1.00 93.38 298 LEU A CA 1
ATOM 2462 C C . LEU A 1 298 ? -8.933 6.082 17.546 1.00 93.38 298 LEU A C 1
ATOM 2464 O O . LEU A 1 298 ? -7.734 6.254 17.342 1.00 93.38 298 LEU A O 1
ATOM 2468 N N . THR A 1 299 ? -9.444 4.904 17.873 1.00 94.12 299 THR A N 1
ATOM 2469 C CA . THR A 1 299 ? -8.690 3.653 17.850 1.00 94.12 299 THR A CA 1
ATOM 2470 C C . THR A 1 299 ? -9.057 2.855 16.610 1.00 94.12 299 THR A C 1
ATOM 2472 O O . THR A 1 299 ? -10.247 2.667 16.336 1.00 94.12 299 THR A O 1
ATOM 2475 N N . LEU A 1 300 ? -8.043 2.362 15.908 1.00 95.44 300 LEU A N 1
ATOM 2476 C CA . LEU A 1 300 ? -8.162 1.402 14.819 1.00 95.44 300 LEU A CA 1
ATOM 2477 C C . LEU A 1 300 ? -7.574 0.073 15.283 1.00 95.44 300 LEU A C 1
ATOM 2479 O O . LEU A 1 300 ? -6.441 0.060 15.754 1.00 95.44 300 LEU A O 1
ATOM 2483 N N . LEU A 1 301 ? -8.319 -1.019 15.132 1.00 94.25 301 LEU A N 1
ATOM 2484 C CA . LEU A 1 301 ? -7.851 -2.374 15.428 1.00 94.25 301 LEU A CA 1
ATOM 2485 C C . LEU A 1 301 ? -8.150 -3.292 14.242 1.00 94.25 301 LEU A C 1
ATOM 2487 O O . LEU A 1 301 ? -9.306 -3.421 13.842 1.00 94.25 301 LEU A O 1
ATOM 2491 N N . ALA A 1 302 ? -7.122 -3.923 13.687 1.00 94.69 302 ALA A N 1
ATOM 2492 C CA . ALA A 1 302 ? -7.251 -4.912 12.629 1.00 94.69 302 ALA A CA 1
ATOM 2493 C C . ALA A 1 302 ? -7.160 -6.331 13.199 1.00 94.69 302 ALA A C 1
ATOM 2495 O O . ALA A 1 302 ? -6.206 -6.689 13.876 1.00 94.69 302 ALA A O 1
ATOM 2496 N N . GLU A 1 303 ? -8.126 -7.171 12.858 1.00 89.19 303 GLU A N 1
ATOM 2497 C CA . GLU A 1 303 ? -8.084 -8.609 13.121 1.00 89.19 303 GLU A CA 1
ATOM 2498 C C . GLU A 1 303 ? -8.306 -9.383 11.812 1.00 89.19 303 GLU A C 1
ATOM 2500 O O . GLU A 1 303 ? -8.452 -8.783 10.748 1.00 89.19 303 GLU A O 1
ATOM 2505 N N . GLU A 1 304 ? -8.300 -10.720 11.862 1.00 83.44 304 GLU A N 1
ATOM 2506 C CA . GLU A 1 304 ? -8.197 -11.616 10.694 1.00 83.44 304 GLU A CA 1
ATOM 2507 C C . GLU A 1 304 ? -8.981 -11.173 9.444 1.00 83.44 304 GLU A C 1
ATOM 2509 O O . GLU A 1 304 ? -8.464 -11.229 8.325 1.00 83.44 304 GLU A O 1
ATOM 2514 N N . ASN A 1 305 ? -10.228 -10.734 9.618 1.00 87.94 305 ASN A N 1
ATOM 2515 C CA . ASN A 1 305 ? -11.103 -10.320 8.525 1.00 87.94 305 ASN A CA 1
ATOM 2516 C C . ASN A 1 305 ? -11.861 -9.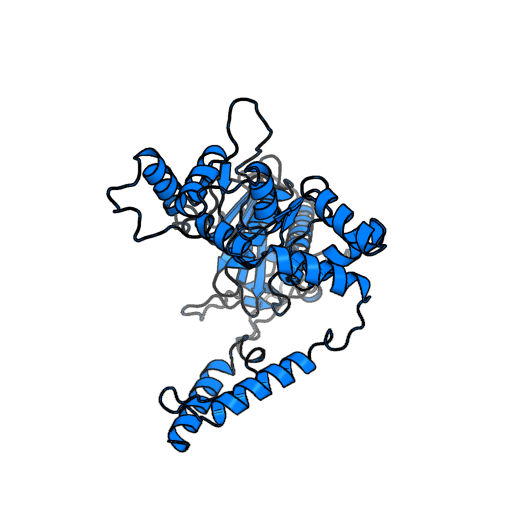012 8.787 1.00 87.94 305 ASN A C 1
ATOM 2518 O O . ASN A 1 305 ? -12.800 -8.710 8.046 1.00 87.94 305 ASN A O 1
ATOM 2522 N N . TYR A 1 306 ? -11.501 -8.236 9.810 1.00 92.69 306 TYR A N 1
ATOM 2523 C CA . TYR A 1 306 ? -12.213 -6.999 10.110 1.00 92.69 306 TYR A CA 1
ATOM 2524 C C . TYR A 1 306 ? -11.318 -5.882 10.637 1.00 92.69 306 TYR A C 1
ATOM 2526 O O . TYR A 1 306 ? -10.235 -6.114 11.161 1.00 92.69 306 TYR A O 1
ATOM 2534 N N . LEU A 1 307 ? -11.809 -4.655 10.482 1.00 95.69 307 LEU A N 1
ATOM 2535 C CA . LEU A 1 307 ? -11.241 -3.439 11.047 1.00 95.69 307 LEU A CA 1
ATOM 2536 C C . LEU A 1 307 ? -12.276 -2.821 11.993 1.00 95.69 307 LEU A C 1
ATOM 2538 O O . LEU A 1 307 ? -13.379 -2.485 11.561 1.00 95.69 307 LEU A O 1
ATOM 2542 N N . GLU A 1 308 ? -11.939 -2.692 13.271 1.00 94.44 308 GLU A N 1
ATOM 2543 C CA . GLU A 1 308 ? -12.733 -1.987 14.278 1.00 94.44 308 GLU A CA 1
ATOM 2544 C C . GLU A 1 308 ? -12.283 -0.526 14.364 1.00 94.44 308 GLU A C 1
ATOM 2546 O O . GLU A 1 308 ? -11.103 -0.228 14.545 1.00 94.44 308 GLU A O 1
ATOM 2551 N N . LEU A 1 309 ? -13.249 0.381 14.254 1.00 94.94 309 LEU A N 1
ATOM 2552 C CA . LEU A 1 309 ? -13.118 1.807 14.518 1.00 94.94 309 LEU A CA 1
ATOM 2553 C C . LEU A 1 309 ? -13.871 2.101 15.808 1.00 94.94 309 LEU A C 1
ATOM 2555 O O . LEU A 1 309 ? -15.049 1.761 15.943 1.00 94.94 309 LEU A O 1
ATOM 2559 N N . LYS A 1 310 ? -13.226 2.782 16.748 1.00 92.19 310 LYS A N 1
ATOM 2560 C CA . LYS A 1 310 ? -13.890 3.228 17.973 1.00 92.19 310 LYS A CA 1
ATOM 2561 C C . LYS A 1 310 ? -13.399 4.603 18.373 1.00 92.19 310 LYS A C 1
ATOM 2563 O O . LYS A 1 310 ? -12.207 4.880 18.314 1.00 92.19 310 LYS A O 1
ATOM 2568 N N . ILE A 1 311 ? -14.327 5.456 18.789 1.00 91.31 311 ILE A N 1
ATOM 2569 C CA . ILE A 1 311 ? -14.003 6.785 19.303 1.00 91.31 311 ILE A CA 1
ATOM 2570 C C . ILE A 1 311 ? -14.218 6.782 20.808 1.00 91.31 311 ILE A C 1
ATOM 2572 O O . ILE A 1 311 ? -15.297 6.440 21.294 1.00 91.31 311 ILE A O 1
ATOM 2576 N N . HIS A 1 312 ? -13.190 7.181 21.547 1.00 87.25 312 HIS A N 1
ATOM 2577 C CA . HIS A 1 312 ? -13.227 7.300 22.999 1.00 87.25 312 HIS A CA 1
ATOM 2578 C C . HIS A 1 312 ? -13.148 8.762 23.395 1.00 87.25 312 HIS A C 1
ATOM 2580 O O . HIS A 1 312 ? -12.325 9.506 22.861 1.00 87.25 312 HIS A O 1
ATOM 2586 N N . GLN A 1 313 ? -13.946 9.151 24.384 1.00 84.06 313 GLN A N 1
ATOM 2587 C CA . GLN A 1 313 ? -13.790 10.434 25.053 1.00 84.06 313 GLN A CA 1
ATOM 2588 C C . GLN A 1 313 ? -12.833 10.284 26.249 1.00 84.06 313 GLN A C 1
ATOM 2590 O O . GLN A 1 313 ? -13.037 9.440 27.128 1.00 84.06 313 GLN A O 1
ATOM 2595 N N . LEU A 1 314 ? -11.764 11.083 26.284 1.00 77.94 314 LEU A N 1
ATOM 2596 C CA . LEU A 1 314 ? -10.722 10.998 27.314 1.00 77.94 314 LEU A CA 1
ATOM 2597 C C . LEU A 1 314 ? -11.136 11.645 28.644 1.00 77.94 314 LEU A C 1
ATOM 2599 O O . LEU A 1 314 ? -10.736 11.151 29.700 1.00 77.94 314 LEU A O 1
ATOM 2603 N N . LEU A 1 315 ? -11.957 12.699 28.600 1.00 73.94 315 LEU A N 1
ATOM 2604 C CA . LEU A 1 315 ? -12.456 13.433 29.770 1.00 73.94 315 LEU A CA 1
ATOM 2605 C C . LEU A 1 315 ? -13.988 13.377 29.850 1.00 73.94 315 LEU A C 1
ATOM 2607 O O . LEU A 1 315 ? -14.673 13.366 28.831 1.00 73.94 315 LEU A O 1
ATOM 2611 N N . LYS A 1 316 ? -14.540 13.367 31.070 1.00 65.25 316 LYS A N 1
ATOM 2612 C CA . LYS A 1 316 ? -15.993 13.428 31.317 1.00 65.25 316 LYS A CA 1
ATOM 2613 C C . LYS A 1 316 ? -16.506 14.861 31.158 1.00 65.25 316 LYS A C 1
ATOM 2615 O O . LYS A 1 316 ? -16.867 15.504 32.138 1.00 65.25 316 LYS A O 1
ATOM 2620 N N . GLU A 1 317 ? -16.542 15.363 29.934 1.00 64.12 317 GLU A N 1
ATOM 2621 C CA . GLU A 1 317 ? -17.192 16.638 29.623 1.00 64.12 317 GLU A CA 1
ATOM 2622 C C . GLU A 1 317 ? -18.535 16.409 28.930 1.00 64.12 317 GLU A C 1
ATOM 2624 O O . GLU A 1 317 ? -18.724 15.413 28.227 1.00 64.12 317 GLU A O 1
ATOM 2629 N N . ARG A 1 318 ? -19.488 17.331 29.131 1.00 58.41 318 ARG A N 1
ATOM 2630 C CA . ARG A 1 318 ? -20.771 17.319 28.415 1.00 58.41 318 ARG A CA 1
ATOM 2631 C C . ARG A 1 318 ? -20.521 17.635 26.940 1.00 58.41 318 ARG A C 1
ATOM 2633 O O . ARG A 1 318 ? -20.534 18.796 26.549 1.00 58.41 318 ARG A O 1
ATOM 2640 N N . THR A 1 319 ? -20.319 16.609 26.126 1.00 61.66 319 THR A N 1
ATOM 2641 C CA . THR A 1 319 ? -20.292 16.743 24.667 1.00 61.66 319 THR A CA 1
ATOM 2642 C C . THR A 1 319 ? -21.708 16.684 24.102 1.00 61.66 319 THR A C 1
ATOM 2644 O O . THR A 1 319 ? -22.591 15.991 24.618 1.00 61.66 319 THR A O 1
ATOM 2647 N N . ASN A 1 320 ? -21.958 17.458 23.046 1.00 69.12 320 ASN A N 1
ATOM 2648 C CA . ASN A 1 320 ? -23.241 17.447 22.357 1.00 69.12 320 ASN A CA 1
ATOM 2649 C C . ASN A 1 320 ? -23.326 16.206 21.448 1.00 69.12 320 ASN A C 1
ATOM 2651 O O . ASN A 1 320 ? -22.451 15.990 20.611 1.00 69.12 320 ASN A O 1
ATOM 2655 N N . ARG A 1 321 ? -24.406 15.415 21.556 1.00 71.62 321 ARG A N 1
ATOM 2656 C CA . ARG A 1 321 ? -24.643 14.228 20.705 1.00 71.62 321 ARG A CA 1
ATOM 2657 C C . ARG A 1 321 ? -24.559 14.534 19.206 1.00 71.62 321 ARG A C 1
ATOM 2659 O O . ARG A 1 321 ? -24.119 13.676 18.444 1.00 71.62 321 ARG A O 1
ATOM 2666 N N . ARG A 1 322 ? -24.963 15.741 18.792 1.00 73.31 322 ARG A N 1
ATOM 2667 C CA . ARG A 1 322 ? -24.874 16.178 17.392 1.00 73.31 322 ARG A CA 1
ATOM 2668 C C . ARG A 1 322 ? -23.419 16.309 16.938 1.00 73.31 322 ARG A C 1
ATOM 2670 O O . ARG A 1 322 ? -23.046 15.665 15.972 1.00 73.31 322 ARG A O 1
ATOM 2677 N N . GLN A 1 323 ? -22.588 17.015 17.709 1.00 77.56 323 GLN A N 1
ATOM 2678 C CA . GLN A 1 323 ? -21.152 17.167 17.424 1.00 77.56 323 GLN A CA 1
ATOM 2679 C C . GLN A 1 323 ? -20.433 15.815 17.356 1.00 77.56 323 GLN A C 1
ATOM 2681 O O . GLN A 1 323 ? -19.606 15.594 16.480 1.00 77.56 323 GLN A O 1
ATOM 2686 N N . ASN A 1 324 ? -20.786 14.894 18.255 1.00 81.50 324 ASN A N 1
ATOM 2687 C CA . ASN A 1 324 ? -20.241 13.540 18.247 1.00 81.50 324 ASN A CA 1
ATOM 2688 C C . ASN A 1 324 ? -20.617 12.766 16.974 1.00 81.50 324 ASN A C 1
ATOM 2690 O O . ASN A 1 324 ? -19.784 12.046 16.437 1.00 81.50 324 ASN A O 1
ATOM 2694 N N . SER A 1 325 ? -21.851 12.924 16.487 1.00 84.44 325 SER A N 1
ATOM 2695 C CA . SER A 1 325 ? -22.309 12.269 15.255 1.00 84.44 325 SER A CA 1
ATOM 2696 C C . SER A 1 325 ? -21.642 12.877 14.020 1.00 84.44 325 SER A C 1
ATOM 2698 O O . SER A 1 325 ? -21.115 12.140 13.197 1.00 84.44 325 SER A O 1
ATOM 2700 N N . ASP A 1 326 ? -21.565 14.208 13.934 1.00 86.81 326 ASP A N 1
ATOM 2701 C CA . ASP A 1 326 ? -20.885 14.902 12.831 1.00 86.81 326 ASP A CA 1
ATOM 2702 C C . ASP A 1 326 ? -19.401 14.491 12.752 1.00 86.81 326 ASP A C 1
ATOM 2704 O O . ASP A 1 326 ? -18.882 14.201 11.677 1.00 86.81 326 ASP A O 1
ATOM 2708 N N . MET A 1 327 ? -18.724 14.376 13.900 1.00 89.12 327 MET A N 1
ATOM 2709 C CA . MET A 1 327 ? -17.345 13.883 13.979 1.00 89.12 327 MET A CA 1
ATOM 2710 C C . MET A 1 327 ? -17.217 12.429 13.500 1.00 89.12 327 MET A C 1
ATOM 2712 O O . MET A 1 327 ? -16.339 12.129 12.693 1.00 89.12 327 MET A O 1
ATOM 2716 N N . CYS A 1 328 ? -18.073 11.523 13.987 1.00 91.00 328 CYS A N 1
ATOM 2717 C CA . CYS A 1 328 ? -18.079 10.121 13.562 1.00 91.00 328 CYS A CA 1
ATOM 2718 C C . CYS A 1 328 ? -18.303 9.987 12.049 1.00 91.00 328 CYS A C 1
ATOM 2720 O O . CYS A 1 328 ? -17.638 9.174 11.411 1.00 91.00 328 CYS A O 1
ATOM 2722 N N . LEU A 1 329 ? -19.203 10.791 11.472 1.00 91.56 329 LEU A N 1
ATOM 2723 C CA . LEU A 1 329 ? -19.472 10.821 10.034 1.00 91.56 329 LEU A CA 1
ATOM 2724 C C . LEU A 1 329 ? -18.252 11.260 9.230 1.00 91.56 329 LEU A C 1
ATOM 2726 O O . LEU A 1 329 ? -17.817 10.518 8.354 1.00 91.56 329 LEU A O 1
ATOM 2730 N N . THR A 1 330 ? -17.651 12.396 9.580 1.00 92.38 330 THR A N 1
ATOM 2731 C CA . THR A 1 330 ? -16.452 12.897 8.893 1.00 92.38 330 THR A CA 1
ATOM 2732 C C . THR A 1 330 ? -15.309 11.882 8.959 1.00 92.38 330 THR A C 1
ATOM 2734 O O . THR A 1 330 ? -14.720 11.538 7.937 1.00 92.38 330 THR A O 1
ATOM 2737 N N . ILE A 1 331 ? -15.043 11.317 10.145 1.00 93.75 331 ILE A N 1
ATOM 2738 C CA . ILE A 1 331 ? -14.000 10.294 10.329 1.00 93.75 331 ILE A CA 1
ATOM 2739 C C . ILE A 1 331 ? -14.285 9.057 9.476 1.00 93.75 331 ILE A C 1
ATOM 2741 O O . ILE A 1 331 ? -13.370 8.478 8.886 1.00 93.75 331 ILE A O 1
ATOM 2745 N N . ARG A 1 332 ? -15.549 8.631 9.411 1.00 94.62 332 ARG A N 1
ATOM 2746 C CA . ARG A 1 332 ? -15.956 7.503 8.579 1.00 94.62 332 ARG A CA 1
ATOM 2747 C C . ARG A 1 332 ? -15.662 7.760 7.109 1.00 94.62 332 ARG A C 1
ATOM 2749 O O . ARG A 1 332 ? -15.081 6.891 6.464 1.00 94.62 332 ARG A O 1
ATOM 2756 N N . GLU A 1 333 ? -16.091 8.907 6.593 1.00 94.69 333 GLU A N 1
ATOM 2757 C CA . GLU A 1 333 ? -15.936 9.286 5.189 1.00 94.69 333 GLU A CA 1
ATOM 2758 C C . GLU A 1 333 ? -14.459 9.374 4.803 1.00 94.69 333 GLU A C 1
ATOM 2760 O O . GLU A 1 333 ? -14.065 8.801 3.784 1.00 94.69 333 GLU A O 1
ATOM 2765 N N . ASP A 1 334 ? -13.632 9.977 5.662 1.00 94.69 334 ASP A N 1
ATOM 2766 C CA . ASP A 1 334 ? -12.180 10.034 5.496 1.00 94.69 334 ASP A CA 1
ATOM 2767 C C . ASP A 1 334 ? -11.559 8.627 5.441 1.00 94.69 334 ASP A C 1
ATOM 2769 O O . ASP A 1 334 ? -10.841 8.295 4.494 1.00 94.69 334 ASP A O 1
ATOM 2773 N N . ILE A 1 335 ? -11.872 7.749 6.404 1.00 95.50 335 ILE A N 1
ATOM 2774 C CA . ILE A 1 335 ? -11.330 6.377 6.427 1.00 95.50 335 ILE A CA 1
ATOM 2775 C C . ILE A 1 335 ? -11.809 5.574 5.223 1.00 95.50 335 ILE A C 1
ATOM 2777 O O . ILE A 1 335 ? -11.017 4.850 4.620 1.00 95.50 335 ILE A O 1
ATOM 2781 N N . GLU A 1 336 ? -13.085 5.682 4.848 1.00 96.25 336 GLU A N 1
ATOM 2782 C CA . GLU A 1 336 ? -13.604 5.006 3.662 1.00 96.25 336 GLU A CA 1
ATOM 2783 C C . GLU A 1 336 ? -12.909 5.499 2.389 1.00 96.25 336 GLU A C 1
ATOM 2785 O O . GLU A 1 336 ? -12.609 4.678 1.520 1.00 96.25 336 GLU A O 1
ATOM 2790 N N . ALA A 1 337 ? -12.638 6.800 2.260 1.00 95.88 337 ALA A N 1
ATOM 2791 C CA . ALA A 1 337 ? -11.924 7.360 1.116 1.00 95.88 337 ALA A CA 1
ATOM 2792 C C . AL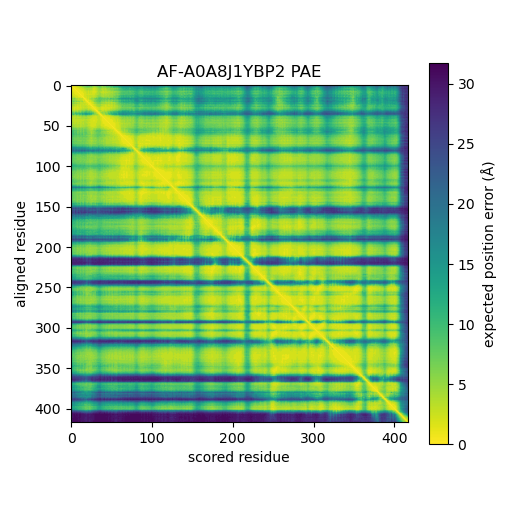A A 1 337 ? -10.486 6.821 1.034 1.00 95.88 337 ALA A C 1
ATOM 2794 O O . ALA A 1 337 ? -10.069 6.335 -0.026 1.00 95.88 337 ALA A O 1
ATOM 2795 N N . ILE A 1 338 ? -9.760 6.815 2.158 1.00 95.31 338 ILE A N 1
ATOM 2796 C CA . ILE A 1 338 ? -8.392 6.285 2.240 1.00 95.31 338 ILE A CA 1
ATOM 2797 C C . ILE A 1 338 ? -8.375 4.778 1.942 1.00 95.31 338 ILE A C 1
ATOM 2799 O O . ILE A 1 338 ? -7.581 4.323 1.114 1.00 95.31 338 ILE A O 1
ATOM 2803 N N . LEU A 1 339 ? -9.280 4.000 2.547 1.00 95.38 339 LEU A N 1
ATOM 2804 C CA . LEU A 1 339 ? -9.415 2.560 2.306 1.00 95.38 339 LEU A CA 1
ATOM 2805 C C . LEU A 1 339 ? -9.740 2.255 0.843 1.00 95.38 339 LEU A C 1
ATOM 2807 O O . LEU A 1 339 ? -9.085 1.403 0.246 1.00 95.38 339 LEU A O 1
ATOM 2811 N N . LYS A 1 340 ? -10.720 2.943 0.241 1.00 95.19 340 LYS A N 1
ATOM 2812 C CA . LYS A 1 340 ? -11.093 2.753 -1.173 1.00 95.19 340 LYS A CA 1
ATOM 2813 C C . LYS A 1 340 ? -9.916 3.071 -2.097 1.00 95.19 340 LYS A C 1
ATOM 2815 O O . LYS A 1 340 ? -9.663 2.315 -3.034 1.00 95.19 340 LYS A O 1
ATOM 2820 N N . SER A 1 341 ? -9.171 4.137 -1.804 1.00 93.69 3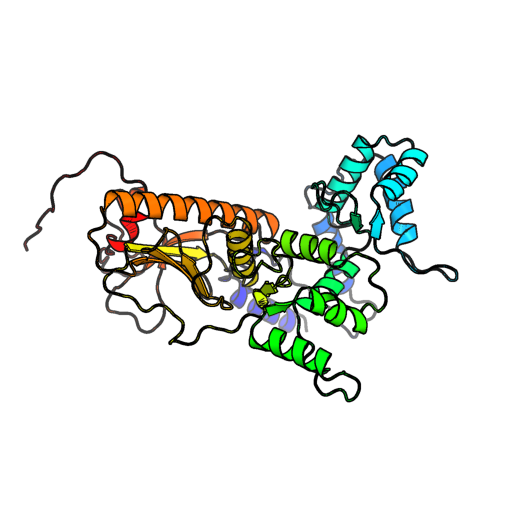41 SER A N 1
ATOM 2821 C CA . SER A 1 341 ? -7.946 4.500 -2.526 1.00 93.69 341 SER A CA 1
ATOM 2822 C C . SER A 1 341 ? -6.876 3.407 -2.415 1.00 93.69 341 SER A C 1
ATOM 2824 O O . SER A 1 341 ? -6.374 2.929 -3.432 1.00 93.69 341 SER A O 1
ATOM 2826 N N . ALA A 1 342 ? -6.574 2.935 -1.201 1.00 92.69 342 ALA A N 1
ATOM 2827 C CA . ALA A 1 342 ? -5.583 1.883 -0.976 1.00 92.69 342 ALA A CA 1
ATOM 2828 C C . ALA A 1 342 ? -5.993 0.535 -1.600 1.00 92.69 342 ALA A C 1
ATOM 2830 O O . ALA A 1 342 ? -5.173 -0.132 -2.228 1.00 92.69 342 ALA A O 1
ATOM 2831 N N . ILE A 1 343 ? -7.264 0.138 -1.492 1.00 92.81 343 ILE A N 1
ATOM 2832 C CA . ILE A 1 343 ? -7.783 -1.095 -2.101 1.00 92.81 343 ILE A CA 1
ATOM 2833 C C . ILE A 1 343 ? -7.651 -1.042 -3.619 1.00 92.81 343 ILE A C 1
ATOM 2835 O O . ILE A 1 343 ? -7.148 -1.994 -4.212 1.00 92.81 343 ILE A O 1
ATOM 2839 N N . LYS A 1 344 ? -8.045 0.075 -4.243 1.00 91.06 344 LYS A N 1
ATOM 2840 C CA . LYS A 1 344 ? -7.952 0.253 -5.697 1.00 91.06 344 LYS A CA 1
ATOM 2841 C C . LYS A 1 344 ? -6.524 0.051 -6.209 1.00 91.06 344 LYS A C 1
ATOM 2843 O O . LYS A 1 344 ? -6.352 -0.546 -7.265 1.00 91.06 344 LYS A O 1
ATOM 2848 N N . ILE A 1 345 ? -5.532 0.542 -5.467 1.00 87.69 345 ILE A N 1
ATOM 2849 C CA . ILE A 1 345 ? -4.120 0.485 -5.860 1.00 87.69 345 ILE A CA 1
ATOM 2850 C C . ILE A 1 345 ? -3.518 -0.894 -5.566 1.00 87.69 345 ILE A C 1
ATOM 2852 O O . ILE A 1 345 ? -2.910 -1.501 -6.440 1.00 87.69 345 ILE A O 1
ATOM 2856 N N . TYR A 1 346 ? -3.679 -1.403 -4.342 1.00 87.38 346 TYR A N 1
ATOM 2857 C CA . TYR A 1 346 ? -2.866 -2.524 -3.855 1.00 87.38 346 TYR A CA 1
ATOM 2858 C C . TYR A 1 346 ? -3.588 -3.871 -3.840 1.00 87.38 346 TYR A C 1
ATOM 2860 O O . TYR A 1 346 ? -2.939 -4.915 -3.826 1.00 87.38 346 TYR A O 1
ATOM 2868 N N . CYS A 1 347 ? -4.920 -3.885 -3.776 1.00 87.81 347 CYS A N 1
ATOM 2869 C CA . CYS A 1 347 ? -5.683 -5.127 -3.655 1.00 87.81 347 CYS A CA 1
ATOM 2870 C C . CYS A 1 347 ? -7.108 -4.995 -4.225 1.00 87.81 347 CYS A C 1
ATOM 2872 O O . CYS A 1 347 ? -8.079 -5.212 -3.501 1.00 87.81 347 CYS A O 1
ATOM 2874 N N . PRO A 1 348 ? -7.272 -4.712 -5.534 1.00 85.56 348 PRO A N 1
ATOM 2875 C CA . PRO A 1 348 ? -8.555 -4.310 -6.130 1.00 85.56 348 PRO A CA 1
ATOM 2876 C C . PRO A 1 348 ? -9.661 -5.372 -6.053 1.00 85.56 348 PRO A C 1
ATOM 2878 O O . PRO A 1 348 ? -10.833 -5.073 -6.251 1.00 85.56 348 PRO A O 1
ATOM 2881 N N . SER A 1 349 ? -9.312 -6.627 -5.759 1.00 82.62 349 SER A N 1
ATOM 2882 C CA . SER A 1 349 ? -10.288 -7.702 -5.547 1.00 82.62 349 SER A CA 1
ATOM 2883 C C . SER A 1 349 ? -10.896 -7.710 -4.139 1.00 82.62 349 SER A C 1
ATOM 2885 O O . SER A 1 349 ? -11.897 -8.394 -3.907 1.00 82.62 349 SER A O 1
ATOM 2887 N N . VAL A 1 350 ? -10.295 -7.007 -3.178 1.00 87.06 350 VAL A N 1
ATOM 2888 C CA . VAL A 1 350 ? -10.783 -6.933 -1.798 1.00 87.06 350 VAL A CA 1
ATOM 2889 C C . VAL A 1 350 ? -11.984 -5.997 -1.735 1.00 87.06 350 VAL A C 1
ATOM 2891 O O . VAL A 1 350 ? -11.944 -4.867 -2.204 1.00 87.06 350 VAL A O 1
ATOM 2894 N N . SER A 1 351 ? -13.057 -6.466 -1.109 1.00 89.12 351 SER A N 1
ATOM 2895 C CA . SER A 1 351 ? -14.223 -5.651 -0.771 1.00 89.12 351 SER A CA 1
ATOM 2896 C C . SER A 1 351 ? -14.448 -5.648 0.734 1.00 89.12 351 SER A C 1
ATOM 2898 O O . SER A 1 351 ? -14.195 -6.663 1.396 1.00 89.12 351 SER A O 1
ATOM 2900 N N . PHE A 1 352 ? -15.006 -4.552 1.240 1.00 93.31 352 PHE A N 1
ATOM 2901 C CA . PHE A 1 352 ? -15.414 -4.408 2.632 1.00 93.31 352 PHE A CA 1
ATOM 2902 C C . PHE A 1 352 ? -16.857 -3.914 2.741 1.00 93.31 352 PHE A C 1
ATOM 2904 O O . PHE A 1 352 ? -17.393 -3.315 1.809 1.00 93.31 352 PHE A O 1
ATOM 2911 N N . LYS A 1 353 ? -17.490 -4.194 3.880 1.00 93.25 353 LYS A N 1
ATOM 2912 C CA . LYS A 1 353 ? -18.832 -3.713 4.230 1.00 93.25 353 LYS A CA 1
ATOM 2913 C C . LYS A 1 353 ? -18.833 -3.220 5.666 1.00 93.25 353 LYS A C 1
ATOM 2915 O O . LYS A 1 353 ? -18.178 -3.830 6.510 1.00 93.25 353 LYS A O 1
ATOM 2920 N N . ALA A 1 354 ? -19.575 -2.148 5.931 1.00 94.50 354 ALA A N 1
ATOM 2921 C CA . ALA A 1 354 ? -19.892 -1.754 7.295 1.00 94.50 354 ALA A CA 1
ATOM 2922 C C . ALA A 1 354 ? -20.665 -2.889 7.978 1.00 94.50 354 ALA A C 1
ATOM 2924 O O . ALA A 1 354 ? -21.533 -3.508 7.358 1.00 94.50 354 ALA A O 1
ATOM 2925 N N . SER A 1 355 ? -20.346 -3.148 9.239 1.00 91.81 355 SER A N 1
ATOM 2926 C CA . SER A 1 355 ? -20.904 -4.244 10.022 1.00 91.81 355 SER A CA 1
ATOM 2927 C C . SER A 1 355 ? -21.104 -3.843 11.481 1.00 91.81 355 SER A C 1
ATOM 2929 O O . SER A 1 355 ? -20.449 -2.937 12.001 1.00 91.81 355 SER A O 1
ATOM 2931 N N . VAL A 1 356 ? -22.008 -4.553 12.151 1.00 88.56 356 VAL A N 1
ATOM 2932 C CA . VAL A 1 356 ? -22.269 -4.447 13.589 1.00 88.56 356 VAL A CA 1
ATOM 2933 C C . VAL A 1 356 ? -21.952 -5.763 14.289 1.00 88.56 356 VAL A C 1
ATOM 2935 O O . VAL A 1 356 ? -22.088 -6.841 13.711 1.00 88.56 356 VAL A O 1
ATOM 2938 N N . ARG A 1 357 ? -21.532 -5.692 15.550 1.00 85.19 357 ARG A N 1
ATOM 2939 C CA . ARG A 1 357 ? -21.263 -6.867 16.383 1.00 85.19 357 ARG A CA 1
ATOM 2940 C C . ARG A 1 357 ? -22.557 -7.415 16.978 1.00 85.19 357 ARG A C 1
ATOM 2942 O O . ARG A 1 357 ? -23.270 -6.700 17.681 1.00 85.19 357 ARG A O 1
ATOM 2949 N N . CYS A 1 358 ? -22.817 -8.700 16.747 1.00 77.38 358 CYS A N 1
ATOM 2950 C CA . CYS A 1 358 ? -23.879 -9.434 17.425 1.00 77.38 358 CYS A CA 1
ATOM 2951 C C . CYS A 1 358 ? -23.453 -9.791 18.863 1.00 77.38 358 CYS A C 1
ATOM 2953 O O . CYS A 1 358 ? -22.329 -10.246 19.074 1.00 77.38 358 CYS A O 1
ATOM 2955 N N . ARG A 1 359 ? -24.340 -9.582 19.848 1.00 69.88 359 ARG A N 1
ATOM 2956 C CA . ARG A 1 359 ? -24.095 -9.864 21.281 1.00 69.88 359 ARG A CA 1
ATOM 2957 C C . ARG A 1 359 ? -24.993 -10.980 21.856 1.00 69.88 359 ARG A C 1
ATOM 2959 O O . ARG A 1 359 ? -25.135 -11.060 23.071 1.00 69.88 359 ARG A O 1
ATOM 2966 N N . CYS A 1 360 ? -25.611 -11.817 21.017 1.00 67.62 360 CYS A N 1
ATOM 2967 C CA . CYS A 1 360 ? -26.489 -12.903 21.476 1.00 67.62 360 CYS A CA 1
ATOM 2968 C C . CYS A 1 360 ? -25.760 -13.876 22.425 1.00 67.62 360 CYS A C 1
ATOM 2970 O O . CYS A 1 360 ? -24.603 -14.231 22.196 1.00 67.62 360 CYS A O 1
ATOM 2972 N N . LEU A 1 361 ? -26.463 -14.333 23.467 1.00 54.41 361 LEU A N 1
ATOM 2973 C CA . LEU A 1 361 ? -25.911 -15.005 24.658 1.00 54.41 361 LEU A CA 1
ATOM 2974 C C . LEU A 1 361 ? -25.247 -16.383 24.423 1.00 54.41 361 LEU A C 1
ATOM 2976 O O . LEU A 1 361 ? -24.562 -16.878 25.312 1.00 54.41 361 LEU A O 1
ATOM 2980 N N . ASN A 1 362 ? -25.401 -17.000 23.247 1.00 52.66 362 ASN A N 1
ATOM 2981 C CA . ASN A 1 362 ? -24.988 -18.390 22.983 1.00 52.66 362 ASN A CA 1
ATOM 2982 C C . ASN A 1 362 ? -23.614 -18.557 22.296 1.00 52.66 362 ASN A C 1
ATOM 2984 O O . ASN A 1 362 ? -23.394 -19.553 21.607 1.00 52.66 362 ASN A O 1
ATOM 2988 N N . ILE A 1 363 ? -22.677 -17.616 22.440 1.00 50.62 363 ILE A N 1
ATOM 2989 C CA . ILE A 1 363 ? -21.373 -17.712 21.761 1.00 50.62 363 ILE A CA 1
ATOM 2990 C C . ILE A 1 363 ? -20.293 -18.278 22.698 1.00 50.62 363 ILE A C 1
ATOM 2992 O O . ILE A 1 363 ? -19.846 -17.606 23.625 1.00 50.62 363 ILE A O 1
ATOM 2996 N N . GLN A 1 364 ? -19.822 -19.492 22.386 1.00 43.16 364 GLN A N 1
ATOM 2997 C CA . GLN A 1 364 ? -18.423 -19.889 22.577 1.00 43.16 364 GLN A CA 1
ATOM 2998 C C . GLN A 1 364 ? -17.634 -19.385 21.353 1.00 43.16 364 GLN A C 1
ATOM 3000 O O . GLN A 1 364 ? -18.010 -19.704 20.232 1.00 43.16 364 GLN A O 1
ATOM 3005 N N . GLU A 1 365 ? -16.621 -18.547 21.596 1.00 39.31 365 GLU A N 1
ATOM 3006 C CA . GLU A 1 365 ? -15.572 -18.035 20.686 1.00 39.31 365 GLU A CA 1
ATOM 3007 C C . GLU A 1 365 ? -15.935 -17.657 19.227 1.00 39.31 365 GLU A C 1
ATOM 3009 O O . GLU A 1 365 ? -16.254 -18.483 18.377 1.00 39.31 365 GLU A O 1
ATOM 3014 N N . GLY A 1 366 ? -15.760 -16.367 18.908 1.00 52.91 366 GLY A N 1
ATOM 3015 C CA . GLY A 1 366 ? -15.825 -15.820 17.549 1.00 52.91 366 GLY A CA 1
ATOM 3016 C C . GLY A 1 366 ? -16.807 -14.656 17.441 1.00 52.91 366 GLY A C 1
ATOM 3017 O O . GLY A 1 366 ? -18.024 -14.837 17.472 1.00 52.91 366 GLY A O 1
ATOM 3018 N N . GLN A 1 367 ? -16.284 -13.436 17.315 1.00 63.47 367 GLN A N 1
ATOM 3019 C CA . GLN A 1 367 ? -17.080 -12.219 17.169 1.00 63.47 367 GLN A CA 1
ATOM 3020 C C . GLN A 1 367 ? -17.874 -12.253 15.848 1.00 63.47 367 GLN A C 1
ATOM 3022 O O . GLN A 1 367 ? -17.351 -11.908 14.790 1.00 63.47 367 GLN A O 1
ATOM 3027 N N . LYS A 1 368 ? -19.145 -12.676 15.868 1.00 76.56 368 LYS A N 1
ATOM 3028 C CA . LYS A 1 368 ? -19.975 -12.658 14.653 1.00 76.56 368 LYS A CA 1
ATOM 3029 C C . LYS A 1 368 ? -20.376 -11.222 14.309 1.00 76.56 368 LYS A C 1
ATOM 3031 O O . LYS A 1 368 ? -21.215 -10.611 14.977 1.00 76.56 368 LYS A O 1
ATOM 3036 N N . LEU A 1 369 ? -19.762 -10.693 13.256 1.00 85.38 369 LEU A N 1
ATOM 3037 C CA . LEU A 1 369 ? -20.080 -9.399 12.662 1.00 85.38 369 LEU A CA 1
ATOM 3038 C C . LEU A 1 369 ? -21.147 -9.571 11.571 1.00 85.38 369 LEU A C 1
ATOM 3040 O O . LEU A 1 369 ? -21.050 -10.468 10.734 1.00 85.38 369 LEU A O 1
ATOM 3044 N N . VAL A 1 370 ? -22.166 -8.713 11.586 1.00 87.38 370 VAL A N 1
ATOM 3045 C CA . VAL A 1 370 ? -23.294 -8.731 10.645 1.00 87.38 370 VAL A CA 1
ATOM 3046 C C . VAL A 1 370 ? -23.232 -7.476 9.769 1.00 87.38 370 VAL A C 1
ATOM 3048 O O . VAL A 1 370 ? -23.228 -6.378 10.331 1.00 87.38 370 VAL A O 1
ATOM 3051 N N . PRO A 1 371 ? -23.224 -7.593 8.427 1.00 89.31 371 PRO A N 1
ATOM 3052 C CA . PRO A 1 371 ? -23.270 -6.438 7.535 1.00 89.31 371 PRO A CA 1
ATOM 3053 C C . PRO A 1 371 ? -24.485 -5.543 7.786 1.00 89.31 371 PRO A C 1
ATOM 3055 O O . PRO A 1 371 ? -25.603 -6.031 7.973 1.00 89.31 371 PRO A O 1
ATOM 3058 N N . ILE A 1 372 ? -24.263 -4.232 7.750 1.00 90.12 372 ILE A N 1
ATOM 3059 C CA . ILE A 1 372 ? -25.273 -3.213 8.027 1.00 90.12 372 ILE A CA 1
ATOM 3060 C C . ILE A 1 372 ? -25.276 -2.127 6.947 1.00 90.12 372 ILE A C 1
ATOM 3062 O O . ILE A 1 372 ? -24.227 -1.713 6.448 1.00 90.12 372 ILE A O 1
ATOM 3066 N N . SER A 1 373 ? -26.466 -1.649 6.600 1.00 87.25 373 SER A N 1
ATOM 3067 C CA . SER A 1 373 ? -26.689 -0.493 5.728 1.00 87.25 373 SER A CA 1
ATOM 3068 C C . SER A 1 373 ? -27.200 0.725 6.504 1.00 87.25 373 SER A C 1
ATOM 3070 O O . SER A 1 373 ? -27.742 0.607 7.605 1.00 87.25 373 SER A O 1
ATOM 3072 N N . THR A 1 374 ? -27.065 1.914 5.911 1.00 85.06 374 THR A N 1
ATOM 3073 C CA . THR A 1 374 ? -27.592 3.171 6.473 1.00 85.06 374 THR A CA 1
ATOM 3074 C C . THR A 1 374 ? -29.102 3.105 6.718 1.00 85.06 374 THR A C 1
ATOM 3076 O O . THR A 1 374 ? -29.580 3.564 7.753 1.00 85.06 374 THR A O 1
ATOM 3079 N N . ASP A 1 375 ? -29.853 2.472 5.816 1.00 84.56 375 ASP A N 1
ATOM 3080 C CA . ASP A 1 375 ? -31.302 2.304 5.947 1.00 84.56 375 ASP A CA 1
ATOM 3081 C C . ASP A 1 375 ? -31.677 1.440 7.153 1.00 84.56 375 ASP A C 1
ATOM 3083 O O . ASP A 1 375 ? -32.605 1.771 7.889 1.00 84.56 375 ASP A O 1
ATOM 3087 N N . GLU A 1 376 ? -30.949 0.349 7.391 1.00 85.25 376 GLU A N 1
ATOM 3088 C CA . GLU A 1 376 ? -31.180 -0.526 8.546 1.00 85.25 376 GLU A CA 1
ATOM 3089 C C . GLU A 1 376 ? -30.858 0.185 9.869 1.00 85.25 376 GLU A C 1
ATOM 3091 O O . GLU A 1 376 ? -31.617 0.062 10.832 1.00 85.25 376 GLU A O 1
ATOM 3096 N N . ILE A 1 377 ? -29.795 1.000 9.904 1.00 84.94 377 ILE A N 1
ATOM 3097 C CA . ILE A 1 377 ? -29.486 1.860 11.059 1.00 84.94 377 ILE A CA 1
ATOM 3098 C C . ILE A 1 377 ? -30.625 2.853 11.322 1.00 84.94 377 ILE A C 1
ATOM 3100 O O . ILE A 1 377 ? -31.070 2.993 12.465 1.00 84.94 377 ILE A O 1
ATOM 3104 N N . ASN A 1 378 ? -31.134 3.499 10.270 1.00 82.81 378 ASN A N 1
ATOM 3105 C CA . ASN A 1 378 ? -32.223 4.473 10.362 1.00 82.81 378 ASN A CA 1
ATOM 3106 C C . ASN A 1 378 ? -33.544 3.844 10.820 1.00 82.81 378 ASN A C 1
ATOM 3108 O O . ASN A 1 378 ? -34.273 4.440 11.612 1.00 82.81 378 ASN A O 1
ATOM 3112 N N . ARG A 1 379 ? -33.833 2.611 10.390 1.00 82.69 379 ARG A N 1
ATOM 3113 C CA . ARG A 1 379 ? -34.995 1.836 10.855 1.00 82.69 379 ARG A CA 1
ATOM 3114 C C . ARG A 1 379 ? -34.864 1.349 12.300 1.00 82.69 379 ARG A C 1
ATOM 3116 O O . ARG A 1 379 ? -35.849 0.881 12.872 1.00 82.69 379 ARG A O 1
ATOM 3123 N N . GLY A 1 380 ? -33.668 1.431 12.886 1.00 75.88 380 GLY A N 1
ATOM 3124 C CA . GLY A 1 380 ? -33.408 1.105 14.285 1.00 75.88 380 GLY A CA 1
ATOM 3125 C C . GLY A 1 380 ? -33.497 -0.381 14.633 1.00 75.88 380 GLY A C 1
ATOM 3126 O O . GLY A 1 380 ? -33.456 -0.706 15.815 1.00 75.88 380 GLY A O 1
ATOM 3127 N N . HIS A 1 381 ? -33.601 -1.271 13.644 1.00 71.56 381 HIS A N 1
ATOM 3128 C CA . HIS A 1 381 ? -33.638 -2.714 13.854 1.00 71.56 381 HIS A CA 1
ATOM 3129 C C . HIS A 1 381 ? -32.751 -3.430 12.832 1.00 71.56 381 HIS A C 1
ATOM 3131 O O . HIS A 1 381 ? -32.885 -3.241 11.624 1.00 71.56 381 HIS A O 1
ATOM 3137 N N . LYS A 1 382 ? -31.863 -4.294 13.329 1.00 78.00 382 LYS A N 1
ATOM 3138 C CA . LYS A 1 382 ? -31.142 -5.295 12.541 1.00 78.00 382 LYS A CA 1
ATOM 3139 C C . LYS A 1 382 ? -31.291 -6.630 13.252 1.00 78.00 382 LYS A C 1
ATOM 3141 O O . LYS A 1 382 ? -30.978 -6.730 14.439 1.00 78.00 382 LYS A O 1
ATOM 3146 N N . LEU A 1 383 ? -31.786 -7.629 12.532 1.00 72.81 383 LEU A N 1
ATOM 3147 C CA . LEU A 1 383 ? -31.874 -8.994 13.036 1.00 72.81 383 LEU A CA 1
ATOM 3148 C C . LEU A 1 383 ? -30.546 -9.709 12.806 1.00 72.81 383 LEU A C 1
ATOM 3150 O O . LEU A 1 383 ? -29.825 -9.434 11.844 1.00 72.81 383 LEU A O 1
ATOM 3154 N N . CYS A 1 384 ? -30.211 -10.619 13.713 1.00 71.25 384 CYS A N 1
ATOM 3155 C CA . CYS A 1 384 ? -29.061 -11.482 13.527 1.00 71.25 384 CYS A CA 1
ATOM 3156 C C . CYS A 1 384 ? -29.402 -12.626 12.562 1.00 71.25 384 CYS A C 1
ATOM 3158 O O . CYS A 1 384 ? -30.090 -13.568 12.946 1.00 71.25 384 CYS A O 1
ATOM 3160 N N . ASP A 1 385 ? -28.839 -12.592 11.352 1.00 66.88 385 ASP A N 1
ATOM 3161 C CA . ASP A 1 385 ? -29.020 -13.641 10.331 1.00 66.88 385 ASP A CA 1
ATOM 3162 C C . ASP A 1 385 ? -28.438 -15.011 10.745 1.00 66.88 385 ASP A C 1
ATOM 3164 O O . ASP A 1 385 ? -28.647 -16.021 10.076 1.00 66.88 385 ASP A O 1
ATOM 3168 N N . PHE A 1 386 ? -27.681 -15.063 11.847 1.00 67.38 386 PHE A N 1
ATOM 3169 C CA . PHE A 1 386 ? -26.982 -16.263 12.307 1.00 67.38 386 PHE A CA 1
ATOM 3170 C C . PHE A 1 386 ? -27.769 -17.117 13.307 1.00 67.38 386 PHE A C 1
ATOM 3172 O O . PHE A 1 386 ? -27.272 -18.182 13.679 1.00 67.38 386 PHE A O 1
ATOM 3179 N N . HIS A 1 387 ? -28.940 -16.675 13.778 1.00 65.50 387 HIS A N 1
ATOM 3180 C CA . HIS A 1 387 ? -29.667 -17.372 14.842 1.00 65.50 387 HIS A CA 1
ATOM 3181 C C . HIS A 1 387 ? -31.175 -17.427 14.586 1.00 65.50 387 HIS A C 1
ATOM 3183 O O . HIS A 1 387 ? -31.797 -16.446 14.194 1.00 65.50 387 HIS A O 1
ATOM 3189 N N . THR A 1 388 ? -31.776 -18.573 14.905 1.00 56.41 388 THR A N 1
ATOM 3190 C CA . THR A 1 388 ? -33.209 -18.873 14.747 1.00 56.41 388 THR A CA 1
ATOM 3191 C C . THR A 1 388 ? -34.139 -18.045 15.639 1.00 56.41 388 THR A C 1
ATOM 3193 O O . THR A 1 388 ? -35.328 -17.974 15.348 1.00 56.41 388 THR A O 1
ATOM 3196 N N . ASN A 1 389 ? -33.616 -17.397 16.689 1.00 56.88 389 ASN A N 1
ATOM 3197 C CA . ASN A 1 389 ? -34.407 -16.589 17.628 1.00 56.88 389 ASN A CA 1
ATOM 3198 C C . ASN A 1 389 ? -34.400 -15.076 17.332 1.00 56.88 389 ASN A C 1
ATOM 3200 O O . ASN A 1 389 ? -35.009 -14.332 18.093 1.00 56.88 389 ASN A O 1
ATOM 3204 N N . CYS A 1 390 ? -33.756 -14.619 16.246 1.00 58.69 39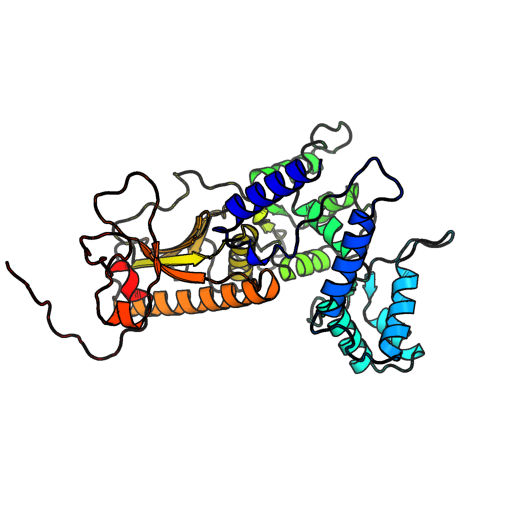0 CYS A N 1
ATOM 3205 C CA . CYS A 1 390 ? -33.872 -13.247 15.721 1.00 58.69 390 CYS A CA 1
ATOM 3206 C C . CYS A 1 390 ? -33.811 -12.124 16.784 1.00 58.69 390 CY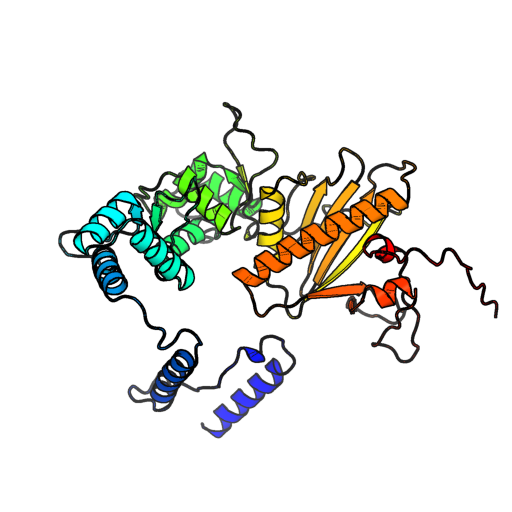S A C 1
ATOM 3208 O O . CYS A 1 390 ? -34.618 -11.196 16.750 1.00 58.69 390 CYS A O 1
ATOM 3210 N N . GLU A 1 391 ? -32.874 -12.178 17.736 1.00 65.25 391 GLU A N 1
ATOM 3211 C CA . GLU A 1 391 ? -32.702 -11.067 18.681 1.00 65.25 391 GLU A CA 1
ATOM 3212 C C . GLU A 1 391 ? -32.267 -9.796 17.931 1.00 65.25 391 GLU A C 1
ATOM 3214 O O . GLU A 1 391 ? -31.410 -9.836 17.038 1.00 65.25 391 GLU A O 1
ATOM 3219 N N . ALA A 1 392 ? -32.877 -8.663 18.286 1.00 73.62 392 ALA A N 1
ATOM 3220 C CA . ALA A 1 392 ? -32.529 -7.367 17.723 1.00 73.62 392 ALA A CA 1
ATOM 3221 C C . ALA A 1 392 ? -31.150 -6.925 18.231 1.00 73.62 392 ALA A C 1
ATOM 3223 O O . ALA A 1 392 ? -30.886 -6.916 19.434 1.00 73.62 392 ALA A O 1
ATOM 3224 N N . ILE A 1 393 ? -30.270 -6.535 17.310 1.00 78.38 393 ILE A N 1
ATOM 3225 C CA . ILE A 1 393 ? -28.953 -5.994 17.652 1.00 78.38 393 ILE A CA 1
ATOM 3226 C C . ILE A 1 393 ? -29.132 -4.565 18.176 1.00 78.38 393 ILE A C 1
ATOM 3228 O O . ILE A 1 393 ? -29.804 -3.755 17.541 1.00 78.38 393 ILE A O 1
ATOM 3232 N N . ASP A 1 394 ? -28.506 -4.238 19.309 1.00 80.12 394 ASP A N 1
ATOM 3233 C CA . ASP A 1 394 ? -28.454 -2.860 19.800 1.00 80.12 394 ASP A CA 1
ATOM 3234 C C . ASP A 1 394 ? -27.595 -1.995 18.867 1.00 80.12 394 ASP A C 1
ATOM 3236 O O . ASP A 1 394 ? -26.391 -2.216 18.707 1.00 80.12 394 ASP A O 1
ATOM 3240 N N . LEU A 1 395 ? -28.237 -1.009 18.238 1.00 83.75 395 LEU A N 1
ATOM 3241 C CA . LEU A 1 395 ? -27.620 -0.132 17.248 1.00 83.75 395 LEU A CA 1
ATOM 3242 C C . LEU A 1 395 ? -27.143 1.212 17.828 1.00 83.75 395 LEU A C 1
ATOM 3244 O O . LEU A 1 395 ? -26.635 2.039 17.070 1.00 83.75 395 LEU A O 1
ATOM 3248 N N . GLN A 1 396 ? -27.302 1.468 19.135 1.00 81.94 396 GLN A N 1
ATOM 3249 C CA . GLN A 1 396 ? -27.001 2.781 19.729 1.00 81.94 396 GLN A CA 1
ATOM 3250 C C . GLN A 1 396 ? -25.554 3.235 19.497 1.00 81.94 396 GLN A C 1
ATOM 3252 O O . GLN A 1 396 ? -25.348 4.372 19.077 1.00 81.94 396 GLN A O 1
ATOM 3257 N N . ASP A 1 397 ? -24.582 2.335 19.673 1.00 82.94 397 ASP A N 1
ATOM 3258 C CA . ASP A 1 397 ? -23.149 2.623 19.494 1.00 82.94 397 ASP A CA 1
ATOM 3259 C C . ASP A 1 397 ? -22.765 2.908 18.025 1.00 82.94 397 ASP A C 1
ATOM 3261 O O . ASP A 1 397 ? -21.702 3.471 17.757 1.00 82.94 397 ASP A O 1
ATOM 3265 N N . TYR A 1 398 ? -23.616 2.521 17.069 1.00 87.50 398 TYR A N 1
ATOM 3266 C CA . TYR A 1 398 ? -23.345 2.619 15.631 1.00 87.50 398 TYR A CA 1
ATOM 3267 C C . TYR A 1 398 ? -24.004 3.840 14.998 1.00 87.50 398 TYR A C 1
ATOM 3269 O O . TYR A 1 398 ? -23.437 4.409 14.072 1.00 87.50 398 TYR A O 1
ATOM 3277 N N . LYS A 1 399 ? -25.167 4.275 15.504 1.00 87.00 399 LYS A N 1
ATOM 3278 C CA . LYS A 1 399 ? -25.931 5.420 14.969 1.00 87.00 399 LYS A CA 1
ATOM 3279 C C . LYS A 1 399 ? -25.092 6.676 14.688 1.00 87.00 399 LYS A C 1
ATOM 3281 O O . LYS A 1 399 ? -25.298 7.247 13.622 1.00 87.00 399 LYS A O 1
ATOM 3286 N N . PRO A 1 400 ? -24.135 7.093 15.545 1.00 89.06 400 PRO A N 1
ATOM 3287 C CA . PRO A 1 400 ? -23.311 8.273 15.272 1.00 89.06 400 PRO A CA 1
ATOM 3288 C C . PRO A 1 400 ? -22.527 8.202 13.954 1.00 89.06 400 PRO A C 1
ATOM 3290 O O . PRO A 1 400 ? -22.193 9.236 13.397 1.00 89.06 400 PRO A O 1
ATOM 3293 N N . TRP A 1 401 ? -22.239 7.003 13.442 1.00 90.31 401 TRP A N 1
ATOM 3294 C CA . TRP A 1 401 ? -21.467 6.785 12.216 1.00 90.31 401 TRP A CA 1
ATOM 3295 C C . TRP A 1 401 ? -22.304 6.831 10.928 1.00 90.31 401 TRP A C 1
ATOM 3297 O O . TRP A 1 401 ? -21.766 6.584 9.847 1.00 90.31 401 TRP A O 1
ATOM 3307 N N . PHE A 1 402 ? -23.617 7.069 11.008 1.00 90.00 402 PHE A N 1
ATOM 3308 C CA . PHE A 1 402 ? -24.527 7.038 9.859 1.00 90.00 402 PHE A CA 1
ATOM 3309 C C . PHE A 1 402 ? -25.377 8.302 9.795 1.00 90.00 402 PHE A C 1
ATOM 3311 O O . PHE A 1 402 ? -25.807 8.835 10.816 1.00 90.00 402 PHE A O 1
ATOM 3318 N N . GLN A 1 403 ? -25.600 8.797 8.575 1.00 82.19 403 GLN A N 1
ATOM 3319 C CA . GLN A 1 403 ? -26.418 9.981 8.370 1.00 82.19 403 GLN A CA 1
ATOM 3320 C C . GLN A 1 403 ? -27.868 9.635 8.715 1.00 82.19 403 GLN A C 1
ATOM 3322 O O . GLN A 1 403 ? -28.511 8.815 8.052 1.00 82.19 403 GLN A O 1
ATOM 3327 N N . MET A 1 404 ? -28.362 10.252 9.783 1.00 72.38 404 MET A N 1
ATOM 3328 C CA . MET A 1 404 ? -29.730 10.059 10.238 1.00 72.38 404 MET A CA 1
ATOM 3329 C C . MET A 1 404 ? -30.660 10.899 9.362 1.00 72.38 404 MET A C 1
ATOM 3331 O O . MET A 1 404 ? -30.409 12.088 9.168 1.00 72.38 404 MET A O 1
ATOM 3335 N N . MET A 1 405 ? -31.735 10.310 8.831 1.00 58.69 405 MET A N 1
ATOM 3336 C CA . MET A 1 405 ? -32.749 11.100 8.124 1.00 58.69 405 MET A CA 1
ATOM 3337 C C . MET A 1 405 ? -33.391 12.091 9.107 1.00 58.69 405 MET A C 1
ATOM 3339 O O . MET A 1 405 ? -33.831 11.696 10.192 1.00 58.69 405 MET A O 1
ATOM 3343 N N . GLU A 1 406 ? -33.456 13.375 8.746 1.00 44.84 406 GLU A N 1
ATOM 3344 C CA . GLU A 1 406 ? -34.201 14.378 9.512 1.00 44.84 406 GLU A CA 1
ATOM 3345 C C . GLU A 1 406 ? -35.699 14.050 9.442 1.00 44.84 406 GLU A C 1
ATOM 3347 O O . GLU A 1 406 ? -36.398 14.422 8.506 1.00 44.84 406 GLU A O 1
ATOM 3352 N N . GLY A 1 407 ? -36.185 13.284 10.421 1.00 45.28 407 GLY A N 1
ATOM 3353 C CA . GLY A 1 407 ? -37.594 12.904 10.491 1.00 45.28 407 GLY A CA 1
ATOM 3354 C C . GLY A 1 407 ? -37.853 11.591 11.218 1.00 45.28 407 GLY A C 1
ATOM 3355 O O . GLY A 1 407 ? -38.388 10.675 10.613 1.00 45.28 407 GLY A O 1
ATOM 3356 N N . ASN A 1 408 ? -37.459 11.485 12.494 1.00 36.12 408 ASN A N 1
ATOM 3357 C CA . ASN A 1 408 ? -38.166 10.693 13.517 1.00 36.12 408 ASN A CA 1
ATOM 3358 C C . ASN A 1 408 ? -37.507 10.859 14.899 1.00 36.12 408 ASN A C 1
ATOM 3360 O O . ASN A 1 408 ? -37.014 9.916 15.516 1.00 36.12 408 ASN A O 1
ATOM 3364 N N . TYR A 1 409 ? -37.574 12.071 15.451 1.00 42.56 409 TYR A N 1
ATOM 3365 C CA . TYR A 1 409 ? -37.749 12.187 16.900 1.00 42.56 409 TYR A CA 1
ATOM 3366 C C . TYR A 1 409 ? -39.202 11.801 17.201 1.00 42.56 409 TYR A C 1
ATOM 3368 O O . TYR A 1 409 ? -40.084 12.650 17.249 1.00 42.56 409 TYR A O 1
ATOM 3376 N N . GLY A 1 410 ? -39.475 10.500 17.300 1.00 37.03 410 GLY A N 1
ATOM 3377 C CA . GLY A 1 410 ? -40.844 9.998 17.354 1.00 37.03 410 GLY A CA 1
ATOM 3378 C C . GLY A 1 410 ? -40.954 8.630 18.006 1.00 37.03 410 GLY A C 1
ATOM 3379 O O . GLY A 1 410 ? -41.030 7.628 17.313 1.00 37.03 410 GLY A O 1
ATOM 3380 N N . LYS A 1 411 ? -41.049 8.650 19.341 1.00 29.97 411 LYS A N 1
ATOM 3381 C CA . LYS A 1 411 ? -41.532 7.586 20.237 1.00 29.97 411 LYS A CA 1
ATOM 3382 C C . LYS A 1 411 ? -40.632 6.354 20.392 1.00 29.97 411 LYS A C 1
ATOM 3384 O O . LYS A 1 411 ? -40.635 5.433 19.584 1.00 29.97 411 LYS A O 1
ATOM 3389 N N . CYS A 1 412 ? -39.995 6.279 21.563 1.00 29.56 412 CYS A N 1
ATOM 3390 C CA . CYS A 1 412 ? -39.886 5.012 22.276 1.00 29.56 412 CYS A CA 1
ATOM 3391 C C . CYS A 1 412 ? -41.266 4.340 22.256 1.00 29.56 412 CYS A C 1
ATOM 3393 O O . CYS A 1 412 ? -42.209 4.851 22.861 1.00 29.56 412 CYS A O 1
ATOM 3395 N N . ILE A 1 413 ? -41.397 3.229 21.542 1.00 29.81 413 ILE A N 1
ATOM 3396 C CA . ILE A 1 413 ? -42.467 2.284 21.821 1.00 29.81 413 ILE A CA 1
ATOM 3397 C C . ILE A 1 413 ? -41.954 1.476 23.008 1.00 29.81 413 ILE A C 1
ATOM 3399 O O . ILE A 1 413 ? -41.131 0.576 22.861 1.00 29.81 413 ILE A O 1
ATOM 3403 N N . GLU A 1 414 ? -42.392 1.865 24.204 1.00 30.17 414 GLU A N 1
ATOM 3404 C CA . GLU A 1 414 ? -42.466 0.949 25.335 1.00 30.17 414 GLU A CA 1
ATOM 3405 C C . GLU A 1 414 ? -43.418 -0.185 24.941 1.00 30.17 414 GLU A C 1
ATOM 3407 O O . GLU A 1 414 ? -44.631 -0.092 25.119 1.00 30.17 414 GLU A O 1
ATOM 3412 N N . THR A 1 415 ? -42.893 -1.270 24.385 1.00 29.05 415 THR A N 1
ATOM 3413 C CA . THR A 1 415 ? -43.605 -2.547 24.416 1.00 29.05 415 THR A CA 1
ATOM 3414 C C . THR A 1 415 ? -43.365 -3.171 25.782 1.00 29.05 415 THR A C 1
ATOM 3416 O O . THR A 1 415 ? -42.396 -3.893 25.993 1.00 29.05 415 THR A O 1
ATOM 3419 N N . LYS A 1 416 ? -44.263 -2.857 26.720 1.00 27.11 416 LYS A N 1
ATOM 3420 C CA . LYS A 1 416 ? -44.631 -3.790 27.786 1.00 27.11 416 LYS A CA 1
ATOM 3421 C C . LYS A 1 416 ? -45.309 -4.996 27.139 1.00 27.11 416 LYS A C 1
ATOM 3423 O O . LYS A 1 416 ? -46.381 -4.810 26.567 1.00 27.11 416 LYS A O 1
ATOM 3428 N N . VAL A 1 417 ? -44.720 -6.181 27.288 1.00 31.83 417 VAL A N 1
ATOM 3429 C CA . VAL A 1 417 ? -45.398 -7.393 27.786 1.00 31.83 417 VAL A CA 1
ATOM 3430 C C . VAL A 1 417 ? -44.399 -8.139 28.652 1.00 31.83 417 VAL A C 1
ATOM 3432 O O . VAL A 1 417 ? -43.284 -8.389 28.146 1.00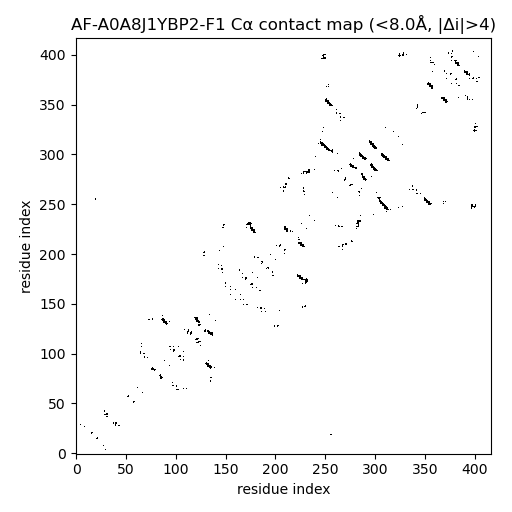 31.83 417 VAL A O 1
#

Foldseek 3Di:
DVVVLVVVVVVVCVVPVLALCVVVDDDDFDDDPVDPDTVSVVVVVVVVVVVVCPDPCHPPDDDVLLVVLLVVLVVQQDDDPVDDRDFKAFLVVSQVSSVVSVDDSVRSVVSLVVCCVVVQKNADCDDLGNGMIGRHSPVLVVLLCLQLPQDPPCLPPPPDDPVLNVQSVCCQAAQKHFLVCSVVSCCVPPVCPVDDSVNSVVVCLVVLQKAWAWPPDPDVPDTTMIGRLQNHAADDPVRDDPDDPAWLFKKKKFKSWDDLVLQSSLVSVVRVVPQWTFDDGHGSFWGWTHNDPPFKIWIWGDDGGMIMTIIGGPDPDDDDNLVSLVSLQVVLVVSVVSSCVSCVPPPVSMDIAMWDWDDDPPDDDDGDTGGDDLVCLQVQFDFDPPDPVGDTDHCPRPNSNHDHPPDDPDDDPPPDD

Secondary structure (DSSP, 8-state):
-HHHHHHHHHHHHHHHTTSTTGGG--------SS-TT-HHHHHHHHHHHHHHHTSTTTT----HHHHHHHHHHHHHHS-BTTBPPP-EEEHHHHHHHHHHTT--HHHHHHHHHHHHHHTSSEE--STTTTTEEES-HHHHHHHHHHHHS--TTTTT-TTS-HHHHHHHHHHHHH-EEEHHHHHHHHHTT-TT--S-HHHHHHHHHHTTS-EE-S-----TTS--EEE-GGGPPPPPTTTS----TTEEEEEEEEESS--HHHHHHHHHHHHHH-SSEE-S---SSEEEEE-SSSSEEEEEEEETTEEEEEEEESS-----HHHHHHHHHHHHHHHHHHHHHHHHHH-TT--EEEEEE---TT-SS---EEE--HHHHHHT--B-TT-TT-PBP--TTTGGGS---S-----------

Sequence (417 aa):
TVQYINDYFHKIDTNLHSKVYFRHVKTYIAVDNKSDDDPELNRLKKTIVQLAEGQGFWGQKVPIKWLLLEKHLRGLKVESEDREPVRFLKFEEVKAIGLREEMDQASVTACLEFYHSVGDMIFFNENNLCDLVILDPQWLIDVFKSVITVPKFDIDSSEQSESERTVWEILDKDGVIMEKSIETVWKDRYAKLSIPSDVMIDIMQRFDLICPFGNNQRSFQEKRQFFVPCLLPKPEPSDVIKNKPLAVGTLFYTFSFLPKGLFHRLVAKICQENKWSLHGKLYFDYAVFKVTDQLHVLTLLAEENYLELKIHQLLKERTNRRQNSDMCLTIREDIEAILKSAIKIYCPSVSFKASVRCRCLNIQEGQKLVPISTDEINRGHKLCDFHTNCEAIDLQDYKPWFQMMEGNYGKCIETKV

Organism: Owenia fusiformis (NCBI:txid6347)

Solvent-accessible surface area (backbone atoms only — not comparable to full-atom values): 24406 Å² total; per-residue (Å²): 109,69,68,59,51,51,55,48,51,50,52,50,46,67,70,31,68,86,39,73,65,39,84,73,60,86,79,88,83,77,68,59,92,86,47,96,80,39,68,45,52,54,49,50,55,51,48,52,51,55,56,51,63,69,36,94,67,50,88,64,88,70,62,68,58,52,54,54,47,47,53,54,56,54,60,42,49,47,74,48,101,91,43,81,48,42,50,58,47,46,37,68,60,54,44,56,53,27,44,76,63,74,36,54,71,68,56,45,50,54,44,42,50,49,33,30,76,75,58,65,24,43,51,45,96,41,98,86,41,46,57,45,33,35,52,35,50,66,60,52,50,56,55,49,43,51,74,72,43,78,64,86,81,57,79,80,44,93,81,66,52,75,69,55,52,52,50,53,51,40,28,61,60,59,8,41,47,46,59,88,48,50,60,62,58,36,41,85,81,41,78,74,68,84,65,57,68,68,54,53,49,53,52,38,39,74,69,32,54,32,25,61,48,70,90,70,63,91,49,99,83,62,80,58,42,28,36,30,40,87,36,22,38,73,72,52,84,85,70,51,84,68,92,55,103,45,56,71,27,45,46,33,34,43,30,72,54,49,59,70,72,53,57,28,29,47,53,20,47,48,47,67,68,60,81,40,46,73,50,82,71,73,28,42,45,38,40,36,28,33,74,45,100,84,44,37,35,39,37,42,39,54,53,82,37,37,39,40,40,35,34,37,47,77,60,99,64,96,72,56,72,63,63,54,21,54,50,37,34,52,54,46,53,53,50,51,51,51,47,53,52,50,28,62,74,76,39,68,86,55,54,70,40,48,24,44,74,61,80,72,90,84,72,79,86,76,89,52,66,42,80,55,52,63,66,41,60,67,69,66,54,46,67,44,91,87,50,97,79,53,58,69,43,86,52,76,49,40,48,34,57,44,87,69,73,94,81,71,99,69,75,88,75,81,76,83,128

Nearest PDB structures (foldseek):
  5z2h-assembly1_B  TM=6.994E-01  e=7.643E-03  Dictyostelium discoideum
  5lly-assembly2_A  TM=3.217E-01  e=3.941E-01  Idiomarina sp. A28L
  2xv4-assembly1_S  TM=2.506E-01  e=9.353E-01  Homo sapiens
  6saw-assembly2_B  TM=2.229E-01  e=2.424E-01  Idiomarina sp. A28L
  5llw-assembly1_B  TM=2.977E-01  e=8.395E-01  Idiomarina sp. A28L

Mean predicted aligned error: 9.94 Å

pLDDT: mean 82.77, std 14.93, range [27.11, 97.06]